Protein AF-A0A1Y4BEY8-F1 (afdb_monomer_lite)

pLDDT: mean 77.05, std 19.83, range [23.55, 98.19]

Structure (mmCIF, N/CA/C/O backbone):
data_AF-A0A1Y4BEY8-F1
#
_entry.id   AF-A0A1Y4BEY8-F1
#
loop_
_atom_site.group_PDB
_atom_site.id
_atom_site.type_symbol
_atom_site.label_atom_id
_atom_site.label_alt_id
_atom_site.label_comp_id
_atom_site.label_asym_id
_atom_site.label_entity_id
_atom_site.label_seq_id
_atom_site.pdbx_PDB_ins_code
_atom_site.Cartn_x
_atom_site.Cartn_y
_atom_site.Cartn_z
_atom_site.occupancy
_atom_site.B_iso_or_equiv
_atom_site.auth_seq_id
_atom_site.auth_comp_id
_atom_site.auth_asym_id
_atom_site.auth_atom_id
_atom_site.pdbx_PDB_model_num
ATOM 1 N N . MET A 1 1 ? -0.721 -33.055 -18.858 1.00 36.56 1 MET A N 1
ATOM 2 C CA . MET A 1 1 ? 0.015 -31.779 -18.947 1.00 36.56 1 MET A CA 1
ATOM 3 C C . MET A 1 1 ? 0.210 -31.456 -20.425 1.00 36.56 1 MET A C 1
ATOM 5 O O . MET A 1 1 ? 1.162 -31.969 -21.000 1.00 36.56 1 MET A O 1
ATOM 9 N N . PRO A 1 2 ? -0.707 -30.734 -21.092 1.00 38.03 2 PRO A N 1
ATOM 10 C CA . PRO A 1 2 ? -0.407 -30.169 -22.404 1.00 38.03 2 PRO A CA 1
ATOM 11 C C . PRO A 1 2 ? 0.557 -28.987 -22.227 1.00 38.03 2 PRO A C 1
ATOM 13 O O . PRO A 1 2 ? 0.414 -28.215 -21.280 1.00 38.03 2 PRO A O 1
ATOM 16 N N . ALA A 1 3 ? 1.550 -28.877 -23.106 1.00 48.72 3 ALA A N 1
ATOM 17 C CA . ALA A 1 3 ? 2.470 -27.745 -23.124 1.00 48.72 3 ALA A CA 1
ATOM 18 C C . ALA A 1 3 ? 1.794 -26.508 -23.737 1.00 48.72 3 ALA A C 1
ATOM 20 O O . ALA A 1 3 ? 1.021 -26.633 -24.688 1.00 48.72 3 ALA A O 1
ATOM 21 N N . GLY A 1 4 ? 2.116 -25.328 -23.214 1.00 40.56 4 GLY A N 1
ATOM 22 C CA . GLY A 1 4 ? 1.654 -24.043 -23.726 1.00 40.56 4 GLY A CA 1
ATOM 23 C C . GLY A 1 4 ? 2.465 -22.917 -23.095 1.00 40.56 4 GLY A C 1
ATOM 24 O O . GLY A 1 4 ? 2.512 -22.822 -21.874 1.00 40.56 4 GLY A O 1
ATOM 25 N N . ASP A 1 5 ? 3.077 -22.105 -23.955 1.00 50.94 5 ASP A N 1
ATOM 26 C CA . ASP A 1 5 ? 3.915 -20.935 -23.677 1.00 50.94 5 ASP A CA 1
ATOM 27 C C . ASP A 1 5 ? 5.256 -21.147 -22.945 1.00 50.94 5 ASP A C 1
ATOM 29 O O . ASP A 1 5 ? 5.354 -21.705 -21.853 1.00 50.94 5 ASP A O 1
ATOM 33 N N . ASN A 1 6 ? 6.313 -20.592 -23.555 1.00 68.69 6 ASN A N 1
ATOM 34 C CA . ASN A 1 6 ? 7.559 -20.261 -22.861 1.00 68.69 6 ASN A CA 1
ATOM 35 C C . ASN A 1 6 ? 7.245 -19.356 -21.654 1.00 68.69 6 ASN A C 1
ATOM 37 O O . ASN A 1 6 ? 6.328 -18.533 -21.754 1.00 68.69 6 ASN A O 1
ATOM 41 N N . PRO A 1 7 ? 8.012 -19.438 -20.550 1.00 82.38 7 PRO A N 1
ATOM 42 C CA . PRO A 1 7 ? 7.840 -18.520 -19.432 1.00 82.38 7 PRO A CA 1
ATOM 43 C C . PRO A 1 7 ? 7.991 -17.065 -19.903 1.00 82.38 7 PRO A C 1
ATOM 45 O O . PRO A 1 7 ? 8.834 -16.744 -20.741 1.00 82.38 7 PRO A O 1
ATOM 48 N N . LYS A 1 8 ? 7.123 -16.201 -19.376 1.00 92.00 8 LYS A N 1
ATOM 49 C CA . LYS A 1 8 ? 7.020 -14.772 -19.691 1.00 92.00 8 LYS A CA 1
ATOM 50 C C . LYS A 1 8 ? 6.981 -13.981 -18.391 1.00 92.00 8 LYS A C 1
ATOM 52 O O . LYS A 1 8 ? 6.584 -14.516 -17.353 1.00 92.00 8 LYS A O 1
ATOM 57 N N . TYR A 1 9 ? 7.343 -12.705 -18.466 1.00 93.62 9 TYR A N 1
ATOM 58 C CA . TYR A 1 9 ? 7.034 -11.755 -17.403 1.00 93.62 9 TYR A CA 1
ATOM 59 C C . TYR A 1 9 ? 5.520 -11.589 -17.279 1.00 93.62 9 TYR A C 1
ATOM 61 O O . TYR A 1 9 ? 4.807 -11.591 -18.287 1.00 93.62 9 TYR A O 1
ATOM 69 N N . ASN A 1 10 ? 5.033 -11.470 -16.048 1.00 93.00 10 ASN A N 1
ATOM 70 C CA . ASN A 1 10 ? 3.639 -11.149 -15.792 1.00 93.00 10 ASN A CA 1
ATOM 71 C C . ASN A 1 10 ? 3.385 -9.633 -15.906 1.00 93.00 10 ASN A C 1
ATOM 73 O O . ASN A 1 10 ? 4.231 -8.852 -16.346 1.00 93.00 10 ASN A O 1
ATOM 77 N N . ASN A 1 11 ? 2.179 -9.223 -15.528 1.00 93.12 11 ASN A N 1
ATOM 78 C CA . ASN A 1 11 ? 1.741 -7.835 -15.521 1.00 93.12 11 ASN A CA 1
ATOM 79 C C . ASN A 1 11 ? 2.367 -7.061 -14.342 1.00 93.12 11 ASN A C 1
ATOM 81 O O . ASN A 1 11 ? 1.700 -6.767 -13.349 1.00 93.12 11 ASN A O 1
ATOM 85 N N . CYS A 1 12 ? 3.667 -6.776 -14.442 1.00 92.50 12 CYS A N 1
ATOM 86 C CA . CYS A 1 12 ? 4.461 -6.044 -13.449 1.00 92.50 12 CYS A CA 1
ATOM 87 C C . CYS A 1 12 ? 5.107 -4.759 -13.992 1.00 92.50 12 CYS A C 1
ATOM 89 O O . CYS A 1 12 ? 5.928 -4.145 -13.306 1.00 92.50 12 CYS A O 1
ATOM 91 N N . PHE A 1 13 ? 4.776 -4.361 -15.223 1.00 95.00 13 PHE A N 1
ATOM 92 C CA . PHE A 1 13 ? 5.296 -3.139 -15.827 1.00 95.00 13 PHE A CA 1
ATOM 93 C C . PHE A 1 13 ? 4.404 -1.941 -15.497 1.00 95.00 13 PHE A C 1
ATOM 95 O O . PHE A 1 13 ? 3.196 -2.053 -15.289 1.00 95.00 13 PHE A O 1
ATOM 102 N N . THR A 1 14 ? 5.027 -0.773 -15.469 1.00 94.44 14 THR A N 1
ATOM 103 C CA . THR A 1 14 ? 4.402 0.540 -15.297 1.00 94.44 14 THR A CA 1
ATOM 104 C C . THR A 1 14 ? 5.197 1.552 -16.118 1.00 94.44 14 THR A C 1
ATOM 106 O O . THR A 1 14 ? 6.332 1.284 -16.522 1.00 94.44 14 THR A O 1
ATOM 109 N N . LEU A 1 15 ? 4.638 2.736 -16.350 1.00 94.06 15 LEU A N 1
ATOM 110 C CA . LEU A 1 15 ? 5.448 3.871 -16.781 1.00 94.06 15 LEU A CA 1
ATOM 111 C C . LEU A 1 15 ? 6.042 4.583 -15.565 1.00 94.06 15 LEU A C 1
ATOM 113 O O . LEU A 1 15 ? 5.500 4.513 -14.458 1.00 94.06 15 LEU A O 1
ATOM 117 N N . GLY A 1 16 ? 7.179 5.235 -15.777 1.00 92.31 16 GLY A N 1
ATOM 118 C CA . GLY A 1 16 ? 7.955 5.930 -14.761 1.00 92.31 16 GLY A CA 1
ATOM 119 C C . GLY A 1 16 ? 8.435 7.288 -15.242 1.00 92.31 16 GLY A C 1
ATOM 120 O O . GLY A 1 16 ? 8.913 7.393 -16.366 1.00 92.31 16 GLY A O 1
ATOM 121 N N . GLU A 1 17 ? 8.370 8.309 -14.396 1.00 89.69 17 GLU A N 1
ATOM 122 C CA . GLU A 1 17 ? 8.985 9.615 -14.658 1.00 89.69 17 GLU A CA 1
ATOM 123 C C . GLU A 1 17 ? 9.776 10.086 -13.427 1.00 89.69 17 GLU A C 1
ATOM 125 O O . GLU A 1 17 ? 9.670 9.525 -12.330 1.00 89.69 17 GLU A O 1
ATOM 130 N N . LYS A 1 18 ? 10.574 11.141 -13.598 1.00 85.06 18 LYS A N 1
ATOM 131 C CA . LYS A 1 18 ? 11.094 11.933 -12.488 1.00 85.06 18 LYS A CA 1
ATOM 132 C C . LYS A 1 18 ? 10.372 13.266 -12.426 1.00 85.06 18 LYS A C 1
ATOM 134 O O . LYS A 1 18 ? 10.358 13.997 -13.410 1.00 85.06 18 LYS A O 1
ATOM 139 N N . CYS A 1 19 ? 9.860 13.611 -11.253 1.00 79.19 19 CYS A N 1
ATOM 140 C CA . CYS A 1 19 ? 9.231 14.901 -11.002 1.00 79.19 19 CYS A CA 1
ATOM 141 C C . CYS A 1 19 ? 9.888 15.604 -9.808 1.00 79.19 19 CYS A C 1
ATOM 143 O O . CYS A 1 19 ? 10.495 14.974 -8.936 1.00 79.19 19 CYS A O 1
ATOM 145 N N . TRP A 1 20 ? 9.797 16.932 -9.782 1.00 74.50 20 TRP A N 1
ATOM 146 C CA . TRP A 1 20 ? 10.213 17.718 -8.625 1.00 74.50 20 TRP A CA 1
ATOM 147 C C . TRP A 1 20 ? 9.088 17.737 -7.596 1.00 74.50 20 TRP A C 1
ATOM 149 O O . TRP A 1 20 ? 7.967 18.135 -7.901 1.00 74.50 20 TRP A O 1
ATOM 159 N N . HIS A 1 21 ? 9.398 17.336 -6.368 1.00 64.06 21 HIS A N 1
ATOM 160 C CA . HIS A 1 21 ? 8.465 17.329 -5.252 1.00 64.06 21 HIS A CA 1
ATOM 161 C C . HIS A 1 21 ? 9.167 17.890 -4.012 1.00 64.06 21 HIS A C 1
ATOM 163 O O . HIS A 1 21 ? 10.184 17.354 -3.571 1.00 64.06 21 HIS A O 1
ATOM 169 N N . ASN A 1 22 ? 8.645 18.986 -3.455 1.00 67.50 22 ASN A N 1
ATOM 170 C CA . ASN A 1 22 ? 9.216 19.698 -2.301 1.00 67.50 22 ASN A CA 1
ATOM 171 C C . ASN A 1 22 ? 10.730 19.978 -2.434 1.00 67.50 22 ASN A C 1
ATOM 173 O O . ASN A 1 22 ? 11.506 19.709 -1.521 1.00 67.50 22 ASN A O 1
ATOM 177 N N . GLY A 1 23 ? 11.167 20.466 -3.601 1.00 68.38 23 GLY A N 1
ATOM 178 C CA . GLY A 1 23 ? 12.574 20.808 -3.852 1.00 68.38 23 GLY A CA 1
ATOM 179 C C . GLY A 1 23 ? 13.529 19.615 -4.003 1.00 68.38 23 GLY A C 1
ATOM 180 O O . GLY A 1 23 ? 14.731 19.825 -4.124 1.00 68.38 23 GLY A O 1
ATOM 181 N N . ARG A 1 24 ? 13.028 18.371 -4.035 1.00 71.19 24 ARG A N 1
ATOM 182 C CA . ARG A 1 24 ? 13.815 17.169 -4.356 1.00 71.19 24 ARG A CA 1
ATOM 183 C C . ARG A 1 24 ? 13.300 16.518 -5.640 1.00 71.19 24 ARG A C 1
ATOM 185 O O . ARG A 1 24 ? 12.097 16.493 -5.893 1.00 71.19 24 ARG A O 1
ATOM 192 N N . LEU A 1 25 ? 14.211 15.982 -6.448 1.00 76.44 25 LEU A N 1
ATOM 193 C CA . LEU A 1 25 ? 13.872 15.201 -7.637 1.00 76.44 25 LEU A CA 1
ATOM 194 C C . LEU A 1 25 ? 13.561 13.760 -7.214 1.00 76.44 25 LEU A C 1
ATOM 196 O O . LEU A 1 25 ? 14.449 13.059 -6.729 1.00 76.44 25 LEU A O 1
ATOM 200 N N . ILE A 1 26 ? 12.318 13.314 -7.396 1.00 80.44 26 ILE A N 1
ATOM 201 C CA . ILE A 1 26 ? 11.870 11.963 -7.032 1.00 80.44 26 ILE A CA 1
ATOM 202 C C . ILE A 1 26 ? 11.566 11.125 -8.277 1.00 80.44 26 ILE A C 1
ATOM 204 O O . ILE A 1 26 ? 11.135 11.655 -9.297 1.00 80.44 26 ILE A O 1
ATOM 208 N N . LYS A 1 27 ? 11.797 9.810 -8.191 1.00 85.00 27 LYS A N 1
ATOM 209 C CA . LYS A 1 27 ? 11.359 8.808 -9.178 1.00 85.00 27 LYS A CA 1
ATOM 210 C C . LYS A 1 27 ? 9.922 8.399 -8.815 1.00 85.00 27 LYS A C 1
ATOM 212 O O . LYS A 1 27 ? 9.703 7.998 -7.672 1.00 85.00 27 LYS A O 1
ATOM 217 N N . VAL A 1 28 ? 8.961 8.470 -9.736 1.00 86.81 28 VAL A N 1
ATOM 218 C CA . VAL A 1 28 ? 7.563 8.068 -9.477 1.00 86.81 28 VAL A CA 1
ATOM 219 C C . VAL A 1 28 ? 6.979 7.218 -10.609 1.00 86.81 28 VAL A C 1
ATOM 221 O O . VAL A 1 28 ? 7.295 7.455 -11.776 1.00 86.81 28 VAL A O 1
ATOM 224 N N . PRO A 1 29 ? 6.104 6.246 -10.291 1.00 90.44 29 PRO A N 1
ATOM 225 C CA . PRO A 1 29 ? 5.280 5.592 -11.294 1.00 90.44 29 PRO A CA 1
ATOM 226 C C . PRO A 1 29 ? 4.214 6.575 -11.802 1.00 90.44 29 PRO A C 1
ATOM 228 O O . PRO A 1 29 ? 3.674 7.382 -11.040 1.00 90.44 29 PRO A O 1
ATOM 231 N N . VAL A 1 30 ? 3.908 6.505 -13.094 1.00 91.31 30 VAL A N 1
ATOM 232 C CA . VAL A 1 30 ? 2.992 7.419 -13.793 1.00 91.31 30 VAL A CA 1
ATOM 233 C C . VAL A 1 30 ? 2.099 6.666 -14.780 1.00 91.31 30 VAL A C 1
ATOM 235 O O . VAL A 1 30 ? 2.372 5.524 -15.146 1.00 91.31 30 VAL A O 1
ATOM 238 N N . PHE A 1 31 ? 1.039 7.321 -15.240 1.00 92.31 31 PHE A N 1
ATOM 239 C CA . PHE A 1 31 ? 0.260 6.920 -16.412 1.00 92.31 31 PHE A CA 1
ATOM 240 C C . PHE A 1 31 ? 0.060 8.128 -17.330 1.00 92.31 31 PHE A C 1
ATOM 242 O O . PHE A 1 31 ? 0.252 9.263 -16.899 1.00 92.31 31 PHE A O 1
ATOM 249 N N . ILE A 1 32 ? -0.319 7.893 -18.584 1.00 90.75 32 ILE A N 1
ATOM 250 C CA . ILE A 1 32 ? -0.717 8.966 -19.500 1.00 90.75 32 ILE A CA 1
ATOM 251 C C . ILE A 1 32 ? -2.243 9.050 -19.476 1.00 90.75 32 ILE A C 1
ATOM 253 O O . ILE A 1 32 ? -2.910 8.030 -19.667 1.00 90.75 32 ILE A O 1
ATOM 257 N N . ASP A 1 33 ? -2.800 10.232 -19.225 1.00 87.56 33 ASP A N 1
ATOM 258 C CA . ASP A 1 33 ? -4.239 10.454 -19.347 1.00 87.56 33 ASP A CA 1
ATOM 259 C C . ASP A 1 33 ? -4.612 10.605 -20.825 1.00 87.56 33 ASP A C 1
ATOM 261 O O . ASP A 1 33 ? -4.036 11.411 -21.548 1.00 87.56 33 ASP A O 1
ATOM 265 N N . HIS A 1 34 ? -5.564 9.808 -21.307 1.00 86.69 34 HIS A N 1
ATOM 266 C CA . HIS A 1 34 ? -5.955 9.805 -22.721 1.00 86.69 34 HIS A CA 1
ATOM 267 C C . HIS A 1 34 ? -6.901 10.953 -23.090 1.00 86.69 34 HIS A C 1
ATOM 269 O O . HIS A 1 34 ? -7.223 11.101 -24.267 1.00 86.69 34 HIS A O 1
ATOM 275 N N . TYR A 1 35 ? -7.360 11.748 -22.118 1.00 84.69 35 TYR A N 1
ATOM 276 C CA . TYR A 1 35 ? -8.208 12.912 -22.372 1.00 84.69 35 TYR A CA 1
ATOM 277 C C . TYR A 1 35 ? -7.422 14.111 -22.926 1.00 84.69 35 TYR A C 1
ATOM 279 O O . TYR A 1 35 ? -7.880 14.758 -23.868 1.00 84.69 35 TYR A O 1
ATOM 287 N N . ASP A 1 36 ? -6.242 14.393 -22.367 1.00 84.25 36 ASP A N 1
ATOM 288 C CA . ASP A 1 36 ? -5.383 15.532 -22.731 1.00 84.25 36 ASP A CA 1
ATOM 289 C C . ASP A 1 36 ? -3.937 15.139 -23.110 1.00 84.25 36 ASP A C 1
ATOM 291 O O . ASP A 1 36 ? -3.120 16.006 -23.433 1.00 84.25 36 ASP A O 1
ATOM 295 N N . ASP A 1 37 ? -3.633 13.833 -23.118 1.00 84.19 37 ASP A N 1
ATOM 296 C CA . ASP A 1 37 ? -2.309 13.239 -23.355 1.00 84.19 37 ASP A CA 1
ATOM 297 C C . ASP A 1 37 ? -1.240 13.840 -22.419 1.00 84.19 37 ASP A C 1
ATOM 299 O O . ASP A 1 37 ? -0.140 14.193 -22.851 1.00 84.19 37 ASP A O 1
ATOM 303 N N . THR A 1 38 ? -1.575 14.001 -21.130 1.00 87.19 38 THR A N 1
ATOM 304 C CA . THR A 1 38 ? -0.655 14.453 -20.067 1.00 87.19 38 THR A CA 1
ATOM 305 C C . THR A 1 38 ? -0.141 13.301 -19.203 1.00 87.19 38 THR A C 1
ATOM 307 O O . THR A 1 38 ? -0.807 12.280 -19.028 1.00 87.19 38 THR A O 1
ATOM 310 N N . ILE A 1 39 ? 1.057 13.458 -18.627 1.00 88.69 39 ILE A N 1
ATOM 311 C CA . ILE A 1 39 ? 1.609 12.495 -17.665 1.00 88.69 39 ILE A CA 1
ATOM 312 C C . ILE A 1 39 ? 1.040 12.791 -16.272 1.00 88.69 39 ILE A C 1
ATOM 314 O O . ILE A 1 39 ? 1.113 13.915 -15.780 1.00 88.69 39 ILE A O 1
ATOM 318 N N . GLN A 1 40 ? 0.493 11.763 -15.627 1.00 87.56 40 GLN A N 1
ATOM 319 C CA . GLN A 1 40 ? -0.186 11.841 -14.339 1.00 87.56 40 GLN A CA 1
ATOM 320 C C . GLN A 1 40 ? 0.437 10.876 -13.321 1.00 87.56 40 GLN A C 1
ATOM 322 O O . GLN A 1 40 ? 0.651 9.693 -13.596 1.00 87.56 40 GLN A O 1
ATOM 327 N N . ASN A 1 41 ? 0.681 11.362 -12.101 1.00 84.69 41 ASN A N 1
ATOM 328 C CA . ASN A 1 41 ? 1.292 10.573 -11.027 1.00 84.69 41 ASN A CA 1
ATOM 329 C C . ASN A 1 41 ? 0.396 9.404 -10.567 1.00 84.69 41 ASN A C 1
ATOM 331 O O . ASN A 1 41 ? -0.815 9.561 -10.354 1.00 84.69 41 ASN A O 1
ATOM 335 N N . LEU A 1 42 ? 1.011 8.244 -10.319 1.00 78.94 42 LEU A N 1
ATOM 336 C CA . LEU A 1 42 ? 0.388 7.106 -9.642 1.00 78.94 42 LEU A CA 1
ATOM 337 C C . LEU A 1 42 ? 0.780 7.094 -8.156 1.00 78.94 42 LEU A C 1
ATOM 339 O O . LEU A 1 42 ? 1.940 6.893 -7.790 1.00 78.94 42 LEU A O 1
ATOM 343 N N . TYR A 1 43 ? -0.202 7.278 -7.270 1.00 63.59 43 TYR A N 1
ATOM 344 C CA . TYR A 1 43 ? 0.039 7.372 -5.829 1.00 63.59 43 TYR A CA 1
ATOM 345 C C . TYR A 1 43 ? -0.053 6.020 -5.098 1.00 63.59 43 TYR A C 1
ATOM 347 O O . TYR A 1 43 ? -1.116 5.583 -4.659 1.00 63.59 43 TYR A O 1
ATOM 355 N N . GLY A 1 44 ? 1.117 5.427 -4.860 1.00 55.09 44 GLY A N 1
ATOM 356 C CA . GLY A 1 44 ? 1.434 4.610 -3.685 1.00 55.09 44 GLY A CA 1
ATOM 357 C C . GLY A 1 44 ? 0.915 3.170 -3.555 1.00 55.09 44 GLY A C 1
ATOM 358 O O . GLY A 1 44 ? 1.413 2.494 -2.661 1.00 55.09 44 GLY A O 1
ATOM 359 N N . SER A 1 45 ? -0.042 2.663 -4.348 1.00 56.44 45 SER A N 1
ATOM 360 C CA . SER A 1 45 ? -0.426 1.230 -4.276 1.00 56.44 45 SER A CA 1
ATOM 361 C C . SER A 1 45 ? -1.333 0.738 -5.413 1.00 56.44 45 SER A C 1
ATOM 363 O O . SER A 1 45 ? -2.075 1.521 -6.001 1.00 56.44 45 SER A O 1
ATOM 365 N N . LYS A 1 46 ? -1.386 -0.590 -5.606 1.00 64.69 46 LYS A N 1
ATOM 366 C CA . LYS A 1 46 ? -2.325 -1.327 -6.481 1.00 64.69 46 LYS A CA 1
ATOM 367 C C . LYS A 1 46 ? -3.811 -1.282 -6.045 1.00 64.69 46 LYS A C 1
ATOM 369 O O . LYS A 1 46 ? -4.560 -2.225 -6.290 1.00 64.69 46 LYS A O 1
ATOM 374 N N . ASN A 1 47 ? -4.264 -0.217 -5.385 1.00 59.53 47 ASN A N 1
ATOM 375 C CA . ASN A 1 47 ? -5.633 -0.092 -4.874 1.00 59.53 47 ASN A CA 1
ATOM 376 C C . ASN A 1 47 ? -6.447 0.945 -5.662 1.00 59.53 47 ASN A C 1
ATOM 378 O O . ASN A 1 47 ? -5.945 2.015 -6.000 1.00 59.53 47 ASN A O 1
ATOM 382 N N . GLY A 1 48 ? -7.729 0.649 -5.895 1.00 68.00 48 GLY A N 1
ATOM 383 C CA . GLY A 1 48 ? -8.647 1.524 -6.633 1.00 68.00 48 GLY A CA 1
ATOM 384 C C . GLY A 1 48 ? -8.423 1.529 -8.149 1.00 68.00 48 GLY A C 1
ATOM 385 O O . GLY A 1 48 ? -7.675 0.718 -8.696 1.00 68.00 48 GLY A O 1
ATOM 386 N N . ASP A 1 49 ? -9.080 2.459 -8.838 1.00 74.00 49 ASP A N 1
ATOM 387 C CA . ASP A 1 49 ? -9.278 2.412 -10.299 1.00 74.00 49 ASP A CA 1
ATOM 388 C C . ASP A 1 49 ? -7.990 2.614 -11.117 1.00 74.00 49 ASP A C 1
ATOM 390 O O . ASP A 1 49 ? -7.899 2.214 -12.279 1.00 74.00 49 ASP A O 1
ATOM 394 N N . LYS A 1 50 ?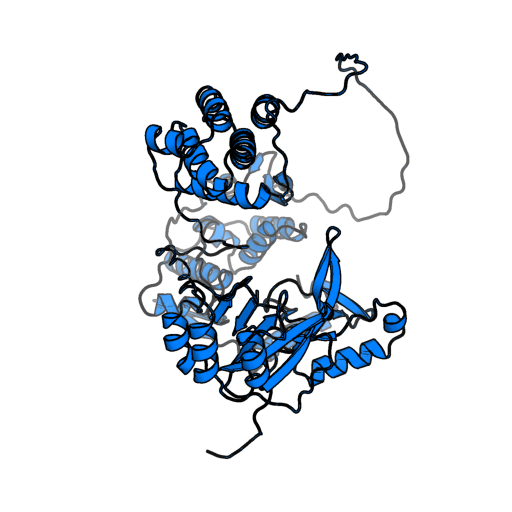 -6.952 3.185 -10.492 1.00 79.19 50 LYS A N 1
ATOM 395 C CA . LYS A 1 50 ? -5.620 3.362 -11.090 1.00 79.19 50 LYS A CA 1
ATOM 396 C C . LYS A 1 50 ? -4.735 2.107 -11.001 1.00 79.19 50 LYS A C 1
ATOM 398 O O . LYS A 1 50 ? -3.659 2.104 -11.593 1.00 79.19 50 LYS A O 1
ATOM 403 N N . ARG A 1 51 ? -5.190 1.024 -10.344 1.00 81.25 51 ARG A N 1
ATOM 404 C CA . ARG A 1 51 ? -4.461 -0.257 -10.207 1.00 81.25 51 ARG A CA 1
ATOM 405 C C . ARG A 1 51 ? -3.882 -0.764 -11.530 1.00 81.25 51 ARG A C 1
ATOM 407 O O . ARG A 1 51 ? -2.727 -1.171 -11.554 1.00 81.25 51 ARG A O 1
ATOM 414 N N . LYS A 1 52 ? -4.666 -0.720 -12.615 1.00 86.81 52 LYS A N 1
ATOM 415 C CA . LYS A 1 52 ? -4.279 -1.247 -13.937 1.00 86.81 52 LYS A CA 1
ATOM 416 C C . LYS A 1 52 ? -2.949 -0.684 -14.459 1.00 86.81 52 LYS A C 1
ATOM 418 O O . LYS A 1 52 ? -2.226 -1.391 -15.142 1.00 86.81 52 LYS A O 1
ATOM 423 N N . TYR A 1 53 ? -2.596 0.551 -14.100 1.00 87.69 53 TYR A N 1
ATOM 424 C CA . TYR A 1 53 ? -1.365 1.192 -14.566 1.00 87.69 53 TYR A CA 1
ATOM 425 C C . TYR A 1 53 ? -0.100 0.718 -13.821 1.00 87.69 53 TYR A C 1
ATOM 427 O O . TYR A 1 53 ? 0.998 0.916 -14.323 1.00 87.69 53 TYR A O 1
ATOM 435 N N . TYR A 1 54 ? -0.253 0.044 -12.673 1.00 84.56 54 TYR A N 1
ATOM 436 C CA . TYR A 1 54 ? 0.814 -0.699 -11.982 1.00 84.56 54 TYR A CA 1
ATOM 437 C C . TYR A 1 54 ? 0.944 -2.159 -12.455 1.00 84.56 54 TYR A C 1
ATOM 439 O O . TYR A 1 54 ? 1.794 -2.898 -11.960 1.00 84.56 54 TYR A O 1
ATOM 447 N N . GLU A 1 55 ? 0.035 -2.606 -13.323 1.00 90.06 55 GLU A N 1
ATOM 448 C CA . GLU A 1 55 ? -0.102 -3.993 -13.775 1.00 90.06 55 GLU A CA 1
ATOM 449 C C . GLU A 1 55 ? -0.240 -4.052 -15.300 1.00 90.06 55 GLU A C 1
ATOM 451 O O . GLU A 1 55 ? -1.075 -4.780 -15.845 1.00 90.06 55 GLU A O 1
ATOM 456 N N . LEU A 1 56 ? 0.587 -3.276 -16.002 1.00 93.81 56 LEU A N 1
ATOM 457 C CA . LEU A 1 56 ? 0.699 -3.374 -17.450 1.00 93.81 56 LEU A CA 1
ATOM 458 C C . LEU A 1 56 ? 1.514 -4.621 -17.805 1.00 93.81 56 LEU A C 1
ATOM 460 O O . LEU A 1 56 ? 2.507 -4.958 -17.149 1.00 93.81 56 LEU A O 1
ATOM 464 N N . SER A 1 57 ? 1.131 -5.294 -18.883 1.00 94.25 57 SER A N 1
ATOM 465 C CA . SER A 1 57 ? 2.071 -6.129 -19.625 1.00 94.25 57 SER A CA 1
ATOM 466 C C . SER A 1 57 ? 3.145 -5.249 -20.277 1.00 94.25 57 SER A C 1
ATOM 468 O O . SER A 1 57 ? 2.945 -4.052 -20.506 1.00 94.25 57 SER A O 1
ATOM 470 N N . TYR A 1 58 ? 4.287 -5.845 -20.629 1.00 93.56 58 TYR A N 1
ATOM 471 C CA . TYR A 1 58 ? 5.346 -5.130 -21.350 1.00 93.56 58 TYR A CA 1
ATOM 472 C C . TYR A 1 58 ? 4.834 -4.485 -22.647 1.00 93.56 58 TYR A C 1
ATOM 474 O O . TYR A 1 58 ? 5.228 -3.374 -22.985 1.00 93.56 58 TYR A O 1
ATOM 482 N N . GLU A 1 59 ? 3.923 -5.157 -23.357 1.00 93.50 59 GLU A N 1
ATOM 483 C CA . GLU A 1 59 ? 3.365 -4.665 -24.618 1.00 93.50 59 GLU A CA 1
ATOM 484 C C . GLU A 1 59 ? 2.408 -3.485 -24.433 1.00 93.50 59 GLU A C 1
ATOM 486 O O . GLU A 1 59 ? 2.443 -2.546 -25.227 1.00 93.50 59 GLU A O 1
ATOM 491 N N . GLU A 1 60 ? 1.605 -3.473 -23.367 1.00 94.94 60 GLU A N 1
ATOM 492 C CA . GLU A 1 60 ? 0.778 -2.312 -23.015 1.00 94.94 60 GLU A CA 1
ATOM 493 C C . GLU A 1 60 ? 1.656 -1.119 -22.619 1.00 94.94 60 GLU A C 1
ATOM 495 O O . GLU A 1 60 ? 1.483 -0.029 -23.160 1.00 94.94 60 GLU A O 1
ATOM 500 N N . ALA A 1 61 ? 2.659 -1.330 -21.756 1.00 94.88 61 ALA A N 1
ATOM 501 C CA . ALA A 1 61 ? 3.599 -0.278 -21.364 1.00 94.88 61 ALA A CA 1
ATOM 502 C C . ALA A 1 61 ? 4.383 0.273 -22.570 1.00 94.88 61 ALA A C 1
ATOM 504 O O . ALA A 1 61 ? 4.561 1.483 -22.697 1.00 94.88 61 ALA A O 1
ATOM 505 N N . ARG A 1 62 ? 4.797 -0.599 -23.498 1.00 94.62 62 ARG A N 1
ATOM 506 C CA . ARG A 1 62 ? 5.460 -0.229 -24.755 1.00 94.62 62 ARG A CA 1
ATOM 507 C C . ARG A 1 62 ? 4.541 0.543 -25.703 1.00 94.62 62 ARG A C 1
ATOM 509 O O . ARG A 1 62 ? 4.987 1.509 -26.320 1.00 94.62 62 ARG A O 1
ATOM 516 N N . THR A 1 63 ? 3.273 0.149 -25.800 1.00 94.50 63 THR A N 1
ATOM 517 C CA . THR A 1 63 ? 2.261 0.824 -26.627 1.00 94.50 63 THR A CA 1
ATOM 518 C C . THR A 1 63 ? 1.962 2.224 -26.093 1.00 94.50 63 THR A C 1
ATOM 520 O O . THR A 1 63 ? 2.012 3.186 -26.855 1.00 94.50 63 THR A O 1
ATOM 523 N N . GLU A 1 64 ? 1.723 2.361 -24.786 1.00 93.94 64 GLU A N 1
ATOM 524 C CA . GLU A 1 64 ? 1.514 3.655 -24.126 1.00 93.94 64 GLU A CA 1
ATOM 525 C C . GLU A 1 64 ? 2.742 4.565 -24.264 1.00 93.94 64 GLU A C 1
ATOM 527 O O . GLU A 1 64 ? 2.611 5.715 -24.688 1.00 93.94 64 GLU A O 1
ATOM 532 N N . TYR A 1 65 ? 3.942 4.033 -23.994 1.00 93.69 65 TYR A N 1
ATOM 533 C CA . TYR A 1 65 ? 5.197 4.766 -24.149 1.00 93.69 65 TYR A CA 1
ATOM 534 C C . TYR A 1 65 ? 5.371 5.308 -25.572 1.00 93.69 65 TYR A C 1
ATOM 536 O O . TYR A 1 65 ? 5.602 6.502 -25.744 1.00 93.69 65 TYR A O 1
ATOM 544 N N . TYR A 1 66 ? 5.228 4.464 -26.602 1.00 93.06 66 TYR A N 1
ATOM 545 C CA . TYR A 1 66 ? 5.439 4.895 -27.984 1.00 93.06 66 TYR A CA 1
ATOM 546 C C . TYR A 1 66 ? 4.298 5.739 -28.560 1.00 93.06 66 TYR A C 1
ATOM 548 O O . TYR A 1 66 ? 4.573 6.565 -29.434 1.00 93.06 66 TYR A O 1
ATOM 556 N N . ARG A 1 67 ? 3.056 5.612 -28.063 1.00 93.06 67 ARG A N 1
ATOM 557 C CA . ARG A 1 67 ? 1.992 6.567 -28.412 1.00 93.06 67 ARG A CA 1
ATOM 558 C C . ARG A 1 67 ? 2.375 7.959 -27.921 1.00 93.06 67 ARG A C 1
ATOM 560 O O . ARG A 1 67 ? 2.427 8.877 -28.734 1.00 93.06 67 ARG A O 1
ATOM 567 N N . PHE A 1 68 ? 2.695 8.096 -26.633 1.00 91.94 68 PHE A N 1
ATOM 568 C CA . PHE A 1 68 ? 3.069 9.390 -26.061 1.00 91.94 68 PHE A CA 1
ATOM 569 C C . PHE A 1 68 ? 4.361 9.933 -26.680 1.00 91.94 68 PHE A C 1
ATOM 571 O O . PHE A 1 68 ? 4.412 11.100 -27.037 1.00 91.94 68 PHE A O 1
ATOM 578 N N . TRP A 1 69 ? 5.370 9.086 -26.923 1.00 89.56 69 TRP A N 1
ATOM 579 C CA . TRP A 1 69 ? 6.609 9.463 -27.624 1.00 89.56 69 TRP A CA 1
ATOM 580 C C . TRP A 1 69 ? 6.370 10.082 -29.009 1.00 89.56 69 TRP A C 1
ATOM 582 O O . TRP A 1 69 ? 7.163 10.901 -29.466 1.00 89.56 69 TRP A O 1
ATOM 592 N N . SER A 1 70 ? 5.276 9.692 -29.668 1.00 87.69 70 SER A N 1
ATOM 593 C CA . SER A 1 70 ? 4.889 10.180 -30.994 1.00 87.69 70 SER A CA 1
ATOM 594 C C . SER A 1 70 ? 3.955 11.398 -30.950 1.00 87.69 70 SER A C 1
ATOM 596 O O . SER A 1 70 ? 3.515 11.848 -32.008 1.00 87.69 70 SER A O 1
ATOM 598 N N . SER A 1 71 ? 3.615 11.920 -29.765 1.00 87.88 71 SER A N 1
ATOM 599 C CA . SER A 1 71 ? 2.701 13.055 -29.600 1.00 87.88 71 SER A CA 1
ATOM 600 C C . SER A 1 71 ? 3.428 14.401 -29.535 1.00 87.88 71 SER A C 1
ATOM 602 O O . SER A 1 71 ? 4.615 14.490 -29.222 1.00 87.88 71 SER A O 1
ATOM 604 N N . GLU A 1 72 ? 2.703 15.496 -29.783 1.00 86.81 72 GLU A N 1
ATOM 605 C CA . GLU A 1 72 ? 3.247 16.853 -29.612 1.00 86.81 72 GLU A CA 1
ATOM 606 C C . GLU A 1 72 ? 3.610 17.181 -28.153 1.00 86.81 72 GLU A C 1
ATOM 608 O O . GLU A 1 72 ? 4.380 18.111 -27.895 1.00 86.81 72 GLU A O 1
ATOM 613 N N . ASN A 1 73 ? 3.050 16.445 -27.187 1.00 86.69 73 ASN A N 1
ATOM 614 C CA . ASN A 1 73 ? 3.331 16.636 -25.768 1.00 86.69 73 ASN A CA 1
ATOM 615 C C . ASN A 1 73 ? 4.673 16.011 -25.362 1.00 86.69 73 ASN A C 1
ATOM 617 O O . ASN A 1 73 ? 5.302 16.518 -24.432 1.00 86.69 73 ASN A O 1
ATOM 621 N N . TRP A 1 74 ? 5.187 15.016 -26.098 1.00 86.69 74 TRP A N 1
ATOM 622 C CA . TRP A 1 74 ? 6.549 14.510 -25.894 1.00 86.69 74 TRP A CA 1
ATOM 623 C C . TRP A 1 74 ? 7.607 15.608 -26.021 1.00 86.69 74 TRP A C 1
ATOM 625 O O . TRP A 1 74 ? 8.493 15.721 -25.171 1.00 86.69 74 TRP A O 1
ATOM 635 N N . GLU A 1 75 ? 7.505 16.451 -27.050 1.00 84.44 75 GLU A N 1
ATOM 636 C CA . GLU A 1 75 ? 8.474 17.525 -27.300 1.00 84.44 75 GLU A CA 1
ATOM 637 C C . GLU A 1 75 ? 8.448 18.623 -26.227 1.00 84.44 75 GLU A C 1
ATOM 639 O O . GLU A 1 75 ? 9.460 19.284 -26.004 1.00 84.44 75 GLU A O 1
ATOM 644 N N . LYS A 1 76 ? 7.323 18.761 -25.515 1.00 81.38 76 LYS A N 1
ATOM 645 C CA . LYS A 1 76 ? 7.139 19.672 -24.372 1.00 81.38 76 LYS A CA 1
ATOM 646 C C . LYS A 1 76 ? 7.490 19.017 -23.026 1.00 81.38 76 LYS A C 1
ATOM 648 O O . LYS A 1 76 ? 7.536 19.708 -22.011 1.00 81.38 76 LYS A O 1
ATOM 653 N N . SER A 1 77 ? 7.700 17.699 -23.001 1.00 82.50 77 SER A N 1
ATOM 654 C CA . SER A 1 77 ? 7.964 16.927 -21.783 1.00 82.50 77 SER A CA 1
ATOM 655 C C . SER A 1 77 ? 9.423 17.015 -21.323 1.00 82.50 77 SER A C 1
ATOM 657 O O . SER A 1 77 ? 10.321 17.444 -22.047 1.00 82.50 77 SER A O 1
ATOM 659 N N . SER A 1 78 ? 9.676 16.502 -20.120 1.00 79.56 78 SER A N 1
ATOM 660 C CA . SER A 1 78 ? 11.014 16.266 -19.560 1.00 79.56 78 SER A CA 1
ATOM 661 C C . SER A 1 78 ? 11.879 15.282 -20.372 1.00 79.56 78 SER A C 1
ATOM 663 O O . SER A 1 78 ? 13.089 15.204 -20.159 1.00 79.56 78 SER A O 1
ATOM 665 N N . LYS A 1 79 ? 11.260 14.478 -21.253 1.00 84.75 79 LYS A N 1
ATOM 666 C CA . LYS A 1 79 ? 11.850 13.337 -21.979 1.00 84.75 79 LYS A CA 1
ATOM 667 C C . LYS A 1 79 ? 12.461 12.244 -21.075 1.00 84.75 79 LYS A C 1
ATOM 669 O O . LYS A 1 79 ? 13.207 11.375 -21.549 1.00 84.75 79 LYS A O 1
ATOM 674 N N . VAL A 1 80 ? 12.106 12.227 -19.782 1.00 87.94 80 VAL A N 1
ATOM 675 C CA . VAL A 1 80 ? 12.528 11.195 -18.808 1.00 87.94 80 VAL A CA 1
ATOM 676 C C . VAL A 1 80 ? 11.455 10.140 -18.508 1.00 87.94 80 VAL A C 1
ATOM 678 O O . VAL A 1 80 ? 11.656 9.314 -17.627 1.00 87.94 80 VAL A O 1
ATOM 681 N N . LEU A 1 81 ? 10.348 10.105 -19.258 1.00 91.75 81 LEU A N 1
ATOM 682 C CA . LEU A 1 81 ? 9.406 8.981 -19.208 1.00 91.75 81 LEU A CA 1
ATOM 683 C C . LEU A 1 81 ? 10.125 7.677 -19.596 1.00 91.75 81 LEU A C 1
ATOM 685 O O . LEU A 1 81 ? 10.868 7.656 -20.579 1.00 91.75 81 LEU A O 1
ATOM 689 N N . ARG A 1 82 ? 9.915 6.589 -18.858 1.00 92.94 82 ARG A N 1
ATOM 690 C CA . ARG A 1 82 ? 10.502 5.265 -19.118 1.00 92.94 82 ARG A CA 1
ATOM 691 C C . ARG A 1 82 ? 9.488 4.153 -18.864 1.00 92.94 82 ARG A C 1
ATOM 693 O O . ARG A 1 82 ? 8.557 4.320 -18.081 1.00 92.94 82 ARG A O 1
ATOM 700 N N . ILE A 1 83 ? 9.688 3.006 -19.511 1.00 94.31 83 ILE A N 1
ATOM 701 C CA . ILE A 1 83 ? 9.063 1.739 -19.104 1.00 94.31 83 ILE A CA 1
ATOM 702 C C . ILE A 1 83 ? 9.836 1.249 -17.879 1.00 94.31 83 ILE A C 1
ATOM 704 O O . ILE A 1 83 ? 11.059 1.325 -17.863 1.00 94.31 83 ILE A O 1
ATOM 708 N N . SER A 1 84 ? 9.146 0.818 -16.832 1.00 93.50 84 SER A N 1
ATOM 709 C CA . SER A 1 84 ? 9.720 0.537 -15.512 1.00 93.50 84 SER A CA 1
ATOM 710 C C . SER A 1 84 ? 8.921 -0.564 -14.803 1.00 93.50 84 SER A C 1
ATOM 712 O O . SER A 1 84 ? 7.917 -1.036 -15.343 1.00 93.50 84 SER A O 1
ATOM 714 N N . LEU A 1 85 ? 9.356 -1.006 -13.619 1.00 92.88 85 LEU A N 1
ATOM 715 C CA . LEU A 1 85 ? 8.746 -2.143 -12.917 1.00 92.88 85 LEU A CA 1
ATOM 716 C C . LEU A 1 85 ? 8.128 -1.744 -11.575 1.00 92.88 85 LEU A C 1
ATOM 718 O O . LEU A 1 85 ? 8.614 -0.856 -10.873 1.00 92.88 85 LEU A O 1
ATOM 722 N N . TRP A 1 86 ? 7.074 -2.462 -11.196 1.00 91.56 86 TRP A N 1
ATOM 723 C CA . TRP A 1 86 ? 6.483 -2.422 -9.864 1.00 91.56 86 TRP A CA 1
ATOM 724 C C . TRP A 1 86 ? 6.524 -3.829 -9.252 1.00 91.56 86 TRP A C 1
ATOM 726 O O . TRP A 1 86 ? 5.913 -4.755 -9.783 1.00 91.56 86 TRP A O 1
ATOM 736 N N . LEU A 1 87 ? 7.264 -4.003 -8.152 1.00 89.31 87 LEU A N 1
ATOM 737 C CA . LEU A 1 87 ? 7.710 -5.323 -7.668 1.00 89.31 87 LEU A CA 1
ATOM 738 C C . LEU A 1 87 ? 6.663 -6.153 -6.897 1.00 89.31 87 LEU A C 1
ATOM 740 O O . LEU A 1 87 ? 6.953 -7.274 -6.485 1.00 89.31 87 LEU A O 1
ATOM 744 N N . ASP A 1 88 ? 5.451 -5.636 -6.707 1.00 85.94 88 ASP A N 1
ATOM 745 C CA . ASP A 1 88 ? 4.347 -6.307 -6.003 1.00 85.94 88 ASP A CA 1
ATOM 746 C C . ASP A 1 88 ? 3.785 -7.450 -6.861 1.00 85.94 88 ASP A C 1
ATOM 748 O O . ASP A 1 88 ? 3.156 -7.203 -7.898 1.00 85.94 88 ASP A O 1
ATOM 752 N N . ASN A 1 89 ? 4.036 -8.698 -6.455 1.00 87.38 89 ASN A N 1
ATOM 753 C CA . ASN A 1 89 ? 3.770 -9.915 -7.222 1.00 87.38 89 ASN A CA 1
ATOM 754 C C . ASN A 1 89 ? 4.409 -9.899 -8.630 1.00 87.38 89 ASN A C 1
ATOM 756 O O . ASN A 1 89 ? 3.831 -10.411 -9.591 1.00 87.38 89 ASN A O 1
ATOM 760 N N . ALA A 1 90 ? 5.594 -9.296 -8.781 1.00 92.62 90 ALA A N 1
ATOM 761 C CA . ALA A 1 90 ? 6.336 -9.295 -10.042 1.00 92.62 90 ALA A CA 1
ATOM 762 C C . ALA A 1 90 ? 7.031 -10.643 -10.281 1.00 92.62 90 ALA A C 1
ATOM 764 O O . ALA A 1 90 ? 7.796 -11.112 -9.434 1.00 92.62 90 ALA A O 1
ATOM 765 N N . MET A 1 91 ? 6.773 -11.274 -11.430 1.00 94.44 91 MET A N 1
ATOM 766 C CA . MET A 1 91 ? 7.233 -12.635 -11.724 1.00 94.44 91 MET A CA 1
ATOM 767 C C . MET A 1 91 ? 7.641 -12.844 -13.185 1.00 94.44 91 MET A C 1
ATOM 769 O O . MET A 1 91 ? 7.055 -12.267 -14.099 1.00 94.44 91 MET A O 1
ATOM 773 N N . PHE A 1 92 ? 8.575 -13.772 -13.396 1.00 95.25 92 PHE A N 1
ATOM 774 C CA . PHE A 1 92 ? 8.857 -14.418 -14.676 1.00 95.25 92 PHE A CA 1
ATOM 775 C C . PHE A 1 92 ? 8.519 -15.912 -14.572 1.00 95.25 92 PHE A C 1
ATOM 777 O O . PHE A 1 92 ? 9.154 -16.657 -13.822 1.00 95.25 92 PHE A O 1
ATOM 784 N N . GLY A 1 93 ? 7.493 -16.365 -15.296 1.00 94.12 93 GLY A N 1
ATOM 785 C CA . GLY A 1 93 ? 6.954 -17.717 -15.128 1.00 94.12 93 GLY A CA 1
ATOM 786 C C . GLY A 1 93 ? 6.466 -17.952 -13.691 1.00 94.12 93 GLY A C 1
ATOM 787 O O . GLY A 1 93 ? 5.495 -17.338 -13.258 1.00 94.12 93 GLY A O 1
ATOM 788 N N . ASN A 1 94 ? 7.135 -18.846 -12.958 1.00 93.75 94 ASN A N 1
ATOM 789 C CA . ASN A 1 94 ? 6.874 -19.146 -11.542 1.00 93.75 94 ASN A CA 1
ATOM 790 C C . ASN A 1 94 ? 7.898 -18.528 -10.565 1.00 93.75 94 ASN A C 1
ATOM 792 O O . ASN A 1 94 ? 7.816 -18.786 -9.363 1.00 93.75 94 ASN A O 1
ATOM 796 N N . LEU A 1 95 ? 8.872 -17.764 -11.065 1.00 96.62 95 LEU A N 1
ATOM 797 C CA . LEU A 1 95 ? 9.931 -17.141 -10.272 1.00 96.62 95 LEU A CA 1
ATOM 798 C C . LEU A 1 95 ? 9.569 -15.685 -9.982 1.00 96.62 95 LEU A C 1
ATOM 800 O O . LEU A 1 95 ? 9.182 -14.957 -10.892 1.00 96.62 95 LEU A O 1
ATOM 804 N N . HIS A 1 96 ? 9.714 -15.251 -8.732 1.00 96.44 96 HIS A N 1
ATOM 805 C CA . HIS A 1 96 ? 9.558 -13.844 -8.368 1.00 96.44 96 HIS A CA 1
ATOM 806 C C . HIS A 1 96 ? 10.815 -13.067 -8.752 1.00 96.44 96 HIS A C 1
ATOM 808 O O . HIS A 1 96 ? 11.925 -13.596 -8.661 1.00 96.44 96 HIS A O 1
ATOM 814 N N . ILE A 1 97 ? 10.631 -11.816 -9.173 1.00 97.06 97 ILE A N 1
ATOM 815 C CA . ILE A 1 97 ? 11.739 -10.914 -9.480 1.00 97.06 97 ILE A CA 1
ATOM 816 C C . ILE A 1 97 ? 12.335 -10.419 -8.160 1.00 97.06 97 ILE A C 1
ATOM 818 O O . ILE A 1 97 ? 11.690 -9.679 -7.416 1.00 97.06 97 ILE A O 1
ATOM 822 N N . PHE A 1 98 ? 13.575 -10.819 -7.888 1.00 98.00 98 PHE A N 1
ATOM 823 C CA . PHE A 1 98 ? 14.409 -10.218 -6.854 1.00 98.00 98 PHE A CA 1
ATOM 824 C C . PHE A 1 98 ? 15.318 -9.174 -7.507 1.00 98.00 98 PHE A C 1
ATOM 826 O O . PHE A 1 98 ? 15.906 -9.439 -8.557 1.00 98.00 98 PHE A O 1
ATOM 833 N N . VAL A 1 99 ? 15.444 -8.006 -6.880 1.00 97.62 99 VAL A N 1
ATOM 834 C CA . VAL A 1 99 ? 16.297 -6.900 -7.324 1.00 97.62 99 VAL A CA 1
ATOM 835 C C . VAL A 1 99 ? 17.311 -6.565 -6.236 1.00 97.62 99 VAL A C 1
ATOM 837 O O . VAL A 1 99 ? 16.942 -6.431 -5.067 1.00 97.62 99 VAL A O 1
ATOM 840 N N . ILE A 1 100 ? 18.574 -6.416 -6.636 1.00 97.50 100 ILE A N 1
ATOM 841 C CA . ILE A 1 100 ? 19.583 -5.681 -5.866 1.00 97.50 100 ILE A CA 1
ATOM 842 C C . ILE A 1 100 ? 19.791 -4.339 -6.572 1.00 97.50 100 ILE A C 1
ATOM 844 O O . ILE A 1 100 ? 20.187 -4.329 -7.740 1.00 97.50 100 ILE A O 1
ATOM 848 N N . ASP A 1 101 ? 19.505 -3.235 -5.883 1.00 95.12 101 ASP A N 1
ATOM 849 C CA . ASP A 1 101 ? 19.799 -1.872 -6.341 1.00 95.12 101 ASP A CA 1
ATOM 850 C C . ASP A 1 101 ? 21.110 -1.402 -5.691 1.00 95.12 101 ASP A C 1
ATOM 852 O O . ASP A 1 101 ? 21.252 -1.412 -4.466 1.00 95.12 101 ASP A O 1
ATOM 856 N N . PHE A 1 102 ? 22.095 -1.056 -6.517 1.00 92.81 102 PHE A N 1
ATOM 857 C CA . PHE A 1 102 ? 23.413 -0.582 -6.107 1.00 92.81 102 PHE A CA 1
ATOM 858 C C . PHE A 1 102 ? 23.476 0.946 -6.234 1.00 92.81 102 PHE A C 1
ATOM 860 O O . PHE A 1 102 ? 23.810 1.471 -7.304 1.00 92.81 102 PHE A O 1
ATOM 867 N N . ASP A 1 103 ? 23.196 1.640 -5.128 1.00 77.88 103 ASP A N 1
ATOM 868 C CA . ASP A 1 103 ? 23.323 3.099 -5.002 1.00 77.88 103 ASP A CA 1
ATOM 869 C C . ASP A 1 103 ? 24.778 3.534 -4.734 1.00 77.88 103 ASP A C 1
ATOM 871 O O . ASP A 1 103 ? 25.298 4.418 -5.414 1.00 77.88 103 ASP A O 1
ATOM 875 N N . GLU A 1 104 ? 25.462 2.894 -3.777 1.00 88.50 104 GLU A N 1
ATOM 876 C CA . GLU A 1 104 ? 26.867 3.161 -3.429 1.00 88.50 104 GLU A CA 1
ATOM 877 C C . GLU A 1 104 ? 27.646 1.838 -3.487 1.00 88.50 104 GLU A C 1
ATOM 879 O O . GLU A 1 104 ? 27.339 0.898 -2.755 1.00 88.50 104 GLU A O 1
ATOM 884 N N . PHE A 1 105 ? 28.621 1.718 -4.388 1.00 93.06 105 PHE A N 1
ATOM 885 C CA . PHE A 1 105 ? 29.229 0.426 -4.720 1.00 93.06 105 PHE A CA 1
ATOM 886 C C . PHE A 1 105 ? 30.659 0.558 -5.244 1.00 93.06 105 PHE A C 1
ATOM 888 O O . PHE A 1 105 ? 31.025 1.566 -5.850 1.00 93.06 105 PHE A O 1
ATOM 895 N N . ASP A 1 106 ? 31.436 -0.510 -5.077 1.00 92.81 106 ASP A N 1
ATOM 896 C CA . ASP A 1 106 ? 32.754 -0.673 -5.685 1.00 92.81 106 ASP A CA 1
ATOM 897 C C . ASP A 1 106 ? 32.706 -1.810 -6.713 1.00 92.81 106 ASP A C 1
ATOM 899 O O . ASP A 1 106 ? 32.508 -2.978 -6.367 1.00 92.81 106 ASP A O 1
ATOM 903 N N . VAL A 1 107 ? 32.919 -1.472 -7.988 1.00 93.75 107 VAL A N 1
ATOM 904 C CA . VAL A 1 107 ? 32.942 -2.437 -9.101 1.00 93.75 107 VAL A CA 1
ATOM 905 C C . VAL A 1 107 ? 34.073 -3.459 -8.990 1.00 93.75 107 VAL A C 1
ATOM 907 O O . VAL A 1 107 ? 33.974 -4.544 -9.564 1.00 93.75 107 VAL A O 1
ATOM 910 N N . GLU A 1 108 ? 35.138 -3.139 -8.252 1.00 95.12 108 GLU A N 1
ATOM 911 C CA . GLU A 1 108 ? 36.251 -4.052 -8.027 1.00 95.12 108 GLU A CA 1
ATOM 912 C C . GLU A 1 108 ? 36.012 -5.018 -6.857 1.00 95.12 108 GLU A C 1
ATOM 914 O O . GLU A 1 108 ? 36.693 -6.050 -6.782 1.00 95.12 108 GLU A O 1
ATOM 919 N N . SER A 1 109 ? 35.017 -4.747 -6.007 1.00 95.56 109 SER A N 1
ATOM 920 C CA . SER A 1 109 ? 34.667 -5.592 -4.863 1.00 95.56 109 SER A CA 1
ATOM 921 C C . SER A 1 109 ? 34.206 -6.996 -5.277 1.00 95.56 109 SER A C 1
ATOM 923 O O . SER A 1 109 ? 33.615 -7.218 -6.339 1.00 95.56 109 SER A O 1
ATOM 925 N N . HIS A 1 110 ? 34.452 -7.970 -4.398 1.00 95.38 110 HIS A N 1
ATOM 926 C CA . HIS A 1 110 ? 34.039 -9.358 -4.612 1.00 95.38 110 HIS A CA 1
ATOM 927 C C . HIS A 1 110 ? 32.512 -9.490 -4.726 1.00 95.38 110 HIS A C 1
ATOM 929 O O . HIS A 1 110 ? 32.016 -10.152 -5.638 1.00 95.38 110 HIS A O 1
ATOM 935 N N . PHE A 1 111 ? 31.770 -8.818 -3.836 1.00 97.25 111 PHE A N 1
ATOM 936 C CA . PHE A 1 111 ? 30.309 -8.853 -3.827 1.00 97.25 111 PHE A CA 1
ATOM 937 C C . PHE A 1 111 ? 29.710 -8.330 -5.138 1.00 97.25 111 PHE A C 1
ATOM 939 O O . PHE A 1 111 ? 28.877 -9.016 -5.728 1.00 97.25 111 PHE A O 1
ATOM 946 N N . PHE A 1 112 ? 30.163 -7.168 -5.629 1.00 97.44 112 PHE A N 1
ATOM 947 C CA . PHE A 1 112 ? 29.660 -6.601 -6.882 1.00 97.44 112 PHE A CA 1
ATOM 948 C C . PHE A 1 112 ? 29.907 -7.538 -8.071 1.00 97.44 112 PHE A C 1
ATOM 950 O O . PHE A 1 112 ? 28.996 -7.797 -8.858 1.00 97.44 112 PHE A O 1
ATOM 957 N N . LYS A 1 113 ? 31.125 -8.084 -8.188 1.00 97.75 113 LYS A N 1
ATOM 958 C CA . LYS A 1 113 ? 31.503 -8.985 -9.288 1.00 97.75 113 LYS A CA 1
ATOM 959 C C . LYS A 1 113 ? 30.669 -10.262 -9.302 1.00 97.75 113 LYS A C 1
ATOM 961 O O . LYS A 1 113 ? 30.172 -10.641 -10.361 1.00 97.75 113 LYS A O 1
ATOM 966 N N . GLU A 1 114 ? 30.469 -10.901 -8.151 1.00 97.94 114 GLU A N 1
ATOM 967 C CA . GLU A 1 114 ? 29.671 -12.128 -8.073 1.00 97.94 114 GLU A CA 1
ATOM 968 C C . GLU A 1 114 ? 28.165 -11.872 -8.219 1.00 97.94 114 GLU A C 1
ATOM 970 O O . GLU A 1 114 ? 27.490 -12.655 -8.886 1.00 97.94 114 GLU A O 1
ATOM 975 N N . ALA A 1 115 ? 27.644 -10.750 -7.708 1.00 97.62 115 ALA A N 1
ATOM 976 C CA . ALA A 1 115 ? 26.275 -10.306 -7.974 1.00 97.62 115 ALA A CA 1
ATOM 977 C C . ALA A 1 115 ? 26.045 -10.109 -9.484 1.00 97.62 115 ALA A C 1
ATOM 979 O O . ALA A 1 115 ? 25.163 -10.735 -10.075 1.00 97.62 115 ALA A O 1
ATOM 980 N N . HIS A 1 116 ? 26.914 -9.337 -10.142 1.00 97.62 116 HIS A N 1
ATOM 981 C CA . HIS A 1 116 ? 26.838 -9.079 -11.580 1.00 97.62 116 HIS A CA 1
ATOM 982 C C . HIS A 1 116 ? 27.009 -10.361 -12.416 1.00 97.62 116 HIS A C 1
ATOM 984 O O . HIS A 1 116 ? 26.385 -10.499 -13.469 1.00 97.62 116 HIS A O 1
ATOM 990 N N . ARG A 1 117 ? 27.842 -11.313 -11.977 1.00 97.38 117 ARG A N 1
ATOM 991 C CA . ARG A 1 117 ? 28.011 -12.620 -12.637 1.00 97.38 117 ARG A CA 1
ATOM 992 C C . ARG A 1 117 ? 26.783 -13.523 -12.467 1.00 97.38 117 ARG A C 1
ATOM 994 O O . ARG A 1 117 ? 26.539 -14.382 -13.313 1.00 97.38 117 ARG A O 1
ATOM 1001 N N . LEU A 1 118 ? 26.052 -13.375 -11.362 1.00 97.62 118 LEU A N 1
ATOM 1002 C CA . LEU A 1 118 ? 24.875 -14.177 -11.038 1.00 97.62 118 LEU A CA 1
ATOM 1003 C C . LEU A 1 118 ? 23.584 -13.624 -11.661 1.00 97.62 118 LEU A C 1
ATOM 1005 O O . LEU A 1 118 ? 22.678 -14.405 -11.932 1.00 97.62 118 LEU A O 1
ATOM 1009 N N . ALA A 1 119 ? 23.476 -12.316 -11.881 1.00 97.38 119 ALA A N 1
ATOM 1010 C CA . ALA A 1 119 ? 22.267 -11.688 -12.406 1.00 97.38 119 ALA A CA 1
ATOM 1011 C C . ALA A 1 119 ? 21.902 -12.199 -13.814 1.00 97.38 119 ALA A C 1
ATOM 1013 O O . ALA A 1 119 ? 22.742 -12.232 -14.712 1.00 97.38 119 ALA A O 1
ATOM 1014 N N . ASP A 1 120 ? 20.630 -12.556 -14.031 1.00 96.00 120 ASP A N 1
ATOM 1015 C CA . ASP A 1 120 ? 20.136 -12.912 -15.373 1.00 96.00 120 ASP A CA 1
ATOM 1016 C C . ASP A 1 120 ? 19.957 -11.657 -16.248 1.00 96.00 120 ASP A C 1
ATOM 1018 O O . ASP A 1 120 ? 20.039 -11.716 -17.476 1.00 96.00 120 ASP A O 1
ATOM 1022 N N . LYS A 1 121 ? 19.729 -10.504 -15.607 1.00 94.88 121 LYS A N 1
ATOM 1023 C CA . LYS A 1 121 ? 19.635 -9.194 -16.249 1.00 94.88 121 LYS A CA 1
ATOM 1024 C C . LYS A 1 121 ? 20.286 -8.131 -15.368 1.00 94.88 121 LYS A C 1
ATOM 1026 O O . LYS A 1 121 ? 20.081 -8.111 -14.157 1.00 94.88 121 LYS A O 1
ATOM 1031 N N . VAL A 1 122 ? 21.025 -7.223 -15.995 1.00 94.56 122 VAL A N 1
ATOM 1032 C CA . VAL A 1 122 ? 21.626 -6.044 -15.364 1.00 94.56 122 VAL A CA 1
ATOM 1033 C C . VAL A 1 122 ? 21.221 -4.824 -16.180 1.00 94.56 122 VAL A C 1
ATOM 1035 O O . VAL A 1 122 ? 21.276 -4.873 -17.409 1.00 94.56 122 VAL A O 1
ATOM 1038 N N . THR A 1 123 ? 20.821 -3.747 -15.509 1.00 92.62 123 THR A N 1
ATOM 1039 C CA . THR A 1 123 ? 20.569 -2.439 -16.125 1.00 92.62 123 THR A CA 1
ATOM 1040 C C . THR A 1 123 ? 21.225 -1.329 -15.309 1.00 92.62 123 THR A C 1
ATOM 1042 O O . THR A 1 123 ? 21.510 -1.471 -14.116 1.00 92.62 123 THR A O 1
ATOM 1045 N N . ARG A 1 124 ? 21.516 -0.205 -15.962 1.00 87.44 124 ARG A N 1
ATOM 1046 C CA . ARG A 1 124 ? 22.057 1.003 -15.332 1.00 87.44 124 ARG A CA 1
ATOM 1047 C C . ARG A 1 124 ? 20.913 1.881 -14.836 1.00 87.44 124 ARG A C 1
ATOM 1049 O O . ARG A 1 124 ? 19.997 2.212 -15.592 1.00 87.44 124 ARG A O 1
ATOM 1056 N N . SER A 1 125 ? 21.009 2.354 -13.597 1.00 82.19 125 SER A N 1
ATOM 1057 C CA . SER A 1 125 ? 20.165 3.452 -13.121 1.00 82.19 125 SER A CA 1
ATOM 1058 C C . SER A 1 125 ? 20.675 4.776 -13.710 1.00 82.19 125 SER A C 1
ATOM 1060 O O . SER A 1 125 ? 21.870 4.939 -13.965 1.00 82.19 125 SER A O 1
ATOM 1062 N N . GLN A 1 126 ? 19.801 5.774 -13.911 1.00 75.19 126 GLN A N 1
ATOM 1063 C CA . GLN A 1 126 ? 20.231 7.075 -14.464 1.00 75.19 126 GLN A CA 1
ATOM 1064 C C . GLN A 1 126 ? 21.285 7.779 -13.583 1.00 75.19 126 GLN A C 1
ATOM 1066 O O . GLN A 1 126 ? 22.037 8.613 -14.076 1.00 75.19 126 GLN A O 1
ATOM 1071 N N . GLY A 1 127 ? 21.337 7.465 -12.282 1.00 75.88 127 GLY A N 1
ATOM 1072 C CA . GLY A 1 127 ? 22.348 8.002 -11.364 1.00 75.88 127 GLY A CA 1
ATOM 1073 C C . GLY A 1 127 ? 23.741 7.393 -11.546 1.00 75.88 127 GLY A C 1
ATOM 1074 O O . GLY A 1 127 ? 24.676 7.835 -10.892 1.00 75.88 127 GLY A O 1
ATOM 1075 N N . GLY A 1 128 ? 23.890 6.390 -12.417 1.00 80.69 128 GLY A N 1
ATOM 1076 C CA . GLY A 1 128 ? 25.122 5.619 -12.567 1.00 80.69 128 GLY A CA 1
ATOM 1077 C C . GLY A 1 128 ? 25.203 4.392 -11.656 1.00 80.69 128 GLY A C 1
ATOM 1078 O O . GLY A 1 128 ? 26.243 3.733 -11.669 1.00 80.69 128 GLY A O 1
ATOM 1079 N N . GLY A 1 129 ? 24.131 4.066 -10.926 1.00 89.81 129 GLY A N 1
ATOM 1080 C CA . GLY A 1 129 ? 23.969 2.816 -10.176 1.00 89.81 129 GLY A CA 1
ATOM 1081 C C . GLY A 1 129 ? 23.642 1.616 -11.067 1.00 89.81 129 GLY A C 1
ATOM 1082 O O . GLY A 1 129 ? 23.562 1.739 -12.295 1.00 89.81 129 GLY A O 1
ATOM 1083 N N . TYR A 1 130 ? 23.435 0.456 -10.450 1.00 94.25 130 TYR A N 1
ATOM 1084 C CA . TYR A 1 130 ? 23.047 -0.780 -11.137 1.00 94.25 130 TYR A CA 1
ATOM 1085 C C . TYR A 1 130 ? 21.810 -1.396 -10.499 1.00 94.25 130 TYR A C 1
ATOM 1087 O O . TYR A 1 130 ? 21.785 -1.593 -9.290 1.00 94.25 130 TYR A O 1
ATOM 1095 N N . HIS A 1 131 ? 20.839 -1.793 -11.317 1.00 95.38 131 HIS A N 1
ATOM 1096 C CA . HIS A 1 131 ? 19.787 -2.707 -10.893 1.00 95.38 131 HIS A CA 1
ATOM 1097 C C . HIS A 1 131 ? 20.130 -4.099 -11.438 1.00 95.38 131 HIS A C 1
ATOM 1099 O O . HIS A 1 131 ? 20.340 -4.280 -12.641 1.00 95.38 131 HIS A O 1
ATOM 1105 N N . MET A 1 132 ? 20.229 -5.086 -10.551 1.00 97.31 132 MET A N 1
ATOM 1106 C CA . MET A 1 132 ? 20.541 -6.471 -10.904 1.00 97.31 132 MET A CA 1
ATOM 1107 C C . MET A 1 132 ? 19.352 -7.366 -10.569 1.00 97.31 132 MET A C 1
ATOM 1109 O O . MET A 1 132 ? 18.867 -7.343 -9.437 1.00 97.31 132 MET A O 1
ATOM 1113 N N . PHE A 1 133 ? 18.888 -8.147 -11.545 1.00 97.50 133 PHE A N 1
ATOM 1114 C CA . PHE A 1 133 ? 17.650 -8.921 -11.466 1.00 97.50 133 PHE A CA 1
ATOM 1115 C C . PHE A 1 133 ? 17.921 -10.428 -11.454 1.00 97.50 133 PHE A C 1
ATOM 1117 O O . PHE A 1 133 ? 18.712 -10.948 -12.248 1.00 97.50 133 PHE A O 1
ATOM 1124 N N . TYR A 1 134 ? 17.203 -11.128 -10.577 1.00 98.19 134 TYR A N 1
ATOM 1125 C CA . TYR A 1 134 ? 17.348 -12.560 -10.322 1.00 98.19 134 TYR A CA 1
ATOM 1126 C C . TYR A 1 134 ? 15.967 -13.214 -10.218 1.00 98.19 134 TYR A C 1
ATOM 1128 O O . TYR A 1 134 ? 15.042 -12.625 -9.652 1.00 98.19 134 TYR A O 1
ATOM 1136 N N . GLY A 1 135 ? 15.821 -14.442 -10.716 1.00 97.56 135 GLY A N 1
ATOM 1137 C CA . GLY A 1 135 ? 14.629 -15.251 -10.464 1.00 97.56 135 GLY A CA 1
ATOM 1138 C C . GLY A 1 135 ? 14.725 -15.995 -9.132 1.00 97.56 135 GLY A C 1
ATOM 1139 O O . GLY A 1 135 ? 15.723 -16.657 -8.853 1.00 97.56 135 GLY A O 1
ATOM 1140 N N . VAL A 1 136 ? 13.680 -15.917 -8.306 1.00 97.38 136 VAL A N 1
ATOM 1141 C CA . VAL A 1 136 ? 13.624 -16.590 -6.998 1.00 97.38 136 VAL A CA 1
ATOM 1142 C C . VAL A 1 136 ? 12.344 -17.419 -6.863 1.00 97.38 136 VAL A C 1
ATOM 1144 O O . VAL A 1 136 ? 11.233 -16.902 -6.999 1.00 97.38 136 VAL A O 1
ATOM 1147 N N . ASP A 1 137 ? 12.472 -18.709 -6.543 1.00 96.31 137 ASP A N 1
ATOM 1148 C CA . ASP A 1 137 ? 11.339 -19.515 -6.081 1.00 96.31 137 ASP A CA 1
ATOM 1149 C C . ASP A 1 137 ? 11.047 -19.132 -4.628 1.00 96.31 137 ASP A C 1
ATOM 1151 O O . ASP A 1 137 ? 11.721 -19.573 -3.696 1.00 96.31 137 ASP A O 1
ATOM 1155 N N . LYS A 1 138 ? 10.013 -18.308 -4.437 1.00 90.50 138 LYS A N 1
ATOM 1156 C CA . LYS A 1 138 ? 9.602 -17.779 -3.133 1.00 90.50 138 LYS A CA 1
ATOM 1157 C C . LYS A 1 138 ? 9.440 -18.867 -2.058 1.00 90.50 138 LYS A C 1
ATOM 1159 O O . LYS A 1 138 ? 9.856 -18.649 -0.925 1.00 90.50 138 LYS A O 1
ATOM 1164 N N . LYS A 1 139 ? 8.906 -20.048 -2.402 1.00 90.06 139 LYS A N 1
ATOM 1165 C CA . LYS A 1 139 ? 8.684 -21.146 -1.438 1.00 90.06 139 LYS A CA 1
ATOM 1166 C C . LYS A 1 139 ? 9.984 -21.828 -1.028 1.00 90.06 139 LYS A C 1
ATOM 1168 O O . LYS A 1 139 ? 10.111 -22.271 0.110 1.00 90.06 139 LYS A O 1
ATOM 1173 N N . ARG A 1 140 ? 10.942 -21.939 -1.952 1.00 92.94 140 ARG A N 1
ATOM 1174 C CA . ARG A 1 140 ? 12.290 -22.441 -1.646 1.00 92.94 140 ARG A CA 1
ATOM 1175 C C . ARG A 1 140 ? 13.104 -21.402 -0.878 1.00 92.94 140 ARG A C 1
ATOM 1177 O O . ARG A 1 140 ? 13.870 -21.773 0.002 1.00 92.94 140 ARG A O 1
ATOM 1184 N N . ALA A 1 141 ? 12.930 -20.125 -1.208 1.00 92.31 141 ALA A N 1
ATOM 1185 C CA . ALA A 1 141 ? 13.689 -19.010 -0.660 1.00 92.31 141 ALA A CA 1
ATOM 1186 C C . ALA A 1 141 ? 13.308 -18.658 0.779 1.00 92.31 141 ALA A C 1
ATOM 1188 O O . ALA A 1 141 ? 14.187 -18.303 1.553 1.00 92.31 141 ALA A O 1
ATOM 1189 N N . GLU A 1 142 ? 12.033 -18.786 1.153 1.00 89.00 142 GLU A N 1
ATOM 1190 C CA . GLU A 1 142 ? 11.511 -18.446 2.484 1.00 89.00 142 GLU A CA 1
ATOM 1191 C C . GLU A 1 142 ? 12.370 -18.991 3.654 1.00 89.00 142 GLU A C 1
ATOM 1193 O O . GLU A 1 142 ? 12.895 -18.175 4.416 1.00 89.00 142 GLU A O 1
ATOM 1198 N N . PRO A 1 143 ? 12.645 -20.309 3.781 1.00 87.50 143 PRO A N 1
ATOM 1199 C CA . PRO A 1 143 ? 13.490 -20.827 4.865 1.00 87.50 143 PRO A CA 1
ATOM 1200 C C . PRO A 1 143 ? 14.963 -20.401 4.765 1.00 87.50 143 PRO A C 1
ATOM 1202 O O . PRO A 1 143 ? 15.646 -20.301 5.784 1.00 87.50 143 PRO A O 1
ATOM 1205 N N . PHE A 1 144 ? 15.479 -20.149 3.558 1.00 89.69 144 PHE A N 1
ATOM 1206 C CA . PHE A 1 144 ? 16.846 -19.659 3.377 1.00 89.69 144 PHE A CA 1
ATOM 1207 C C . PHE A 1 144 ? 16.974 -18.202 3.826 1.00 89.69 144 PHE A C 1
ATOM 1209 O O . PHE A 1 144 ? 17.902 -17.863 4.557 1.00 89.69 144 PHE A O 1
ATOM 1216 N N . PHE A 1 145 ? 16.033 -17.350 3.429 1.00 92.19 145 PHE A N 1
ATOM 1217 C CA . PHE A 1 145 ? 16.043 -15.922 3.715 1.00 92.19 145 PHE A CA 1
ATOM 1218 C C . PHE A 1 145 ? 15.668 -15.614 5.175 1.00 92.19 145 PHE A C 1
ATOM 1220 O O . PHE A 1 145 ? 16.231 -14.673 5.730 1.00 92.19 145 PHE A O 1
ATOM 1227 N N . ASP A 1 146 ? 14.819 -16.411 5.845 1.00 85.88 146 ASP A N 1
ATOM 1228 C CA . ASP A 1 146 ? 14.596 -16.272 7.301 1.00 85.88 146 ASP A CA 1
ATOM 1229 C C . ASP A 1 146 ? 15.873 -16.595 8.093 1.00 85.88 146 ASP A C 1
ATOM 1231 O O . ASP A 1 146 ? 16.263 -15.850 8.989 1.00 85.88 146 ASP A O 1
ATOM 1235 N N . ASN A 1 147 ? 16.598 -17.649 7.697 1.00 85.88 147 ASN A N 1
ATOM 1236 C CA . ASN A 1 147 ? 17.857 -18.066 8.327 1.00 85.88 147 ASN A CA 1
ATOM 1237 C C . ASN A 1 147 ? 18.984 -17.012 8.229 1.00 85.88 147 ASN A C 1
ATOM 1239 O O . ASN A 1 147 ? 19.964 -17.086 8.966 1.00 85.88 147 ASN A O 1
ATOM 1243 N N . ILE A 1 148 ? 18.861 -16.029 7.330 1.00 88.50 148 ILE A N 1
ATOM 1244 C CA . ILE A 1 148 ? 19.750 -14.856 7.254 1.00 88.50 148 ILE A CA 1
ATOM 1245 C C . ILE A 1 148 ? 19.018 -13.544 7.542 1.00 88.50 148 ILE A C 1
ATOM 1247 O O . ILE A 1 148 ? 19.504 -12.495 7.140 1.00 88.50 148 ILE A O 1
ATOM 1251 N N . ASN A 1 149 ? 17.867 -13.568 8.224 1.00 85.44 149 ASN A N 1
ATOM 1252 C CA . ASN A 1 149 ? 17.129 -12.367 8.633 1.00 85.44 149 ASN A CA 1
ATOM 1253 C C . ASN A 1 149 ? 16.778 -11.395 7.476 1.00 85.44 149 ASN A C 1
ATOM 1255 O O . ASN A 1 149 ? 16.616 -10.193 7.698 1.00 85.44 149 ASN A O 1
ATOM 1259 N N . LEU A 1 150 ? 16.694 -11.900 6.241 1.00 87.31 150 LEU A N 1
ATOM 1260 C CA . LEU A 1 150 ? 16.462 -11.108 5.029 1.00 87.31 150 LEU A CA 1
ATOM 1261 C C . LEU A 1 150 ? 14.971 -10.909 4.731 1.00 87.31 150 LEU A C 1
ATOM 1263 O O . LEU A 1 150 ? 14.602 -9.895 4.134 1.00 87.31 150 LEU A O 1
ATOM 1267 N N . LEU A 1 151 ? 14.119 -11.858 5.136 1.00 83.38 151 LEU A N 1
ATOM 1268 C CA . LEU A 1 151 ? 12.671 -11.681 5.030 1.00 83.38 151 LEU A CA 1
ATOM 1269 C C . LEU A 1 151 ? 12.235 -10.416 5.767 1.00 83.38 151 LEU A C 1
ATOM 1271 O O . LEU A 1 151 ? 12.806 -10.057 6.796 1.00 83.38 151 LEU A O 1
ATOM 1275 N N . ALA A 1 152 ? 11.187 -9.763 5.274 1.00 71.69 152 ALA A N 1
ATOM 1276 C CA . ALA A 1 152 ? 10.471 -8.796 6.092 1.00 71.69 152 ALA A CA 1
ATOM 1277 C C . ALA A 1 152 ? 9.773 -9.515 7.274 1.00 71.69 152 ALA A C 1
ATOM 1279 O O . ALA A 1 152 ? 9.635 -10.737 7.280 1.00 71.69 152 ALA A O 1
ATOM 1280 N N . SER A 1 153 ? 9.366 -8.777 8.314 1.00 62.66 153 SER A N 1
ATOM 1281 C CA . SER A 1 153 ? 8.764 -9.392 9.511 1.00 62.66 153 SER A CA 1
ATOM 1282 C C . SER A 1 153 ? 7.473 -10.161 9.191 1.00 62.66 153 SER A C 1
ATOM 1284 O O . SER A 1 153 ? 6.796 -9.852 8.216 1.00 62.66 153 SER A O 1
ATOM 1286 N N . GLU A 1 154 ? 7.054 -11.083 10.069 1.00 45.56 154 GLU A N 1
ATOM 1287 C CA . GLU A 1 154 ? 5.774 -11.822 9.951 1.00 45.56 154 GLU A CA 1
ATOM 1288 C C . GLU A 1 154 ? 4.535 -10.916 9.752 1.00 45.56 154 GLU A C 1
ATOM 1290 O O . GLU A 1 154 ? 3.489 -11.370 9.294 1.00 45.56 154 GLU A O 1
ATOM 1295 N N . ASN A 1 155 ? 4.644 -9.632 10.115 1.00 39.94 155 ASN A N 1
ATOM 1296 C CA . ASN A 1 155 ? 3.592 -8.622 10.008 1.00 39.94 155 ASN A CA 1
ATOM 1297 C C . ASN A 1 155 ? 3.756 -7.682 8.792 1.00 39.94 155 ASN A C 1
ATOM 1299 O O . ASN A 1 155 ? 2.957 -6.756 8.629 1.00 39.94 155 ASN A O 1
ATOM 1303 N N . ALA A 1 156 ? 4.793 -7.859 7.970 1.00 49.59 156 ALA A N 1
ATOM 1304 C CA . ALA A 1 156 ? 5.048 -7.051 6.784 1.00 49.59 156 ALA A CA 1
ATOM 1305 C C . ALA A 1 156 ? 4.280 -7.585 5.564 1.00 49.59 156 ALA A C 1
ATOM 1307 O O . ALA A 1 156 ? 4.120 -8.786 5.378 1.00 49.59 156 ALA A O 1
ATOM 1308 N N . ALA A 1 157 ? 3.830 -6.677 4.696 1.00 55.59 157 ALA A N 1
ATOM 1309 C CA . ALA A 1 157 ? 3.102 -7.019 3.469 1.00 55.59 157 ALA A CA 1
ATOM 1310 C C . ALA A 1 157 ? 4.018 -7.391 2.281 1.00 55.59 157 ALA A C 1
ATOM 1312 O O . ALA A 1 157 ? 3.538 -7.493 1.157 1.00 55.59 157 ALA A O 1
ATOM 1313 N N . SER A 1 158 ? 5.318 -7.559 2.529 1.00 64.75 158 SER A N 1
ATOM 1314 C CA . SER A 1 158 ? 6.370 -7.754 1.526 1.00 64.75 158 SER A CA 1
ATOM 1315 C C . SER A 1 158 ? 7.160 -9.022 1.837 1.00 64.75 158 SER A C 1
ATOM 1317 O O . SER A 1 158 ? 7.305 -9.366 3.006 1.00 64.75 158 SER A O 1
ATOM 1319 N N . PHE A 1 159 ? 7.731 -9.688 0.832 1.00 83.88 159 PHE A N 1
ATOM 1320 C CA . PHE A 1 159 ? 8.617 -10.834 1.068 1.00 83.88 159 PHE A CA 1
ATOM 1321 C C . PHE A 1 159 ? 10.023 -10.385 1.490 1.00 83.88 159 PHE A C 1
ATOM 1323 O O . PHE A 1 159 ? 10.496 -10.766 2.559 1.00 83.88 159 PHE A O 1
ATOM 1330 N N . VAL A 1 160 ? 10.665 -9.519 0.697 1.00 84.88 160 VAL A N 1
ATOM 1331 C CA . VAL A 1 160 ? 11.961 -8.897 1.013 1.00 84.88 160 VAL A CA 1
ATOM 1332 C C . VAL A 1 160 ? 11.895 -7.402 0.708 1.00 84.88 160 VAL A C 1
ATOM 1334 O O . VAL A 1 160 ? 11.489 -6.989 -0.379 1.00 84.88 160 VAL A O 1
ATOM 1337 N N . CYS A 1 161 ? 12.282 -6.581 1.684 1.00 84.62 161 CYS A N 1
ATOM 1338 C CA . CYS A 1 161 ? 12.350 -5.127 1.553 1.00 84.62 161 CYS A CA 1
ATOM 1339 C C . CYS A 1 161 ? 13.372 -4.570 2.556 1.00 84.62 161 CYS A C 1
ATOM 1341 O O . CYS A 1 161 ? 13.011 -4.176 3.667 1.00 84.62 161 CYS A O 1
ATOM 1343 N N . LYS A 1 162 ? 14.655 -4.580 2.184 1.00 84.62 162 LYS A N 1
ATOM 1344 C CA . LYS A 1 162 ? 15.768 -4.118 3.024 1.00 84.62 162 LYS A CA 1
ATOM 1345 C C . LYS A 1 162 ? 16.492 -2.983 2.308 1.00 84.62 162 LYS A C 1
ATOM 1347 O O . LYS A 1 162 ? 17.071 -3.215 1.259 1.00 84.62 162 LYS A O 1
ATOM 1352 N N . THR A 1 163 ? 16.476 -1.787 2.884 1.00 86.69 163 THR A N 1
ATOM 1353 C CA . THR A 1 163 ? 17.156 -0.609 2.327 1.00 86.69 163 THR A CA 1
ATOM 1354 C C . THR A 1 163 ? 18.448 -0.309 3.085 1.00 86.69 163 THR A C 1
ATOM 1356 O O . THR A 1 163 ? 18.479 -0.467 4.310 1.00 86.69 163 THR A O 1
ATOM 1359 N N . GLY A 1 164 ? 19.489 0.158 2.398 1.00 85.94 164 GLY A N 1
ATOM 1360 C CA . GLY A 1 164 ? 20.772 0.546 2.978 1.00 85.94 164 GLY A CA 1
ATOM 1361 C C . GLY A 1 164 ? 21.530 -0.615 3.623 1.00 85.94 164 GLY A C 1
ATOM 1362 O O . GLY A 1 164 ? 22.161 -0.425 4.662 1.00 85.94 164 GLY A O 1
ATOM 1363 N N . ALA A 1 165 ? 21.444 -1.822 3.059 1.00 88.31 165 ALA A N 1
ATOM 1364 C CA . ALA A 1 165 ? 22.230 -2.960 3.518 1.00 88.31 165 ALA A CA 1
ATOM 1365 C C . ALA A 1 165 ? 23.700 -2.752 3.129 1.00 88.31 165 ALA A C 1
ATOM 1367 O O . ALA A 1 165 ? 24.024 -2.702 1.945 1.00 88.31 165 ALA A O 1
ATOM 1368 N N . ILE A 1 166 ? 24.582 -2.628 4.122 1.00 92.06 166 ILE A N 1
ATOM 1369 C CA . ILE A 1 166 ? 26.025 -2.429 3.927 1.00 92.06 166 ILE A CA 1
ATOM 1370 C C . ILE A 1 166 ? 26.735 -3.785 4.022 1.00 92.06 166 ILE A C 1
ATOM 1372 O O . ILE A 1 166 ? 26.440 -4.570 4.929 1.00 92.06 166 ILE A O 1
ATOM 1376 N N . THR A 1 167 ? 27.649 -4.073 3.095 1.00 92.25 167 THR A N 1
ATOM 1377 C CA . THR A 1 167 ? 28.448 -5.307 3.112 1.00 92.25 167 THR A CA 1
ATOM 1378 C C . THR A 1 167 ? 29.417 -5.348 4.300 1.00 92.25 167 THR A C 1
ATOM 1380 O O . THR A 1 167 ? 29.817 -4.316 4.834 1.00 92.25 167 THR A O 1
ATOM 1383 N N . ARG A 1 168 ? 29.829 -6.550 4.728 1.00 92.94 168 ARG A N 1
ATOM 1384 C CA . ARG A 1 168 ? 30.742 -6.776 5.875 1.00 92.94 168 ARG A CA 1
ATOM 1385 C C . ARG A 1 168 ? 32.078 -6.025 5.765 1.00 92.94 168 ARG A C 1
ATOM 1387 O O . ARG A 1 168 ? 32.688 -5.717 6.782 1.00 92.94 168 ARG A O 1
ATOM 1394 N N . ASP A 1 169 ? 32.540 -5.775 4.544 1.00 91.12 169 ASP A N 1
ATOM 1395 C CA . ASP A 1 169 ? 33.764 -5.037 4.215 1.00 91.12 169 ASP A CA 1
ATOM 1396 C C . ASP A 1 169 ? 33.541 -3.519 4.043 1.00 91.12 169 ASP A C 1
ATOM 1398 O O . ASP A 1 169 ? 34.501 -2.777 3.849 1.00 91.12 169 ASP A O 1
ATOM 1402 N N . GLY A 1 170 ? 32.289 -3.052 4.108 1.00 91.19 170 GLY A N 1
ATOM 1403 C CA . GLY A 1 170 ? 31.902 -1.652 3.937 1.00 91.19 170 GLY A CA 1
ATOM 1404 C C . GLY A 1 170 ? 31.995 -1.111 2.506 1.00 91.19 170 GLY A C 1
ATOM 1405 O O . GLY A 1 170 ? 31.781 0.083 2.316 1.00 91.19 170 GLY A O 1
ATOM 1406 N N . THR A 1 171 ? 32.317 -1.942 1.506 1.00 92.94 171 THR A N 1
ATOM 1407 C CA . THR A 1 171 ? 32.582 -1.479 0.127 1.00 92.94 171 THR A CA 1
ATOM 1408 C C . THR A 1 171 ? 31.323 -1.227 -0.699 1.00 92.94 171 THR A C 1
ATOM 1410 O O . THR A 1 171 ? 31.376 -0.496 -1.686 1.00 92.94 171 THR A O 1
ATOM 1413 N N . ASN A 1 172 ? 30.187 -1.818 -0.317 1.00 92.00 172 ASN A N 1
ATOM 1414 C CA . ASN A 1 172 ? 28.913 -1.638 -1.002 1.00 92.00 172 ASN A CA 1
ATOM 1415 C C . ASN A 1 172 ? 27.784 -1.376 -0.005 1.00 92.00 172 ASN A C 1
ATOM 1417 O O . ASN A 1 172 ? 27.732 -1.960 1.079 1.00 92.00 172 ASN A O 1
ATOM 1421 N N . LYS A 1 173 ? 26.826 -0.558 -0.431 1.00 92.38 173 LYS A N 1
ATOM 1422 C CA . LYS A 1 173 ? 25.553 -0.302 0.229 1.00 92.38 173 LYS A CA 1
ATOM 1423 C C . LYS A 1 173 ? 24.449 -0.423 -0.816 1.00 92.38 173 LYS A C 1
ATOM 1425 O O . LYS A 1 173 ? 24.420 0.316 -1.799 1.00 92.38 173 LYS A O 1
ATOM 1430 N N . VAL A 1 174 ? 23.567 -1.390 -0.595 1.00 93.88 174 VAL A N 1
ATOM 1431 C CA . VAL A 1 174 ? 22.554 -1.817 -1.561 1.00 93.88 174 VAL A CA 1
ATOM 1432 C C . VAL A 1 174 ? 21.171 -1.901 -0.938 1.00 93.88 174 VAL A C 1
ATOM 1434 O O . VAL A 1 174 ? 21.027 -2.152 0.264 1.00 93.88 174 VAL A O 1
ATOM 1437 N N . ASP A 1 175 ? 20.157 -1.781 -1.782 1.00 93.44 175 ASP A N 1
ATOM 1438 C CA . ASP A 1 175 ? 18.785 -2.121 -1.435 1.00 93.44 175 ASP A CA 1
ATOM 1439 C C . ASP A 1 175 ? 18.422 -3.499 -2.016 1.00 93.44 175 ASP A C 1
ATOM 1441 O O . ASP A 1 175 ? 18.831 -3.867 -3.118 1.00 93.44 175 ASP A O 1
ATOM 1445 N N . LEU A 1 176 ? 17.662 -4.286 -1.252 1.00 94.81 176 LEU A N 1
ATOM 1446 C CA . LEU A 1 176 ? 17.250 -5.652 -1.573 1.00 94.81 176 LEU A CA 1
ATOM 1447 C C . LEU A 1 176 ? 15.719 -5.723 -1.583 1.00 94.81 176 LEU A C 1
ATOM 1449 O O . LEU A 1 176 ? 15.072 -5.512 -0.548 1.00 94.81 176 LEU A O 1
ATOM 1453 N N . PHE A 1 177 ? 15.137 -6.063 -2.733 1.00 93.88 177 PHE A N 1
ATOM 1454 C CA . PHE A 1 177 ? 13.687 -6.087 -2.931 1.00 93.88 177 PHE A CA 1
ATOM 1455 C C . PHE A 1 177 ? 13.220 -7.370 -3.617 1.00 93.88 177 PHE A C 1
ATOM 1457 O O . PHE A 1 177 ? 13.771 -7.779 -4.633 1.00 93.88 177 PHE A O 1
ATOM 1464 N N . CYS A 1 178 ? 12.154 -7.983 -3.108 1.00 93.38 178 CYS A N 1
ATOM 1465 C CA . CYS A 1 178 ? 11.425 -9.051 -3.792 1.00 93.38 178 CYS A CA 1
ATOM 1466 C C . CYS A 1 178 ? 9.992 -9.097 -3.262 1.00 93.38 178 CYS A C 1
ATOM 1468 O O . CYS A 1 178 ? 9.794 -9.011 -2.049 1.00 93.38 178 CYS A O 1
ATOM 1470 N N . ASP A 1 179 ? 9.016 -9.220 -4.165 1.00 86.50 179 ASP A N 1
ATOM 1471 C CA . ASP A 1 179 ? 7.578 -9.251 -3.868 1.00 86.50 179 ASP A CA 1
ATOM 1472 C C . ASP A 1 179 ? 7.156 -8.192 -2.834 1.00 86.50 179 ASP A C 1
ATOM 1474 O O . ASP A 1 179 ? 6.878 -8.475 -1.666 1.00 86.50 179 ASP A O 1
ATOM 1478 N N . THR A 1 180 ? 7.236 -6.931 -3.252 1.00 82.38 180 THR A N 1
ATOM 1479 C CA . THR A 1 180 ? 7.069 -5.762 -2.385 1.00 82.38 180 THR A CA 1
ATOM 1480 C C . THR A 1 180 ? 6.517 -4.587 -3.187 1.00 82.38 180 THR A C 1
ATOM 1482 O O . THR A 1 180 ? 6.836 -4.436 -4.364 1.00 82.38 180 THR A O 1
ATOM 1485 N N . GLY A 1 181 ? 5.704 -3.731 -2.561 1.00 80.19 181 GLY A N 1
ATOM 1486 C CA . GLY A 1 181 ? 5.119 -2.529 -3.173 1.00 80.19 181 GLY A CA 1
ATOM 1487 C C . GLY A 1 181 ? 6.141 -1.422 -3.443 1.00 80.19 181 GLY A C 1
ATOM 1488 O O . GLY A 1 181 ? 6.046 -0.346 -2.857 1.00 80.19 181 GLY A O 1
ATOM 1489 N N . HIS A 1 182 ? 7.127 -1.704 -4.292 1.00 84.56 182 HIS A N 1
ATOM 1490 C CA . HIS A 1 182 ? 8.263 -0.843 -4.592 1.00 84.56 182 HIS A CA 1
ATOM 1491 C C . HIS A 1 182 ? 8.381 -0.589 -6.100 1.00 84.56 182 HIS A C 1
ATOM 1493 O O . HIS A 1 182 ? 8.127 -1.476 -6.919 1.00 84.56 182 HIS A O 1
ATOM 1499 N N . PHE A 1 183 ? 8.773 0.635 -6.453 1.00 88.56 183 PHE A N 1
ATOM 1500 C CA . PHE A 1 183 ? 8.910 1.100 -7.828 1.00 88.56 183 PHE A CA 1
ATOM 1501 C C . PHE A 1 183 ? 10.379 1.115 -8.255 1.00 88.56 183 PHE A C 1
ATOM 1503 O O . PHE A 1 183 ? 11.176 1.850 -7.680 1.00 88.56 183 PHE A O 1
ATOM 1510 N N . ILE A 1 184 ? 10.717 0.354 -9.295 1.00 90.25 184 ILE A N 1
ATOM 1511 C CA . ILE A 1 184 ? 12.058 0.327 -9.881 1.00 90.25 184 ILE A CA 1
ATOM 1512 C C . ILE A 1 184 ? 12.033 1.129 -11.185 1.00 90.25 184 ILE A C 1
ATOM 1514 O O . ILE A 1 184 ? 11.460 0.697 -12.187 1.00 90.25 184 ILE A O 1
ATOM 1518 N N . TYR A 1 185 ? 12.638 2.319 -11.147 1.00 90.06 185 TYR A N 1
ATOM 1519 C CA . TYR A 1 185 ? 12.759 3.226 -12.293 1.00 90.06 185 TYR A CA 1
ATOM 1520 C C . TYR A 1 185 ? 13.913 2.798 -13.206 1.00 90.06 185 TYR A C 1
ATOM 1522 O O . TYR A 1 185 ? 15.072 3.145 -12.964 1.00 90.06 185 TYR A O 1
ATOM 1530 N N . GLU A 1 186 ? 13.590 2.078 -14.273 1.00 90.19 186 GLU A N 1
ATOM 1531 C CA . GLU A 1 186 ? 14.558 1.665 -15.288 1.00 90.19 186 GLU A CA 1
ATOM 1532 C C . GLU A 1 186 ? 14.934 2.844 -16.188 1.00 90.19 186 GLU A C 1
ATOM 1534 O O . GLU A 1 186 ? 14.069 3.511 -16.755 1.00 90.19 186 GLU A O 1
ATOM 1539 N N . TRP A 1 187 ? 16.233 3.108 -16.346 1.00 87.81 187 TRP A N 1
ATOM 1540 C CA . TRP A 1 187 ? 16.708 4.122 -17.293 1.00 87.81 187 TRP A CA 1
ATOM 1541 C C . TRP A 1 187 ? 17.014 3.544 -18.675 1.00 87.81 187 TRP A C 1
ATOM 1543 O O . TRP A 1 187 ? 16.761 4.204 -19.688 1.00 87.81 187 TRP A O 1
ATOM 1553 N N . GLU A 1 188 ? 17.561 2.329 -18.706 1.00 88.31 188 GLU A N 1
ATOM 1554 C CA . GLU A 1 188 ? 17.890 1.599 -19.928 1.00 88.31 188 GLU A CA 1
ATOM 1555 C C . GLU A 1 188 ? 16.680 0.822 -20.480 1.00 88.31 188 GLU A C 1
ATOM 1557 O O . GLU A 1 188 ? 15.770 0.469 -19.727 1.00 88.31 188 GLU A O 1
ATOM 1562 N N . PRO A 1 189 ? 16.634 0.537 -21.796 1.00 85.38 189 PRO A N 1
ATOM 1563 C CA . PRO A 1 189 ? 15.537 -0.220 -22.387 1.00 85.38 189 PRO A CA 1
ATOM 1564 C C . PRO A 1 189 ? 15.433 -1.641 -21.821 1.00 85.38 189 PRO A C 1
ATOM 1566 O O . PRO A 1 189 ? 16.356 -2.450 -21.934 1.00 85.38 189 PRO A O 1
ATOM 1569 N N . TRP A 1 190 ? 14.265 -1.986 -21.282 1.00 89.19 190 TRP A N 1
ATOM 1570 C CA . TRP A 1 190 ? 14.000 -3.344 -20.823 1.00 89.19 190 TRP A CA 1
ATOM 1571 C C . TRP A 1 190 ? 13.857 -4.312 -22.004 1.00 89.19 190 TRP A C 1
ATOM 1573 O O . TRP A 1 190 ? 12.819 -4.353 -22.665 1.00 89.19 190 TRP A O 1
ATOM 1583 N N . ASP A 1 191 ? 14.889 -5.120 -22.261 1.00 88.25 191 ASP A N 1
ATOM 1584 C CA . ASP A 1 191 ? 14.776 -6.277 -23.159 1.00 88.25 191 ASP A CA 1
ATOM 1585 C C . ASP A 1 191 ? 13.891 -7.377 -22.536 1.00 88.25 191 ASP A C 1
ATOM 1587 O O . ASP A 1 191 ? 14.297 -8.065 -21.595 1.00 88.25 191 ASP A O 1
ATOM 1591 N N . ASN A 1 192 ? 12.681 -7.537 -23.073 1.00 88.62 192 ASN A N 1
ATOM 1592 C CA . ASN A 1 192 ? 11.687 -8.512 -22.622 1.00 88.62 192 ASN A CA 1
ATOM 1593 C C . ASN A 1 192 ? 11.912 -9.937 -23.178 1.00 88.62 192 ASN A C 1
ATOM 1595 O O . ASN A 1 192 ? 11.135 -10.840 -22.873 1.00 88.62 192 ASN A O 1
ATOM 1599 N N . THR A 1 193 ? 12.944 -10.154 -24.005 1.00 87.88 193 THR A N 1
ATOM 1600 C CA . THR A 1 193 ? 13.316 -11.486 -24.521 1.00 87.88 193 THR A CA 1
ATOM 1601 C C . THR A 1 193 ? 14.210 -12.267 -23.554 1.00 87.88 193 THR A C 1
ATOM 1603 O O . THR A 1 193 ? 14.210 -13.499 -23.574 1.00 87.88 193 THR A O 1
ATOM 1606 N N . ILE A 1 194 ? 14.923 -11.563 -22.670 1.00 89.44 194 ILE A N 1
ATOM 1607 C CA . ILE A 1 194 ? 15.764 -12.145 -21.620 1.00 89.44 194 ILE A CA 1
ATOM 1608 C C . ILE A 1 194 ? 14.881 -12.517 -20.427 1.00 89.44 194 ILE A C 1
ATOM 1610 O O . ILE A 1 194 ? 14.348 -11.642 -19.744 1.00 89.44 194 ILE A O 1
ATOM 1614 N N . GLY A 1 195 ? 14.723 -13.817 -20.185 1.00 92.31 195 GLY A N 1
ATOM 1615 C CA . GLY A 1 195 ? 14.025 -14.357 -19.017 1.00 92.31 195 GLY A CA 1
ATOM 1616 C C . GLY A 1 195 ? 14.887 -14.419 -17.754 1.00 92.31 195 GLY A C 1
ATOM 1617 O O . GLY A 1 195 ? 16.074 -14.109 -17.787 1.00 92.31 195 GLY A O 1
ATOM 1618 N N . LEU A 1 196 ? 14.287 -14.878 -16.655 1.00 95.44 196 LEU A N 1
ATOM 1619 C CA . LEU A 1 196 ? 14.981 -15.162 -15.394 1.00 95.44 196 LEU A CA 1
ATOM 1620 C C . LEU A 1 196 ? 15.130 -16.671 -15.174 1.00 95.44 196 LEU A C 1
ATOM 1622 O O . LEU A 1 196 ? 14.289 -17.462 -15.611 1.00 95.44 196 LEU A O 1
ATOM 1626 N N . THR A 1 197 ? 16.172 -17.068 -14.450 1.00 96.25 197 THR A N 1
ATOM 1627 C CA . THR A 1 197 ? 16.397 -18.446 -14.001 1.00 96.25 197 THR A CA 1
ATOM 1628 C C . THR A 1 197 ? 16.392 -18.515 -12.473 1.00 96.25 197 THR A C 1
ATOM 1630 O O . THR A 1 197 ? 16.489 -17.496 -11.795 1.00 96.25 197 THR A O 1
ATOM 1633 N N . ASP A 1 198 ? 16.196 -19.707 -11.904 1.00 96.81 198 ASP A N 1
ATOM 1634 C CA . ASP A 1 198 ? 16.130 -19.867 -10.448 1.00 96.81 198 ASP A CA 1
ATOM 1635 C C . ASP A 1 198 ? 17.534 -19.725 -9.840 1.00 96.81 198 ASP A C 1
ATOM 1637 O O . ASP A 1 198 ? 18.364 -20.619 -9.992 1.00 96.81 198 ASP A O 1
ATOM 1641 N N . LYS A 1 199 ? 17.784 -18.597 -9.168 1.00 97.75 199 LYS A N 1
ATOM 1642 C CA . LYS A 1 199 ? 19.031 -18.274 -8.454 1.00 97.75 199 LYS A CA 1
ATOM 1643 C C . LYS A 1 199 ? 18.902 -18.405 -6.938 1.00 97.75 199 LYS A C 1
ATOM 1645 O O . LYS A 1 199 ? 19.737 -17.878 -6.205 1.00 97.75 199 LYS A O 1
ATOM 1650 N N . THR A 1 200 ? 17.835 -19.033 -6.436 1.00 96.06 200 THR A N 1
ATOM 1651 C CA . THR A 1 200 ? 17.471 -19.003 -5.007 1.00 96.06 200 THR A CA 1
ATOM 1652 C C . THR A 1 200 ? 18.622 -19.409 -4.081 1.00 96.06 200 THR A C 1
ATOM 1654 O O . THR A 1 200 ? 18.817 -18.796 -3.032 1.00 96.06 200 THR A O 1
ATOM 1657 N N . GLN A 1 201 ? 19.394 -20.434 -4.457 1.00 95.69 201 GLN A N 1
ATOM 1658 C CA . GLN A 1 201 ? 20.460 -20.988 -3.620 1.00 95.69 201 GLN A CA 1
ATOM 1659 C C . GLN A 1 201 ? 21.732 -20.132 -3.666 1.00 95.69 201 GLN A C 1
ATOM 1661 O O . GLN A 1 201 ? 22.356 -19.883 -2.634 1.00 95.69 201 GLN A O 1
ATOM 1666 N N . GLU A 1 202 ? 22.109 -19.694 -4.862 1.00 97.94 202 GLU A N 1
ATOM 1667 C CA . GLU A 1 202 ? 23.287 -18.883 -5.140 1.00 97.94 202 GLU A CA 1
ATOM 1668 C C . GLU A 1 202 ? 23.139 -17.483 -4.541 1.00 97.94 202 GLU A C 1
ATOM 1670 O O . GLU A 1 202 ? 24.053 -16.996 -3.881 1.00 97.94 202 GLU A O 1
ATOM 1675 N N . LEU A 1 203 ? 21.960 -16.873 -4.692 1.00 97.31 203 LEU A N 1
ATOM 1676 C CA . LEU A 1 203 ? 21.639 -15.561 -4.137 1.00 97.31 203 LEU A CA 1
ATOM 1677 C C . LEU A 1 203 ? 21.597 -15.596 -2.602 1.00 97.31 203 LEU A C 1
ATOM 1679 O O . LEU A 1 203 ? 22.141 -14.704 -1.953 1.00 97.31 203 LEU A O 1
ATOM 1683 N N . TYR A 1 204 ? 21.023 -16.653 -2.010 1.00 96.81 204 TYR A N 1
ATOM 1684 C CA . TYR A 1 204 ? 21.102 -16.887 -0.564 1.00 96.81 204 TYR A CA 1
ATOM 1685 C C . TYR A 1 204 ? 22.555 -16.941 -0.079 1.00 96.81 204 TYR A C 1
ATOM 1687 O O . TYR A 1 204 ? 22.900 -16.267 0.892 1.00 96.81 204 TYR A O 1
ATOM 1695 N N . GLN A 1 205 ? 23.402 -17.730 -0.744 1.00 97.19 205 GLN A N 1
ATOM 1696 C CA . GLN A 1 205 ? 24.791 -17.911 -0.331 1.00 97.19 205 GLN A CA 1
ATOM 1697 C C . GLN A 1 205 ? 25.590 -16.605 -0.476 1.00 97.19 205 GLN A C 1
ATOM 1699 O O . GLN A 1 205 ? 26.278 -16.212 0.464 1.00 97.19 205 GLN A O 1
ATOM 1704 N N . LEU A 1 206 ? 25.411 -15.884 -1.588 1.00 97.75 206 LEU A N 1
ATOM 1705 C CA . LEU A 1 206 ? 26.035 -14.585 -1.832 1.00 97.75 206 LEU A CA 1
ATOM 1706 C C . LEU A 1 206 ? 25.659 -13.554 -0.754 1.00 97.75 206 LEU A C 1
ATOM 1708 O O . LEU A 1 206 ? 26.539 -12.894 -0.201 1.00 97.75 206 LEU A O 1
ATOM 1712 N N . ILE A 1 207 ? 24.373 -13.427 -0.405 1.00 96.75 207 ILE A N 1
ATOM 1713 C CA . ILE A 1 207 ? 23.938 -12.478 0.633 1.00 96.75 207 ILE A CA 1
ATOM 1714 C C . ILE A 1 207 ? 24.455 -12.915 2.015 1.00 96.75 207 ILE A C 1
ATOM 1716 O O . ILE A 1 207 ? 24.976 -12.098 2.772 1.00 96.75 207 ILE A O 1
ATOM 1720 N N . LYS A 1 208 ? 24.386 -14.209 2.341 1.00 95.31 208 LYS A N 1
ATOM 1721 C CA . LYS A 1 208 ? 24.889 -14.757 3.611 1.00 95.31 208 LYS A CA 1
ATOM 1722 C C . LYS A 1 208 ? 26.370 -14.449 3.848 1.00 95.31 208 LYS A C 1
ATOM 1724 O O . LYS A 1 208 ? 26.754 -14.078 4.956 1.00 95.31 208 LYS A O 1
ATOM 1729 N N . GLU A 1 209 ? 27.195 -14.628 2.820 1.00 95.81 209 GLU A N 1
ATOM 1730 C CA . GLU A 1 209 ? 28.641 -14.406 2.892 1.00 95.81 209 GLU A CA 1
ATOM 1731 C C . GLU A 1 209 ? 28.998 -12.927 3.050 1.00 95.81 209 GLU A C 1
ATOM 1733 O O . GLU A 1 209 ? 29.963 -12.613 3.740 1.00 95.81 209 GLU A O 1
ATOM 1738 N N . ASN A 1 210 ? 28.213 -12.015 2.467 1.00 96.06 210 ASN A N 1
ATOM 1739 C CA . ASN A 1 210 ? 28.586 -10.603 2.355 1.00 96.06 210 ASN A CA 1
ATOM 1740 C C . ASN A 1 210 ? 27.850 -9.666 3.327 1.00 96.06 210 ASN A C 1
ATOM 1742 O O . ASN A 1 210 ? 28.276 -8.524 3.462 1.00 96.06 210 ASN A O 1
ATOM 1746 N N . PHE A 1 211 ? 26.820 -10.121 4.054 1.00 93.62 211 PHE A N 1
ATOM 1747 C CA . PHE A 1 211 ? 26.066 -9.293 5.011 1.00 93.62 211 PHE A CA 1
ATOM 1748 C C . PHE A 1 211 ? 25.897 -9.958 6.386 1.00 93.62 211 PHE A C 1
ATOM 1750 O O . PHE A 1 211 ? 25.756 -11.176 6.485 1.00 93.62 211 PHE A O 1
ATOM 1757 N N . ASP A 1 212 ? 25.831 -9.140 7.442 1.00 88.81 212 ASP A N 1
ATOM 1758 C CA . ASP A 1 212 ? 25.325 -9.518 8.770 1.00 88.81 212 ASP A CA 1
ATOM 1759 C C . ASP A 1 212 ? 23.988 -8.803 9.013 1.00 88.81 212 ASP A C 1
ATOM 1761 O O . ASP A 1 212 ? 23.925 -7.664 9.477 1.00 88.81 212 ASP A O 1
ATOM 1765 N N . LEU A 1 213 ? 22.890 -9.459 8.638 1.00 84.38 213 LEU A N 1
ATOM 1766 C CA . LEU A 1 213 ? 21.553 -8.878 8.716 1.00 84.38 213 LEU A CA 1
ATOM 1767 C C . LEU A 1 213 ? 20.923 -9.141 10.093 1.00 84.38 213 LEU A C 1
ATOM 1769 O O . LEU A 1 213 ? 20.807 -10.280 10.549 1.00 84.38 213 LEU A O 1
ATOM 1773 N N . SER A 1 214 ? 20.468 -8.073 10.747 1.00 74.31 214 SER A N 1
ATOM 1774 C CA . SER A 1 214 ? 19.673 -8.137 11.975 1.00 74.31 214 SER A CA 1
ATOM 1775 C C . SER A 1 214 ? 18.219 -8.526 11.689 1.00 74.31 214 SER A C 1
ATOM 1777 O O . SER A 1 214 ? 17.621 -8.053 10.716 1.00 74.31 214 SER A O 1
ATOM 1779 N N . ARG A 1 215 ? 17.639 -9.375 12.553 1.00 56.00 215 ARG A N 1
ATOM 1780 C CA . ARG A 1 215 ? 16.245 -9.830 12.432 1.00 56.00 215 ARG A CA 1
ATOM 1781 C C . ARG A 1 215 ? 15.282 -8.641 12.504 1.00 56.00 215 ARG A C 1
ATOM 1783 O O . ARG A 1 215 ? 15.391 -7.851 13.445 1.00 56.00 215 ARG A O 1
ATOM 1790 N N . PRO A 1 216 ? 14.319 -8.510 11.573 1.00 50.16 216 PRO A N 1
ATOM 1791 C CA . PRO A 1 216 ? 13.235 -7.551 11.732 1.00 50.16 216 PRO A CA 1
ATOM 1792 C C . PRO A 1 216 ? 12.501 -7.837 13.045 1.00 50.16 216 PRO A C 1
ATOM 1794 O O . PRO A 1 216 ? 12.098 -8.974 13.293 1.00 50.16 216 PRO A O 1
ATOM 1797 N N . MET A 1 217 ? 12.326 -6.825 13.897 1.00 38.78 217 MET A N 1
ATOM 1798 C CA . MET A 1 217 ? 11.706 -7.027 15.209 1.00 38.78 217 MET A CA 1
ATOM 1799 C C . MET A 1 217 ? 10.275 -7.566 15.071 1.00 38.78 217 MET A C 1
ATOM 1801 O O . MET A 1 217 ? 9.419 -6.954 14.426 1.00 38.78 217 MET A O 1
ATOM 1805 N N . SER A 1 218 ? 9.998 -8.702 15.715 1.00 32.19 218 SER A N 1
ATOM 1806 C CA . SER A 1 218 ? 8.662 -9.296 15.763 1.00 32.19 218 SER A CA 1
ATOM 1807 C C . SER A 1 218 ? 7.750 -8.468 16.671 1.00 32.19 218 SER A C 1
ATOM 1809 O O . SER A 1 218 ? 7.783 -8.600 17.898 1.00 32.19 218 SER A O 1
ATOM 1811 N N . SER A 1 219 ? 6.926 -7.601 16.085 1.00 29.97 219 SER A N 1
ATOM 1812 C CA . SER A 1 219 ? 5.933 -6.831 16.833 1.00 29.97 219 SER A CA 1
ATOM 1813 C C . SER A 1 219 ? 4.838 -7.750 17.395 1.00 29.97 219 SER A C 1
ATOM 1815 O O . SER A 1 219 ? 4.114 -8.424 16.661 1.00 29.97 219 SER A O 1
ATOM 1817 N N . GLY A 1 220 ? 4.732 -7.791 18.727 1.00 26.14 220 GLY A N 1
ATOM 1818 C CA . GLY A 1 220 ? 3.798 -8.663 19.441 1.00 26.14 220 GLY A CA 1
ATOM 1819 C C . GLY A 1 220 ? 2.326 -8.430 19.074 1.00 26.14 220 GLY A C 1
ATOM 1820 O O . GLY A 1 220 ? 1.907 -7.317 18.762 1.00 26.14 220 GLY A O 1
ATOM 1821 N N . LYS A 1 221 ? 1.536 -9.511 19.141 1.00 30.36 221 LYS A N 1
ATOM 1822 C CA . LYS A 1 221 ? 0.119 -9.601 18.735 1.00 30.36 221 LYS A CA 1
ATOM 1823 C C . LYS A 1 221 ? -0.725 -8.374 19.122 1.00 30.36 221 LYS A C 1
ATOM 1825 O O . LYS A 1 221 ? -1.099 -8.209 20.279 1.00 30.36 221 LYS A O 1
ATOM 1830 N N . GLY A 1 222 ? -1.143 -7.597 18.121 1.00 25.11 222 GLY A N 1
ATOM 1831 C CA . GLY A 1 222 ? -2.061 -6.468 18.297 1.00 25.11 222 GLY A CA 1
ATOM 1832 C C . GLY A 1 222 ? -2.696 -6.018 16.981 1.00 25.11 222 GLY A C 1
ATOM 1833 O O . GLY A 1 222 ? -2.152 -5.176 16.277 1.00 25.11 222 GLY A O 1
ATOM 1834 N N . LYS A 1 223 ? -3.869 -6.570 16.645 1.00 34.34 223 LYS A N 1
ATOM 1835 C CA . LYS A 1 223 ? -4.615 -6.266 15.409 1.00 34.34 223 LYS A CA 1
ATOM 1836 C C . LYS A 1 223 ? -4.924 -4.761 15.301 1.00 34.34 223 LYS A C 1
ATOM 1838 O O . LYS A 1 223 ? -5.782 -4.264 16.029 1.00 34.34 223 LYS A O 1
ATOM 1843 N N . ARG A 1 224 ? -4.291 -4.052 14.358 1.00 26.84 224 ARG A N 1
ATOM 1844 C CA . ARG A 1 224 ? -4.622 -2.658 14.007 1.00 26.84 224 ARG A CA 1
ATOM 1845 C C . ARG A 1 224 ? -4.752 -2.459 12.499 1.00 26.84 224 ARG A C 1
ATOM 1847 O O . ARG A 1 224 ? -3.780 -2.512 11.759 1.00 26.84 224 ARG A O 1
ATOM 1854 N N . THR A 1 225 ? -5.970 -2.159 12.065 1.00 30.97 225 THR A N 1
ATOM 1855 C CA . THR A 1 225 ? -6.275 -1.607 10.742 1.00 30.97 225 THR A CA 1
ATOM 1856 C C . THR A 1 225 ? -6.377 -0.087 10.829 1.00 30.97 225 THR A C 1
ATOM 1858 O O . THR A 1 225 ? -7.353 0.382 11.407 1.00 30.97 225 THR A O 1
ATOM 1861 N N . SER A 1 226 ? -5.433 0.654 10.232 1.00 26.61 226 SER A N 1
ATOM 1862 C CA . SER A 1 226 ? -5.687 1.877 9.431 1.00 26.61 226 SER A CA 1
ATOM 1863 C C . SER A 1 226 ? -4.422 2.723 9.206 1.00 26.61 226 SER A C 1
ATOM 1865 O O . SER A 1 226 ? -3.813 3.167 10.171 1.00 26.61 226 SER A O 1
ATOM 1867 N N . GLY A 1 227 ? -4.144 3.063 7.942 1.00 27.16 227 GLY A N 1
ATOM 1868 C CA . GLY A 1 227 ? -3.662 4.394 7.534 1.00 27.16 227 GLY A CA 1
ATOM 1869 C C . GLY A 1 227 ? -2.221 4.828 7.861 1.00 27.16 227 GLY A C 1
ATOM 1870 O O . GLY A 1 227 ? -1.980 5.405 8.911 1.00 27.16 227 GLY A O 1
ATOM 1871 N N . LYS A 1 228 ? -1.356 4.756 6.834 1.00 30.78 228 LYS A N 1
ATOM 1872 C CA . LYS A 1 228 ? -0.044 5.434 6.671 1.00 30.78 228 LYS A CA 1
ATOM 1873 C C . LYS A 1 228 ? 1.105 5.005 7.609 1.00 30.78 228 LYS A C 1
ATOM 1875 O O . LYS A 1 228 ? 1.181 5.435 8.749 1.00 30.78 228 LYS A O 1
ATOM 1880 N N . GLY A 1 229 ? 2.075 4.286 7.026 1.00 32.81 229 GLY A N 1
ATOM 1881 C CA . GLY A 1 229 ? 3.502 4.333 7.395 1.00 32.81 229 GLY A CA 1
ATOM 1882 C C . GLY A 1 229 ? 3.869 3.933 8.827 1.00 32.81 229 GLY A C 1
ATOM 1883 O O . GLY A 1 229 ? 4.323 4.773 9.594 1.00 32.81 229 GLY A O 1
ATOM 1884 N N . GLY A 1 230 ? 3.721 2.654 9.181 1.00 26.25 230 GLY A N 1
ATOM 1885 C CA . GLY A 1 230 ? 4.132 2.147 10.493 1.00 26.25 230 GLY A CA 1
ATOM 1886 C C . GLY A 1 230 ? 5.590 1.683 10.538 1.00 26.25 230 GLY A C 1
ATOM 1887 O O . GLY A 1 230 ? 5.860 0.522 10.240 1.00 26.25 230 GLY A O 1
ATOM 1888 N N . LYS A 1 231 ? 6.511 2.545 10.990 1.00 30.58 231 LYS A N 1
ATOM 1889 C CA . LYS A 1 231 ? 7.771 2.088 11.609 1.00 30.58 231 LYS A CA 1
ATOM 1890 C C . LYS A 1 231 ? 7.430 1.326 12.900 1.00 30.58 231 LYS A C 1
ATOM 1892 O O . LYS A 1 231 ? 6.498 1.708 13.607 1.00 30.58 231 LYS A O 1
ATOM 1897 N N . SER A 1 232 ? 8.147 0.247 13.226 1.00 28.30 232 SER A N 1
ATOM 1898 C CA . SER A 1 232 ? 7.949 -0.459 14.502 1.00 28.30 232 SER A CA 1
ATOM 1899 C C . SER A 1 232 ? 8.790 0.178 15.608 1.00 28.30 232 SER A C 1
ATOM 1901 O O . SER A 1 232 ? 10.017 0.111 15.572 1.00 28.30 232 SER A O 1
ATOM 1903 N N . TYR A 1 233 ? 8.123 0.763 16.596 1.00 36.03 233 TYR A N 1
ATOM 1904 C CA . TYR A 1 233 ? 8.744 1.428 17.739 1.00 36.03 233 TYR A CA 1
ATOM 1905 C C . TYR A 1 233 ? 9.343 0.408 18.720 1.00 36.03 233 TYR A C 1
ATOM 1907 O O . TYR A 1 233 ? 8.625 -0.466 19.210 1.00 36.03 233 TYR A O 1
ATOM 1915 N N . ALA A 1 234 ? 10.633 0.539 19.039 1.00 37.38 234 ALA A N 1
ATOM 1916 C CA . ALA A 1 234 ? 11.208 -0.096 20.224 1.00 37.38 234 ALA A CA 1
ATOM 1917 C C . ALA A 1 234 ? 10.666 0.595 21.489 1.00 37.38 234 ALA A C 1
ATOM 1919 O O . ALA A 1 234 ? 10.425 1.804 21.476 1.00 37.38 234 ALA A O 1
ATOM 1920 N N . MET A 1 235 ? 10.475 -0.152 22.581 1.00 38.97 235 MET A N 1
ATOM 1921 C CA . MET A 1 235 ? 10.323 0.484 23.893 1.00 38.97 235 MET A CA 1
ATOM 1922 C C . MET A 1 235 ? 11.686 0.993 24.352 1.00 38.97 235 MET A C 1
ATOM 1924 O O . MET A 1 235 ? 12.683 0.289 24.223 1.00 38.97 235 MET A O 1
ATOM 1928 N N . LEU A 1 236 ? 11.706 2.213 24.878 1.00 49.66 236 LEU A N 1
ATOM 1929 C CA . LEU A 1 236 ? 12.901 2.819 25.455 1.00 49.66 236 LEU A CA 1
ATOM 1930 C C . LEU A 1 236 ? 13.287 2.055 26.730 1.00 49.66 236 LEU A C 1
ATOM 1932 O O . LEU A 1 236 ? 12.437 1.825 27.591 1.00 49.66 236 LEU A O 1
ATOM 1936 N N . GLU A 1 237 ? 14.548 1.629 26.823 1.00 49.28 237 GLU A N 1
ATOM 1937 C CA . GLU A 1 237 ? 15.056 0.898 27.987 1.00 49.28 237 GLU A CA 1
ATOM 1938 C C . GLU A 1 237 ? 15.093 1.798 29.227 1.00 49.28 237 GLU A C 1
ATOM 1940 O O . GLU A 1 237 ? 15.541 2.946 29.181 1.00 49.28 237 GLU A O 1
ATOM 1945 N N . GLU A 1 238 ? 14.618 1.262 30.350 1.00 50.97 238 GLU A N 1
ATOM 1946 C CA . GLU A 1 238 ? 14.578 1.967 31.625 1.00 50.97 238 GLU A CA 1
ATOM 1947 C C . GLU A 1 238 ? 15.943 1.872 32.322 1.00 50.97 238 GLU A C 1
ATOM 1949 O O . GLU A 1 238 ? 16.259 0.871 32.961 1.00 50.97 238 GLU A O 1
ATOM 1954 N N . LEU A 1 239 ? 16.748 2.928 32.186 1.00 59.56 239 LEU A N 1
ATOM 1955 C CA . LEU A 1 239 ? 18.023 3.099 32.888 1.00 59.56 239 LEU A CA 1
ATOM 1956 C C . LEU A 1 239 ? 17.876 4.053 34.074 1.00 59.56 239 LEU A C 1
ATOM 1958 O O . LEU A 1 239 ? 17.094 5.007 34.035 1.00 59.56 239 LEU A O 1
ATOM 1962 N N . SER A 1 240 ? 18.657 3.816 35.126 1.00 69.25 240 SER A N 1
ATOM 1963 C CA . SER A 1 240 ? 18.717 4.716 36.274 1.00 69.25 240 SER A CA 1
ATOM 1964 C C . SER A 1 240 ? 19.502 5.992 35.955 1.00 69.25 240 SER A C 1
ATOM 1966 O O . SER A 1 240 ? 20.371 6.033 35.083 1.00 69.25 240 SER A O 1
ATOM 1968 N N . GLU A 1 241 ? 19.230 7.054 36.712 1.00 70.94 241 GLU A N 1
ATOM 1969 C CA . GLU A 1 241 ? 19.907 8.348 36.577 1.00 70.94 241 GLU A CA 1
ATOM 1970 C C . GLU A 1 241 ? 21.442 8.227 36.663 1.00 70.94 241 GLU A C 1
ATOM 1972 O O . GLU A 1 241 ? 22.165 8.826 35.867 1.00 70.94 241 GLU A O 1
ATOM 1977 N N . GLY A 1 242 ? 21.949 7.376 37.562 1.00 67.50 242 GLY A N 1
ATOM 1978 C CA . GLY A 1 242 ? 23.385 7.124 37.713 1.00 67.50 242 GLY A CA 1
ATOM 1979 C C . GLY A 1 242 ? 24.033 6.415 36.516 1.00 67.50 242 GLY A C 1
ATOM 1980 O O . GLY A 1 242 ? 25.214 6.634 36.253 1.00 67.50 242 GLY A O 1
ATOM 1981 N N . GLU A 1 243 ? 23.280 5.603 35.769 1.00 71.38 243 GLU A N 1
ATOM 1982 C CA . GLU A 1 243 ? 23.746 4.935 34.542 1.00 71.38 243 GLU A CA 1
ATOM 1983 C C . GLU A 1 243 ? 23.699 5.873 33.328 1.00 71.38 243 GLU A C 1
ATOM 1985 O O . GLU A 1 243 ? 24.518 5.752 32.414 1.00 71.38 243 GLU A O 1
ATOM 1990 N N . LEU A 1 244 ? 22.778 6.842 33.329 1.00 75.94 244 LEU A N 1
ATOM 1991 C CA . LEU A 1 244 ? 22.686 7.879 32.299 1.00 75.94 244 LEU A CA 1
ATOM 1992 C C . LEU A 1 244 ? 23.816 8.901 32.421 1.00 75.94 244 LEU A C 1
ATOM 1994 O O . LEU A 1 244 ? 24.477 9.197 31.428 1.00 75.94 244 LEU A O 1
ATOM 1998 N N . LEU A 1 245 ? 24.122 9.364 33.637 1.00 76.94 245 LEU A N 1
ATOM 1999 C CA . LEU A 1 245 ? 25.233 10.290 33.882 1.00 76.94 245 LEU A CA 1
ATOM 2000 C C . LEU A 1 245 ? 26.592 9.716 33.436 1.00 76.94 245 LEU A C 1
ATOM 2002 O O . LEU A 1 245 ? 27.463 10.473 33.003 1.00 76.94 245 LEU A O 1
ATOM 2006 N N . GLN A 1 246 ? 26.780 8.391 33.481 1.00 74.75 246 GLN A N 1
ATOM 2007 C CA . GLN A 1 246 ? 27.991 7.723 32.978 1.00 74.75 246 GLN A CA 1
ATOM 2008 C C . GLN A 1 246 ? 28.130 7.766 31.446 1.00 74.75 246 GLN A C 1
ATOM 2010 O O . GLN A 1 246 ? 29.253 7.729 30.953 1.00 74.75 246 GLN A O 1
ATOM 2015 N N . GLN A 1 247 ? 27.021 7.881 30.707 1.00 72.38 247 GLN A N 1
ATOM 2016 C CA . GLN A 1 247 ? 26.991 7.953 29.237 1.00 72.38 247 GLN A CA 1
ATOM 2017 C C . GLN A 1 247 ? 27.075 9.394 28.691 1.00 72.38 247 GLN A C 1
ATOM 2019 O O . GLN A 1 247 ? 27.217 9.573 27.485 1.00 72.38 247 GLN A O 1
ATOM 2024 N N . MET A 1 248 ? 26.993 10.414 29.553 1.00 82.44 248 MET A N 1
ATOM 2025 C CA . MET A 1 248 ? 26.968 11.837 29.177 1.00 82.44 248 MET A CA 1
ATOM 2026 C C . MET A 1 248 ? 28.344 12.518 29.248 1.00 82.44 248 MET A C 1
ATOM 2028 O O . MET A 1 248 ? 29.119 12.269 30.180 1.00 82.44 248 MET A O 1
ATOM 2032 N N . SER A 1 249 ? 28.591 13.456 28.325 1.00 81.88 249 SER A N 1
ATOM 2033 C CA . SER A 1 249 ? 29.686 14.439 28.398 1.00 81.88 249 SER A CA 1
ATOM 2034 C C . SER A 1 249 ? 29.497 15.449 29.548 1.00 81.88 249 SER A C 1
ATOM 2036 O O . SER A 1 249 ? 28.478 15.436 30.242 1.00 81.88 249 SER A O 1
ATOM 2038 N N . ALA A 1 250 ? 30.470 16.336 29.783 1.00 76.81 250 ALA A N 1
ATOM 2039 C CA . ALA A 1 250 ? 30.361 17.351 30.837 1.00 76.81 250 ALA A CA 1
ATOM 2040 C C . ALA A 1 250 ? 29.235 18.363 30.546 1.00 76.81 250 ALA A C 1
ATOM 2042 O O . ALA A 1 250 ? 28.423 18.666 31.418 1.00 76.81 250 ALA A O 1
ATOM 2043 N N . GLU A 1 251 ? 29.143 18.792 29.292 1.00 80.62 251 GLU A N 1
ATOM 2044 C CA . GLU A 1 251 ? 28.165 19.734 28.744 1.00 80.62 251 GLU A CA 1
ATOM 2045 C C . GLU A 1 251 ? 26.756 19.116 28.783 1.00 80.62 251 GLU A C 1
ATOM 2047 O O . GLU A 1 251 ? 25.799 19.717 29.271 1.00 80.62 251 GLU A O 1
ATOM 2052 N N . GLN A 1 252 ? 26.643 17.846 28.375 1.00 80.94 252 GLN A N 1
ATOM 2053 C CA . GLN A 1 252 ? 25.401 17.074 28.454 1.00 80.94 252 GLN A CA 1
ATOM 2054 C C . GLN A 1 252 ? 24.907 16.885 29.896 1.00 80.94 252 GLN A C 1
ATOM 2056 O O . GLN A 1 252 ? 23.698 16.898 30.127 1.00 80.94 252 GLN A O 1
ATOM 2061 N N . ARG A 1 253 ? 25.805 16.741 30.883 1.00 86.19 253 ARG A N 1
ATOM 2062 C CA . ARG A 1 253 ? 25.426 16.680 32.309 1.00 86.19 253 ARG A CA 1
ATOM 2063 C C . ARG A 1 253 ? 24.885 18.013 32.821 1.00 86.19 253 ARG A C 1
ATOM 2065 O O . ARG A 1 253 ? 23.942 18.003 33.608 1.00 86.19 253 ARG A O 1
ATOM 2072 N N . GLU A 1 254 ? 25.435 19.142 32.374 1.00 85.50 254 GLU A N 1
ATOM 2073 C CA . GLU A 1 254 ? 24.905 20.464 32.729 1.00 85.50 254 GLU A CA 1
ATOM 2074 C C . GLU A 1 254 ? 23.507 20.684 32.128 1.00 85.50 254 GLU A C 1
ATOM 2076 O O . GLU A 1 254 ? 22.586 21.098 32.837 1.00 85.50 254 GLU A O 1
ATOM 2081 N N . VAL A 1 255 ? 23.302 20.309 30.859 1.00 87.75 255 VAL A N 1
ATOM 2082 C CA . VAL A 1 255 ? 21.968 20.336 30.239 1.00 87.75 255 VAL A CA 1
ATOM 2083 C C . VAL A 1 255 ? 20.991 19.389 30.944 1.00 87.75 255 VAL A C 1
ATOM 2085 O O . VAL A 1 255 ? 19.839 19.756 31.177 1.00 87.75 255 VAL A O 1
ATOM 2088 N N . PHE A 1 256 ? 21.428 18.187 31.325 1.00 89.38 256 PHE A N 1
ATOM 2089 C CA . PHE A 1 256 ? 20.590 17.225 32.043 1.00 89.38 256 PHE A CA 1
ATOM 2090 C C . PHE A 1 256 ? 20.146 17.758 33.417 1.00 89.38 256 PHE A C 1
ATOM 2092 O O . PHE A 1 256 ? 18.980 17.609 33.784 1.00 89.38 256 PHE A O 1
ATOM 2099 N N . ALA A 1 257 ? 21.029 18.459 34.135 1.00 87.62 257 ALA A N 1
ATOM 2100 C CA . ALA A 1 257 ? 20.684 19.135 35.383 1.00 87.62 257 ALA A CA 1
ATOM 2101 C C . ALA A 1 257 ? 19.673 20.285 35.177 1.00 87.62 257 ALA A C 1
ATOM 2103 O O . ALA A 1 257 ? 18.744 20.426 35.972 1.00 87.62 257 ALA A O 1
ATOM 2104 N N . ASP A 1 258 ? 19.783 21.080 34.101 1.00 88.81 258 ASP A N 1
ATOM 2105 C CA . ASP A 1 258 ? 18.760 22.086 33.756 1.00 88.81 258 ASP A CA 1
ATOM 2106 C C . ASP A 1 258 ? 17.416 21.433 33.392 1.00 88.81 258 ASP A C 1
ATOM 2108 O O . ASP A 1 258 ? 16.366 21.891 33.848 1.00 88.81 258 ASP A O 1
ATOM 2112 N N . LEU A 1 259 ? 17.431 20.336 32.628 1.00 89.88 259 LEU A N 1
ATOM 2113 C CA . LEU A 1 259 ? 16.235 19.579 32.250 1.00 89.88 259 LEU A CA 1
ATOM 2114 C C . LEU A 1 259 ? 15.454 19.071 33.471 1.00 89.88 259 LEU A C 1
ATOM 2116 O O . LEU A 1 259 ? 14.229 19.175 33.486 1.00 89.88 259 LEU A O 1
ATOM 2120 N N . GLN A 1 260 ? 16.135 18.594 34.516 1.00 83.69 260 GLN A N 1
ATOM 2121 C CA . GLN A 1 260 ? 15.488 18.161 35.762 1.00 83.69 260 GLN A CA 1
ATOM 2122 C C . GLN A 1 260 ? 14.724 19.284 36.488 1.00 83.69 260 GLN A C 1
ATOM 2124 O O . GLN A 1 260 ? 13.816 18.996 37.267 1.00 83.69 260 GLN A O 1
ATOM 2129 N N . THR A 1 261 ? 15.030 20.559 36.220 1.00 84.38 261 THR A N 1
ATOM 2130 C CA . THR A 1 261 ? 14.260 21.696 36.764 1.00 84.38 261 THR A CA 1
ATOM 2131 C C . THR A 1 261 ? 12.968 21.989 35.990 1.00 84.38 261 THR A C 1
ATOM 2133 O O . THR A 1 261 ? 12.115 22.734 36.476 1.00 84.38 261 THR A O 1
ATOM 2136 N N . LYS A 1 262 ? 12.793 21.412 34.791 1.00 83.06 262 LYS A N 1
ATOM 2137 C CA . LYS A 1 262 ? 11.619 21.621 33.932 1.00 83.06 262 LYS A CA 1
ATOM 2138 C C . LYS A 1 262 ? 10.568 20.542 34.191 1.00 83.06 262 LYS A C 1
ATOM 2140 O O . LYS A 1 262 ? 10.844 19.354 34.053 1.00 83.06 262 LYS A O 1
ATOM 2145 N N . SER A 1 263 ? 9.337 20.953 34.485 1.00 81.88 263 SER A N 1
ATOM 2146 C CA . SER A 1 263 ? 8.208 20.023 34.615 1.00 81.88 263 SER A CA 1
ATOM 2147 C C . SER A 1 263 ? 7.892 19.331 33.285 1.00 81.88 263 SER A C 1
ATOM 2149 O O . SER A 1 263 ? 7.767 20.002 32.258 1.00 81.88 263 SER A O 1
ATOM 2151 N N . SER A 1 264 ? 7.695 18.011 33.309 1.00 81.88 264 SER A N 1
ATOM 2152 C CA . SER A 1 264 ? 7.132 17.253 32.184 1.00 81.88 264 SER A CA 1
ATOM 2153 C C . SER A 1 264 ? 5.607 17.367 32.073 1.00 81.88 264 SER A C 1
ATOM 2155 O O . SER A 1 264 ? 5.056 17.072 31.012 1.00 81.88 264 SER A O 1
ATOM 2157 N N . ASP A 1 265 ? 4.932 17.895 33.099 1.00 79.75 265 ASP A N 1
ATOM 2158 C CA . ASP A 1 265 ? 3.516 18.272 33.049 1.00 79.75 265 ASP A CA 1
ATOM 2159 C C . ASP A 1 265 ? 3.325 19.587 32.286 1.00 79.75 265 ASP A C 1
ATOM 2161 O O . ASP A 1 265 ? 3.126 20.661 32.857 1.00 79.75 265 ASP A O 1
ATOM 2165 N N . CYS A 1 266 ? 3.410 19.487 30.963 1.00 78.06 266 CYS A N 1
ATOM 2166 C CA . CYS A 1 266 ? 3.278 20.590 30.022 1.00 78.06 266 CYS A CA 1
ATOM 2167 C C . CYS A 1 266 ? 2.356 20.214 28.848 1.00 78.06 266 CYS A C 1
ATOM 2169 O O . CYS A 1 266 ? 1.916 19.071 28.710 1.00 78.06 266 CYS A O 1
ATOM 2171 N N . SER A 1 267 ? 2.017 21.189 28.000 1.00 77.81 267 SER A N 1
ATOM 2172 C CA . SER A 1 267 ? 1.196 20.922 26.811 1.00 77.81 267 SER A CA 1
ATOM 2173 C C . SER A 1 267 ? 1.921 19.999 25.823 1.00 77.81 267 SER A C 1
ATOM 2175 O O . SER A 1 267 ? 3.148 20.004 25.738 1.00 77.81 267 SER A O 1
ATOM 2177 N N . SER A 1 268 ? 1.181 19.227 25.019 1.00 71.69 268 SER A N 1
ATOM 2178 C CA . SER A 1 268 ? 1.787 18.259 24.087 1.00 71.69 268 SER A CA 1
ATOM 2179 C C . SER A 1 268 ? 2.739 18.892 23.061 1.00 71.69 268 SER A C 1
ATOM 2181 O O . SER A 1 268 ? 3.651 18.218 22.591 1.00 71.69 268 SER A O 1
ATOM 2183 N N . SER A 1 269 ? 2.561 20.175 22.727 1.00 75.50 269 SER A N 1
ATOM 2184 C CA . SER A 1 269 ? 3.484 20.941 21.880 1.00 75.50 269 SER A CA 1
ATOM 2185 C C . SER A 1 269 ? 4.788 21.289 22.606 1.00 75.50 269 SER A C 1
ATOM 2187 O O . SER A 1 269 ? 5.859 21.087 22.042 1.00 75.50 269 SER A O 1
ATOM 2189 N N . GLN A 1 270 ? 4.719 21.742 23.863 1.00 79.44 270 GLN A N 1
ATOM 2190 C CA . GLN A 1 270 ? 5.901 21.988 24.700 1.00 79.44 270 GLN A CA 1
ATOM 2191 C C . GLN A 1 270 ? 6.670 20.692 24.978 1.00 79.44 270 GLN A C 1
ATOM 2193 O O . GLN A 1 270 ? 7.889 20.663 24.835 1.00 79.44 270 GLN A O 1
ATOM 2198 N N . TRP A 1 271 ? 5.958 19.605 25.286 1.00 80.25 271 TRP A N 1
ATOM 2199 C CA . TRP A 1 271 ? 6.539 18.280 25.503 1.00 80.25 271 TRP A CA 1
ATOM 2200 C C . TRP A 1 271 ? 7.274 17.763 24.256 1.00 80.25 271 TRP A C 1
ATOM 2202 O O . TRP A 1 271 ? 8.390 17.256 24.358 1.00 80.25 271 TRP A O 1
ATOM 2212 N N . PHE A 1 272 ? 6.698 17.967 23.063 1.00 81.44 272 PHE A N 1
ATOM 2213 C CA . PHE A 1 272 ? 7.363 17.656 21.794 1.00 81.44 272 PHE A CA 1
ATOM 2214 C C . PHE A 1 272 ? 8.591 18.548 21.544 1.00 81.44 272 PHE A C 1
ATOM 2216 O O . PHE A 1 272 ? 9.629 18.044 21.126 1.00 81.44 272 PHE A O 1
ATOM 2223 N N . SER A 1 273 ? 8.491 19.855 21.815 1.00 84.38 273 SER A N 1
ATOM 2224 C CA . SER A 1 273 ? 9.585 20.817 21.613 1.00 84.38 273 SER A CA 1
ATOM 2225 C C . SER A 1 273 ? 10.793 20.510 22.497 1.00 84.38 273 SER A C 1
ATOM 2227 O O . SER A 1 273 ? 11.904 20.412 21.990 1.00 84.38 273 SER A O 1
ATOM 2229 N N . ILE A 1 274 ? 10.574 20.266 23.793 1.00 86.06 274 ILE A N 1
ATOM 2230 C CA . ILE A 1 274 ? 11.640 19.874 24.729 1.00 86.06 274 ILE A CA 1
ATOM 2231 C C . ILE A 1 274 ? 12.261 18.538 24.296 1.00 86.06 274 ILE A C 1
ATOM 2233 O O . ILE A 1 274 ? 13.466 18.343 24.415 1.00 86.06 274 ILE A O 1
ATOM 2237 N N . GLY A 1 275 ? 11.462 17.631 23.726 1.00 85.12 275 GLY A N 1
ATOM 2238 C CA . GLY A 1 275 ? 11.961 16.405 23.112 1.00 85.12 275 GLY A CA 1
ATOM 2239 C C . GLY A 1 275 ? 12.882 16.631 21.903 1.00 85.12 275 GLY A C 1
ATOM 2240 O O . GLY A 1 275 ? 13.903 15.956 21.798 1.00 85.12 275 GLY A O 1
ATOM 2241 N N . ILE A 1 276 ? 12.582 17.598 21.028 1.00 81.38 276 ILE A N 1
ATOM 2242 C CA . ILE A 1 276 ? 13.481 18.009 19.930 1.00 81.38 276 ILE A CA 1
ATOM 2243 C C . ILE A 1 276 ? 14.786 18.597 20.485 1.00 81.38 276 ILE A C 1
ATOM 2245 O O . ILE A 1 276 ? 15.863 18.211 20.037 1.00 81.38 276 ILE A O 1
ATOM 2249 N N . ASP A 1 277 ? 14.718 19.452 21.508 1.00 87.38 277 ASP A N 1
ATOM 2250 C CA . ASP A 1 277 ? 15.921 19.989 22.154 1.00 87.38 277 ASP A CA 1
ATOM 2251 C C . ASP A 1 277 ? 16.776 18.862 22.788 1.00 87.38 277 ASP A C 1
ATOM 2253 O O . ASP A 1 277 ? 18.001 18.851 22.654 1.00 87.38 277 ASP A O 1
ATOM 2257 N N . ILE A 1 278 ? 16.145 17.858 23.417 1.00 88.00 278 ILE A N 1
ATOM 2258 C CA . ILE A 1 278 ? 16.822 16.662 23.959 1.00 88.00 278 ILE A CA 1
ATOM 2259 C C . ILE A 1 278 ? 17.473 15.835 22.839 1.00 88.00 278 ILE A C 1
ATOM 2261 O O . ILE A 1 278 ? 18.577 15.321 23.021 1.00 88.00 278 ILE A O 1
ATOM 2265 N N . TYR A 1 279 ? 16.836 15.718 21.671 1.00 85.44 279 TYR A N 1
ATOM 2266 C CA . TYR A 1 279 ? 17.420 15.036 20.513 1.00 85.44 279 TYR A CA 1
ATOM 2267 C C . TYR A 1 279 ? 18.705 15.715 20.029 1.00 85.44 279 TYR A C 1
ATOM 2269 O O . TYR A 1 279 ? 19.685 15.023 19.760 1.00 85.44 279 TYR A O 1
ATOM 2277 N N . HIS A 1 280 ? 18.739 17.047 19.968 1.00 82.88 280 HIS A N 1
ATOM 2278 C CA . HIS A 1 280 ? 19.935 17.777 19.534 1.00 82.88 280 HIS A CA 1
ATOM 2279 C C . HIS A 1 280 ? 21.090 17.704 20.536 1.00 82.88 280 HIS A C 1
ATOM 2281 O O . HIS A 1 280 ? 22.246 17.643 20.130 1.00 82.88 280 HIS A O 1
ATOM 2287 N N . VAL A 1 281 ? 20.797 17.660 21.838 1.00 80.12 281 VAL A N 1
ATOM 2288 C CA . VAL A 1 281 ? 21.831 17.591 22.886 1.00 80.12 281 VAL A CA 1
ATOM 2289 C C . VAL A 1 281 ? 22.374 16.172 23.091 1.00 80.12 281 VAL A C 1
ATOM 2291 O O . VAL A 1 281 ? 23.579 15.986 23.269 1.00 80.12 281 VAL A O 1
ATOM 2294 N N . PHE A 1 282 ? 21.501 15.160 23.086 1.00 80.38 282 PHE A N 1
ATOM 2295 C CA . PHE A 1 282 ? 21.837 13.785 23.486 1.00 80.38 282 PHE A CA 1
ATOM 2296 C C . PHE A 1 282 ? 21.767 12.766 22.331 1.00 80.38 282 PHE A C 1
ATOM 2298 O O . PHE A 1 282 ? 22.066 11.589 22.528 1.00 80.38 282 PHE A O 1
ATOM 2305 N N . GLY A 1 283 ? 21.375 13.178 21.123 1.00 68.56 283 GLY A N 1
ATOM 2306 C CA . GLY A 1 283 ? 21.224 12.296 19.964 1.00 68.56 283 GLY A CA 1
ATOM 2307 C C . GLY A 1 283 ? 20.058 11.304 20.077 1.00 68.56 283 GLY A C 1
ATOM 2308 O O . GLY A 1 283 ? 19.343 11.238 21.076 1.00 68.56 283 GLY A O 1
ATOM 2309 N N . ALA A 1 284 ? 19.866 10.491 19.034 1.00 66.50 284 ALA A N 1
ATOM 2310 C CA . ALA A 1 284 ? 18.728 9.572 18.931 1.00 66.50 284 ALA A CA 1
ATOM 2311 C C . ALA A 1 284 ? 18.682 8.490 20.032 1.00 66.50 284 ALA A C 1
ATOM 2313 O O . ALA A 1 284 ? 17.597 8.118 20.484 1.00 66.50 284 ALA A O 1
ATOM 2314 N N . GLU A 1 285 ? 19.844 7.973 20.447 1.00 66.88 285 GLU A N 1
ATOM 2315 C CA . GLU A 1 285 ? 19.934 6.819 21.351 1.00 66.88 285 GLU A CA 1
ATOM 2316 C C . GLU A 1 285 ? 19.933 7.227 22.834 1.00 66.88 285 GLU A C 1
ATOM 2318 O O . GLU A 1 285 ? 19.051 6.813 23.590 1.00 66.88 285 GLU A O 1
ATOM 2323 N N . LEU A 1 286 ? 20.883 8.072 23.256 1.00 74.94 286 LEU A N 1
ATOM 2324 C CA . LEU A 1 286 ? 20.952 8.564 24.636 1.00 74.94 286 LEU A CA 1
ATOM 2325 C C . LEU A 1 286 ? 19.795 9.528 24.939 1.00 74.94 286 LEU A C 1
ATOM 2327 O O . LEU A 1 286 ? 19.187 9.432 26.007 1.00 74.94 286 LEU A O 1
ATOM 2331 N N . GLY A 1 287 ? 19.407 10.372 23.977 1.00 76.50 287 GLY A N 1
ATOM 2332 C CA . GLY A 1 287 ? 18.255 11.264 24.111 1.00 76.50 287 GLY A CA 1
ATOM 2333 C C . GLY A 1 287 ? 16.936 10.534 24.349 1.00 76.50 287 GLY A C 1
ATOM 2334 O O . GLY A 1 287 ? 16.111 11.031 25.109 1.00 76.50 287 GLY A O 1
ATOM 2335 N N . GLY A 1 288 ? 16.753 9.322 23.814 1.00 73.06 288 GLY A N 1
ATOM 2336 C CA . GLY A 1 288 ? 15.542 8.537 24.066 1.00 73.06 288 GLY A CA 1
ATOM 2337 C C . GLY A 1 288 ? 15.426 8.110 25.522 1.00 73.06 288 GLY A C 1
ATOM 2338 O O . GLY A 1 288 ? 14.373 8.264 26.142 1.00 73.06 288 GLY A O 1
ATOM 2339 N N . LYS A 1 289 ? 16.540 7.650 26.094 1.00 79.38 289 LYS A N 1
ATOM 2340 C CA . LYS A 1 289 ? 16.631 7.269 27.506 1.00 79.38 289 LYS A CA 1
ATOM 2341 C C . LYS A 1 289 ? 16.399 8.495 28.417 1.00 79.38 289 LYS A C 1
ATOM 2343 O O . LYS A 1 289 ? 15.633 8.416 29.377 1.00 79.38 289 LYS A O 1
ATOM 2348 N N . VAL A 1 290 ? 16.968 9.655 28.063 1.00 80.31 290 VAL A N 1
ATOM 2349 C CA . VAL A 1 290 ? 16.772 10.944 28.765 1.00 80.31 290 VAL A CA 1
ATOM 2350 C C . VAL A 1 290 ? 15.324 11.444 28.681 1.00 80.31 290 VAL A C 1
ATOM 2352 O O . VAL A 1 290 ? 14.733 11.794 29.703 1.00 80.31 290 VAL A O 1
ATOM 2355 N N . PHE A 1 291 ? 14.720 11.438 27.490 1.00 85.25 291 PHE A N 1
ATOM 2356 C CA . PHE A 1 291 ? 13.337 11.864 27.262 1.00 85.25 291 PHE A CA 1
ATOM 2357 C C . PHE A 1 291 ? 12.335 10.976 28.007 1.00 85.25 291 PHE A C 1
ATOM 2359 O O . PHE A 1 291 ? 11.366 11.487 28.573 1.00 85.25 291 PHE A O 1
ATOM 2366 N N . PHE A 1 292 ? 12.584 9.663 28.063 1.00 82.81 292 PHE A N 1
ATOM 2367 C CA . PHE A 1 292 ? 11.777 8.726 28.842 1.00 82.81 292 PHE A CA 1
ATOM 2368 C C . PHE A 1 292 ? 11.842 9.027 30.341 1.00 82.81 292 PHE A C 1
ATOM 2370 O O . PHE A 1 292 ? 10.794 9.164 30.976 1.00 82.81 292 PHE A O 1
ATOM 2377 N N . LEU A 1 293 ? 13.051 9.195 30.895 1.00 84.00 293 LEU A N 1
ATOM 2378 C CA . LEU A 1 293 ? 13.242 9.519 32.310 1.00 84.00 293 LEU A CA 1
ATOM 2379 C C . LEU A 1 293 ? 12.562 10.845 32.682 1.00 84.00 293 LEU A C 1
ATOM 2381 O O . LEU A 1 293 ? 11.818 10.892 33.658 1.00 84.00 293 LEU A O 1
ATOM 2385 N N . TRP A 1 294 ? 12.772 11.899 31.887 1.00 88.56 294 TRP A N 1
ATOM 2386 C CA . TRP A 1 294 ? 12.171 13.215 32.119 1.00 88.56 294 TRP A CA 1
ATOM 2387 C C . TRP A 1 294 ? 10.640 13.198 32.009 1.00 88.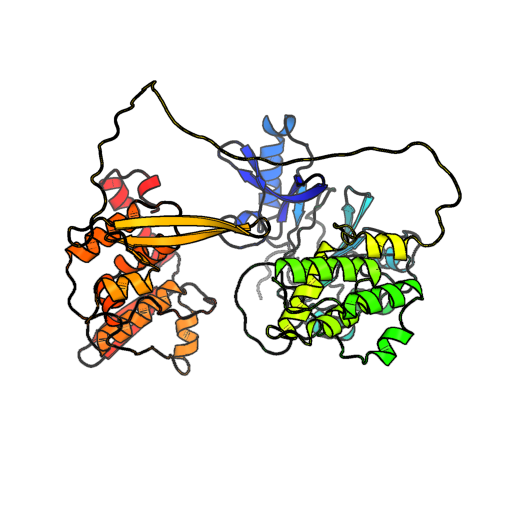56 294 TRP A C 1
ATOM 2389 O O . TRP A 1 294 ? 9.954 13.850 32.795 1.00 88.56 294 TRP A O 1
ATOM 2399 N N . SER A 1 295 ? 10.082 12.423 31.074 1.00 85.62 295 SER A N 1
ATOM 2400 C CA . SER A 1 295 ? 8.628 12.327 30.877 1.00 85.62 295 SER A CA 1
ATOM 24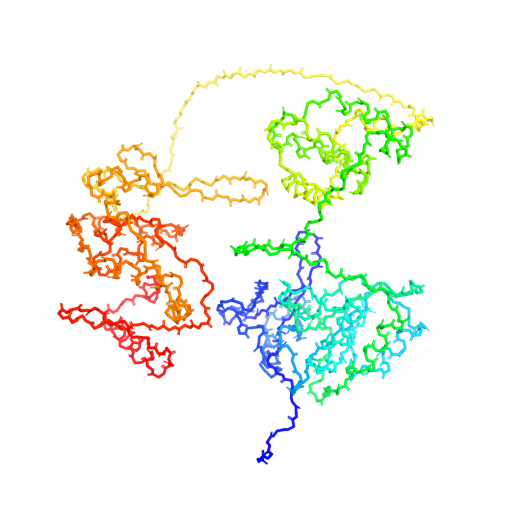01 C C . SER A 1 295 ? 7.914 11.521 31.969 1.00 85.62 295 SER A C 1
ATOM 2403 O O . SER A 1 295 ? 6.732 11.750 32.216 1.00 85.62 295 SER A O 1
ATOM 2405 N N . LYS A 1 296 ? 8.605 10.570 32.612 1.00 82.25 296 LYS A N 1
ATOM 2406 C CA . LYS A 1 296 ? 8.018 9.588 33.540 1.00 82.25 296 LYS A CA 1
ATOM 2407 C C . LYS A 1 296 ? 7.255 10.171 34.749 1.00 82.25 296 LYS A C 1
ATOM 2409 O O . LYS A 1 296 ? 6.252 9.561 35.119 1.00 82.25 296 LYS A O 1
ATOM 2414 N N . PRO A 1 297 ? 7.667 11.289 35.382 1.00 80.06 297 PRO A N 1
ATOM 2415 C CA . PRO A 1 297 ? 6.940 11.875 36.513 1.00 80.06 297 PRO A CA 1
ATOM 2416 C C . PRO A 1 297 ? 5.595 12.526 36.156 1.00 80.06 297 PRO A C 1
ATOM 2418 O O . PRO A 1 297 ? 4.831 12.829 37.070 1.00 80.06 297 PRO A O 1
ATOM 2421 N N . GLY A 1 298 ? 5.308 12.771 34.872 1.00 75.75 298 GLY A N 1
ATOM 2422 C CA . GLY A 1 298 ? 4.127 13.527 34.456 1.00 75.75 298 GLY A CA 1
ATOM 2423 C C . GLY A 1 298 ? 2.805 12.757 34.582 1.00 75.75 298 GLY A C 1
ATOM 2424 O O . GLY A 1 298 ? 2.726 11.567 34.272 1.00 75.75 298 GLY A O 1
ATOM 2425 N N . HIS A 1 299 ? 1.722 13.436 34.969 1.00 63.06 299 HIS A N 1
ATOM 2426 C CA . HIS A 1 299 ? 0.402 12.826 35.208 1.00 63.06 299 HIS A CA 1
ATOM 2427 C C . HIS A 1 299 ? -0.243 12.217 33.951 1.00 63.06 299 HIS A C 1
ATOM 2429 O O . HIS A 1 299 ? -1.144 11.384 34.056 1.00 63.06 299 HIS A O 1
ATOM 2435 N N . SER A 1 300 ? 0.194 12.641 32.762 1.00 65.25 300 SER A N 1
ATOM 2436 C CA . SER A 1 300 ? -0.272 12.137 31.462 1.00 65.25 300 SER A CA 1
ATOM 2437 C C . SER A 1 300 ? 0.665 11.089 30.837 1.00 65.25 300 SER A C 1
ATOM 2439 O O . SER A 1 300 ? 0.440 10.648 29.707 1.00 65.25 300 SER A O 1
ATOM 2441 N N . PHE A 1 301 ? 1.709 10.662 31.557 1.00 67.31 301 PHE A N 1
ATOM 2442 C CA . PHE A 1 301 ? 2.727 9.755 31.036 1.00 67.31 301 PHE A CA 1
ATOM 2443 C C . PHE A 1 301 ? 2.180 8.358 30.701 1.00 67.31 301 PHE A C 1
ATOM 2445 O O . PHE A 1 301 ? 1.711 7.609 31.558 1.00 67.31 301 PHE A O 1
ATOM 2452 N N . GLN A 1 302 ? 2.341 7.962 29.437 1.00 69.00 302 GLN A N 1
ATOM 2453 C CA . GLN A 1 302 ? 2.152 6.590 28.970 1.00 69.00 302 GLN A CA 1
ATOM 2454 C C . GLN A 1 302 ? 3.445 6.122 28.274 1.00 69.00 302 GLN A C 1
ATOM 2456 O O . GLN A 1 302 ? 3.815 6.726 27.265 1.00 69.00 302 GLN A O 1
ATOM 2461 N N . PRO A 1 303 ? 4.096 5.017 28.697 1.00 58.78 303 PRO A N 1
ATOM 2462 C CA . PRO A 1 303 ? 5.363 4.550 28.109 1.00 58.78 303 PRO A CA 1
ATOM 2463 C C . PRO A 1 303 ? 5.333 4.363 26.581 1.00 58.78 303 PRO A C 1
ATOM 2465 O O . PRO A 1 303 ? 6.275 4.722 25.874 1.00 58.78 303 PRO A O 1
ATOM 2468 N N . GLN A 1 304 ? 4.213 3.853 26.054 1.00 57.34 304 GLN A N 1
ATOM 2469 C CA . GLN A 1 304 ? 3.987 3.707 24.610 1.00 57.34 304 GLN A CA 1
ATOM 2470 C C . GLN A 1 304 ? 3.821 5.058 23.899 1.00 57.34 304 GLN A C 1
ATOM 2472 O O . GLN A 1 304 ? 4.299 5.212 22.781 1.00 57.34 304 GLN A O 1
ATOM 2477 N N . GLY A 1 305 ? 3.167 6.032 24.541 1.00 64.06 305 GLY A N 1
ATOM 2478 C CA . GLY A 1 305 ? 3.030 7.394 24.021 1.00 64.06 305 GLY A CA 1
ATOM 2479 C C . GLY A 1 305 ? 4.369 8.129 24.004 1.00 64.06 305 GLY A C 1
ATOM 2480 O O . GLY A 1 305 ? 4.700 8.762 23.011 1.00 64.06 305 GLY A O 1
ATOM 2481 N N . CYS A 1 306 ? 5.183 7.963 25.050 1.00 65.12 306 CYS A N 1
ATOM 2482 C CA . CYS A 1 306 ? 6.551 8.479 25.107 1.00 65.12 306 CYS A CA 1
ATOM 2483 C C . CYS A 1 306 ? 7.438 7.877 24.004 1.00 65.12 306 CYS A C 1
ATOM 2485 O O . CYS A 1 306 ? 8.044 8.627 23.246 1.00 65.12 306 CYS A O 1
ATOM 2487 N N . SER A 1 307 ? 7.434 6.550 23.826 1.00 62.41 307 SER A N 1
ATOM 2488 C CA . SER A 1 307 ? 8.227 5.881 22.774 1.00 62.41 307 SER A CA 1
ATOM 2489 C C . SER A 1 307 ? 7.774 6.268 21.353 1.00 62.41 307 SER A C 1
ATOM 2491 O O . SER A 1 307 ? 8.601 6.498 20.471 1.00 62.41 307 SER A O 1
ATOM 2493 N N . LEU A 1 308 ? 6.458 6.399 21.131 1.00 61.50 308 LEU A N 1
ATOM 2494 C CA . LEU A 1 308 ? 5.875 6.897 19.878 1.00 61.50 308 LEU A CA 1
ATOM 2495 C C . LEU A 1 308 ? 6.314 8.339 19.586 1.00 61.50 308 LEU A C 1
ATOM 2497 O O . LEU A 1 308 ? 6.728 8.651 18.470 1.00 61.50 308 LEU A O 1
ATOM 2501 N N . THR A 1 309 ? 6.247 9.215 20.589 1.00 72.62 309 THR A N 1
ATOM 2502 C CA . THR A 1 309 ? 6.663 10.614 20.458 1.00 72.62 309 THR A CA 1
ATOM 2503 C C . THR A 1 309 ? 8.166 10.735 20.242 1.00 72.62 309 THR A C 1
ATOM 2505 O O . THR A 1 309 ? 8.568 11.494 19.367 1.00 72.62 309 THR A O 1
ATOM 2508 N N . TRP A 1 310 ? 8.990 9.942 20.935 1.00 78.50 310 TRP A N 1
ATOM 2509 C CA . TRP A 1 310 ? 10.440 9.956 20.745 1.00 78.50 310 TRP A CA 1
ATOM 2510 C C . TRP A 1 310 ? 10.856 9.571 19.325 1.00 78.50 310 TRP A C 1
ATOM 2512 O O . TRP A 1 310 ? 11.686 10.237 18.726 1.00 78.50 310 TRP A O 1
ATOM 2522 N N . SER A 1 311 ? 10.245 8.554 18.719 1.00 55.53 311 SER A N 1
ATOM 2523 C CA . SER A 1 311 ? 10.565 8.238 17.322 1.00 55.53 311 SER A CA 1
ATOM 2524 C C . SER A 1 311 ? 9.988 9.260 16.335 1.00 55.53 311 SER A C 1
ATOM 2526 O O . SER A 1 311 ? 10.610 9.483 15.302 1.00 55.53 311 SER A O 1
ATOM 2528 N N . ASN A 1 312 ? 8.875 9.938 16.645 1.00 62.94 312 ASN A N 1
ATOM 2529 C CA . ASN A 1 312 ? 8.437 11.105 15.863 1.00 62.94 312 ASN A CA 1
ATOM 2530 C C . ASN A 1 312 ? 9.414 12.292 16.002 1.00 62.94 312 ASN A C 1
ATOM 2532 O O . ASN A 1 312 ? 9.516 13.107 15.086 1.00 62.94 312 ASN A O 1
ATOM 2536 N N . ILE A 1 313 ? 10.113 12.392 17.138 1.00 70.19 313 ILE A N 1
ATOM 2537 C CA . ILE A 1 313 ? 11.219 13.323 17.374 1.00 70.19 313 ILE A CA 1
ATOM 2538 C C . ILE A 1 313 ? 12.447 12.890 16.569 1.00 70.19 313 ILE A C 1
ATOM 2540 O O . ILE A 1 313 ? 12.936 13.703 15.805 1.00 70.19 313 ILE A O 1
ATOM 2544 N N . CYS A 1 314 ? 12.897 11.631 16.615 1.00 62.47 314 CYS A N 1
ATOM 2545 C CA . CYS A 1 314 ? 14.022 11.159 15.791 1.00 62.47 314 CYS A CA 1
ATOM 2546 C C . CYS A 1 314 ? 13.769 11.298 14.281 1.00 62.47 314 CYS A C 1
ATOM 2548 O O . CYS A 1 314 ? 14.699 11.565 13.529 1.00 62.47 314 CYS A O 1
ATOM 2550 N N . ASP A 1 315 ? 12.519 11.145 13.841 1.00 58.25 315 ASP A N 1
ATOM 2551 C CA . ASP A 1 315 ? 12.119 11.315 12.441 1.00 58.25 315 ASP A CA 1
ATOM 2552 C C . ASP A 1 315 ? 12.136 12.779 11.972 1.00 58.25 315 ASP A C 1
ATOM 2554 O O . ASP A 1 315 ? 12.212 13.021 10.771 1.00 58.25 315 ASP A O 1
ATOM 2558 N N . ARG A 1 316 ? 12.029 13.750 12.892 1.00 66.50 316 ARG A N 1
ATOM 2559 C CA . ARG A 1 316 ? 12.001 15.196 12.588 1.00 66.50 316 ARG A CA 1
ATOM 2560 C C . ARG A 1 316 ? 13.265 15.932 13.024 1.00 66.50 316 ARG A C 1
ATOM 2562 O O . ARG A 1 316 ? 13.579 16.967 12.458 1.00 66.50 316 ARG A O 1
ATOM 2569 N N . GLY A 1 317 ? 13.982 15.393 14.003 1.00 66.50 317 GLY A N 1
ATOM 2570 C CA . GLY A 1 317 ? 15.180 15.944 14.626 1.00 66.50 317 GLY A CA 1
ATOM 2571 C C . GLY A 1 317 ? 16.234 16.402 13.616 1.00 66.50 317 GLY A C 1
ATOM 2572 O O . GLY A 1 317 ? 16.630 17.562 13.691 1.00 66.50 317 GLY A O 1
ATOM 2573 N N . PRO A 1 318 ? 16.624 15.571 12.626 1.00 71.00 318 PRO A N 1
ATOM 2574 C CA . PRO A 1 318 ? 17.569 15.960 11.574 1.00 71.00 318 PRO A CA 1
ATOM 2575 C C . PRO A 1 318 ? 17.160 17.186 10.740 1.00 71.00 318 PRO A C 1
ATOM 2577 O O . PRO A 1 318 ? 18.034 17.864 10.215 1.00 71.00 318 PRO A O 1
ATOM 2580 N N . ASP A 1 319 ? 15.857 17.467 10.625 1.00 70.12 319 ASP A N 1
ATOM 2581 C CA . ASP A 1 319 ? 15.288 18.592 9.867 1.00 70.12 319 ASP A CA 1
ATOM 2582 C C . ASP A 1 319 ? 14.845 19.752 10.800 1.00 70.12 319 ASP A C 1
ATOM 2584 O O . ASP A 1 319 ? 13.972 20.551 10.452 1.00 70.12 319 ASP A O 1
ATOM 2588 N N . THR A 1 320 ? 15.396 19.830 12.017 1.00 77.81 320 THR A N 1
ATOM 2589 C CA . THR A 1 320 ? 15.107 20.875 13.022 1.00 77.81 320 THR A CA 1
ATOM 2590 C C . THR A 1 320 ? 16.391 21.393 13.669 1.00 77.81 320 THR A C 1
ATOM 2592 O O . THR A 1 320 ? 17.460 20.828 13.467 1.00 77.81 320 THR A O 1
ATOM 2595 N N . GLU A 1 321 ? 16.284 22.441 14.486 1.00 80.88 321 GLU A N 1
ATOM 2596 C CA . GLU A 1 321 ? 17.401 23.040 15.225 1.00 80.88 321 GLU A CA 1
ATOM 2597 C C . GLU A 1 321 ? 17.141 23.000 16.741 1.00 80.88 321 GLU A C 1
ATOM 2599 O O . GLU A 1 321 ? 16.002 22.828 17.182 1.00 80.88 321 GLU A O 1
ATOM 2604 N N . LEU A 1 322 ? 18.201 23.164 17.539 1.00 82.62 322 LEU A N 1
ATOM 2605 C CA . LEU A 1 322 ? 18.128 23.314 18.995 1.00 82.62 322 LEU A CA 1
ATOM 2606 C C . LEU A 1 322 ? 17.561 24.702 19.335 1.00 82.62 322 LEU A C 1
ATOM 2608 O O . LEU A 1 322 ? 18.242 25.711 19.171 1.00 82.62 322 LEU A O 1
ATOM 2612 N N . VAL A 1 323 ? 16.313 24.754 19.805 1.00 82.56 323 VAL A N 1
ATOM 2613 C CA . VAL A 1 323 ? 15.572 26.004 20.056 1.00 82.56 323 VAL A CA 1
ATOM 2614 C C . VAL A 1 323 ? 15.917 26.587 21.428 1.00 82.56 323 VAL A C 1
ATOM 2616 O O . VAL A 1 323 ? 15.874 27.802 21.635 1.00 82.56 323 VAL A O 1
ATOM 2619 N N . ASN A 1 324 ? 16.283 25.736 22.388 1.00 85.06 324 ASN A N 1
ATOM 2620 C CA . ASN A 1 324 ? 16.691 26.175 23.717 1.00 85.06 324 ASN A CA 1
ATOM 2621 C C . ASN A 1 324 ? 18.079 26.844 23.696 1.00 85.06 324 ASN A C 1
ATOM 2623 O O . ASN A 1 324 ? 19.109 26.184 23.839 1.00 85.06 324 ASN A O 1
ATOM 2627 N N . GLY A 1 325 ? 18.095 28.177 23.583 1.00 80.69 325 GLY A N 1
ATOM 2628 C CA . GLY A 1 325 ? 19.317 28.988 23.523 1.00 80.69 325 GLY A CA 1
ATOM 2629 C C . GLY A 1 325 ? 20.304 28.754 24.674 1.00 80.69 325 GLY A C 1
ATOM 2630 O O . GLY A 1 325 ? 21.504 28.708 24.430 1.00 80.69 325 GLY A O 1
ATOM 2631 N N . ARG A 1 326 ? 19.829 28.489 25.904 1.00 85.69 326 ARG A N 1
ATOM 2632 C CA . ARG A 1 326 ? 20.719 28.149 27.034 1.00 85.69 326 ARG A CA 1
ATOM 2633 C C . ARG A 1 326 ? 21.463 26.836 26.778 1.00 85.69 326 ARG A C 1
ATOM 2635 O O . ARG A 1 326 ? 22.642 26.728 27.092 1.00 85.69 326 ARG A O 1
ATOM 2642 N N . TRP A 1 327 ? 20.778 25.829 26.240 1.00 89.75 327 TRP A N 1
ATOM 2643 C CA . TRP A 1 327 ? 21.409 24.549 25.913 1.00 89.75 327 TRP A CA 1
ATOM 2644 C C . TRP A 1 327 ? 22.326 24.679 24.694 1.00 89.75 327 TRP A C 1
ATOM 2646 O O . TRP A 1 327 ? 23.368 24.035 24.663 1.00 89.75 327 TRP A O 1
ATOM 2656 N N . ALA A 1 328 ? 21.987 25.542 23.732 1.00 84.25 328 ALA A N 1
ATOM 2657 C CA . ALA A 1 328 ? 22.871 25.867 22.618 1.00 84.25 328 ALA A CA 1
ATOM 2658 C C . ALA A 1 328 ? 24.176 26.525 23.098 1.00 84.25 328 ALA A C 1
ATOM 2660 O O . ALA A 1 328 ? 25.244 26.086 22.682 1.00 84.25 328 ALA A O 1
ATOM 2661 N N . ASP A 1 329 ? 24.113 27.495 24.019 1.00 83.38 329 ASP A N 1
ATOM 2662 C CA . ASP A 1 329 ? 25.302 28.116 24.621 1.00 83.38 329 ASP A CA 1
ATOM 2663 C C . ASP A 1 329 ? 26.176 27.089 25.372 1.00 83.38 329 ASP A C 1
ATOM 2665 O O . ASP A 1 329 ? 27.394 27.085 25.197 1.00 83.38 329 ASP A O 1
ATOM 2669 N N . ILE A 1 330 ? 25.572 26.180 26.155 1.00 84.50 330 ILE A N 1
ATOM 2670 C CA . ILE A 1 330 ? 26.296 25.108 26.872 1.00 84.50 330 ILE A CA 1
ATOM 2671 C C . ILE A 1 330 ? 26.981 24.145 25.886 1.00 84.50 330 ILE A C 1
ATOM 2673 O O . ILE A 1 330 ? 28.151 23.806 26.054 1.00 84.50 330 ILE A O 1
ATOM 2677 N N . MET A 1 331 ? 26.282 23.728 24.825 1.00 78.62 331 MET A N 1
ATOM 2678 C CA . MET A 1 331 ? 26.819 22.805 23.814 1.00 78.62 331 MET A CA 1
ATOM 2679 C C . MET A 1 331 ? 27.834 23.455 22.853 1.00 78.62 331 MET A C 1
ATOM 2681 O O . MET A 1 331 ? 28.519 22.741 22.124 1.00 78.62 331 MET A O 1
ATOM 2685 N N . GLN A 1 332 ? 27.960 24.788 22.848 1.00 77.50 332 GLN A N 1
ATOM 2686 C CA . GLN A 1 332 ? 28.933 25.556 22.050 1.00 77.50 332 GLN A CA 1
ATOM 2687 C C . GLN A 1 332 ? 30.197 25.967 22.837 1.00 77.50 332 GLN A C 1
ATOM 2689 O O . GLN A 1 332 ? 30.933 26.853 22.390 1.00 77.50 332 GLN A O 1
ATOM 2694 N N . GLY A 1 333 ? 30.446 25.347 23.998 1.00 53.44 333 GLY A N 1
ATOM 2695 C CA . GLY A 1 333 ? 31.493 25.715 24.959 1.00 53.44 333 GLY A CA 1
ATOM 2696 C C . GLY A 1 333 ? 32.833 26.185 24.362 1.00 53.44 333 GLY A C 1
ATOM 2697 O O . GLY A 1 333 ? 33.449 25.511 23.539 1.00 53.44 333 GLY A O 1
ATOM 2698 N N . ASP A 1 334 ? 33.284 27.356 24.823 1.00 43.38 334 ASP A N 1
ATOM 2699 C CA . ASP A 1 334 ? 34.625 27.939 24.642 1.00 43.38 334 ASP A CA 1
ATOM 2700 C C . ASP A 1 334 ? 35.177 28.143 23.214 1.00 43.38 334 ASP A C 1
ATOM 2702 O O . ASP A 1 334 ? 36.379 28.333 23.032 1.00 43.38 334 ASP A O 1
ATOM 2706 N N . ASN A 1 335 ? 34.311 28.292 22.203 1.00 38.91 335 ASN A N 1
ATOM 2707 C CA . ASN A 1 335 ? 34.722 28.829 20.891 1.00 38.91 335 ASN A CA 1
ATOM 2708 C C . ASN A 1 335 ? 34.594 30.364 20.741 1.00 38.91 335 ASN A C 1
ATOM 2710 O O . ASN A 1 335 ? 34.843 30.902 19.663 1.00 38.91 335 ASN A O 1
ATOM 2714 N N . LYS A 1 336 ? 34.282 31.115 21.811 1.00 37.91 336 LYS A N 1
ATOM 2715 C CA . LYS A 1 336 ? 34.315 32.600 21.816 1.00 37.91 336 LYS A CA 1
ATOM 2716 C C . LYS A 1 336 ? 35.733 33.153 22.035 1.00 37.91 336 LYS A C 1
ATOM 2718 O O . LYS A 1 336 ? 35.983 33.980 22.910 1.00 37.91 336 LYS A O 1
ATOM 2723 N N . GLY A 1 337 ? 36.661 32.710 21.187 1.00 35.91 337 GLY A N 1
ATOM 2724 C CA . GLY A 1 337 ? 38.021 33.229 21.064 1.00 35.91 337 GLY A CA 1
ATOM 2725 C C . GLY A 1 337 ? 38.269 33.775 19.658 1.00 35.91 337 GLY A C 1
ATOM 2726 O O . GLY A 1 337 ? 38.746 33.036 18.801 1.00 35.91 337 GLY A O 1
ATOM 2727 N N . LYS A 1 338 ? 38.028 35.085 19.474 1.00 34.00 338 LYS A N 1
ATOM 2728 C CA . LYS A 1 338 ? 37.854 35.820 18.194 1.00 34.00 338 LYS A CA 1
ATOM 2729 C C . LYS A 1 338 ? 36.442 35.630 17.604 1.00 34.00 338 LYS A C 1
ATOM 2731 O O . LYS A 1 338 ? 35.938 34.519 17.585 1.00 34.00 338 LYS A O 1
ATOM 2736 N N . GLU A 1 339 ? 35.751 36.657 17.118 1.00 30.11 339 GLU A N 1
ATOM 2737 C CA . GLU A 1 339 ? 36.134 38.065 16.952 1.00 30.11 339 GLU A CA 1
ATOM 2738 C C . GLU A 1 339 ? 34.960 38.972 17.356 1.00 30.11 339 GLU A C 1
ATOM 2740 O O . GLU A 1 339 ? 33.800 38.671 17.083 1.00 30.11 339 GLU A O 1
ATOM 2745 N N . LEU A 1 340 ? 35.269 40.058 18.066 1.00 31.78 340 LEU A N 1
ATOM 2746 C CA . LEU A 1 340 ? 34.330 41.144 18.342 1.00 31.78 340 LEU A CA 1
ATOM 2747 C C . LEU A 1 340 ? 34.204 41.993 17.069 1.00 31.78 340 LEU A C 1
ATOM 2749 O O . LEU A 1 340 ? 35.236 42.311 16.485 1.00 31.78 340 LEU A O 1
ATOM 2753 N N . ASP A 1 341 ? 33.001 42.454 16.713 1.00 28.72 341 ASP A N 1
ATOM 2754 C CA . ASP A 1 341 ? 32.643 43.837 17.068 1.00 28.72 341 ASP A CA 1
ATOM 2755 C C . ASP A 1 341 ? 31.138 44.161 16.938 1.00 28.72 341 ASP A C 1
ATOM 2757 O O . ASP A 1 341 ? 30.423 43.535 16.160 1.00 28.72 341 ASP A O 1
ATOM 2761 N N . GLY A 1 342 ? 30.683 45.166 17.700 1.00 28.83 342 GLY A N 1
ATOM 2762 C CA . GLY A 1 342 ? 29.429 45.928 17.505 1.00 28.83 342 GLY A CA 1
ATOM 2763 C C . GLY A 1 342 ? 28.100 45.145 17.418 1.00 28.83 342 GLY A C 1
ATOM 2764 O O . GLY A 1 342 ? 27.617 44.860 16.329 1.00 28.83 342 GLY A O 1
ATOM 2765 N N . LEU A 1 343 ? 27.448 44.764 18.527 1.00 29.89 343 LEU A N 1
ATOM 2766 C CA . LEU A 1 343 ? 26.461 45.592 19.266 1.00 29.89 343 LEU A CA 1
ATOM 2767 C C . LEU A 1 343 ? 25.390 46.239 18.357 1.00 29.89 343 LEU A C 1
ATOM 2769 O O . LEU A 1 343 ? 25.698 47.153 17.606 1.00 29.89 343 LEU A O 1
ATOM 2773 N N . SER A 1 344 ? 24.147 45.731 18.363 1.00 31.09 344 SER A N 1
ATOM 2774 C CA . SER A 1 344 ? 23.007 46.168 19.221 1.00 31.09 344 SER A CA 1
ATOM 2775 C C . SER A 1 344 ? 22.364 47.492 18.749 1.00 31.09 344 SER A C 1
ATOM 2777 O O . SER A 1 344 ? 23.021 48.282 18.090 1.00 31.09 344 SER A O 1
ATOM 2779 N N . LEU A 1 345 ? 21.098 47.829 18.996 1.00 28.62 345 LEU A N 1
ATOM 2780 C CA . LEU A 1 345 ? 20.137 47.497 20.062 1.00 28.62 345 LEU A CA 1
ATOM 2781 C C . LEU A 1 345 ? 18.730 47.579 19.382 1.00 28.62 345 LEU A C 1
ATOM 2783 O O . LEU A 1 345 ? 18.580 48.336 18.425 1.00 28.62 345 LEU A O 1
ATOM 2787 N N . HIS A 1 346 ? 17.757 46.689 19.634 1.00 27.94 346 HIS A N 1
ATOM 2788 C CA . HIS A 1 346 ? 16.675 46.858 20.636 1.00 27.94 346 HIS A CA 1
ATOM 2789 C C . HIS A 1 346 ? 15.935 48.232 20.530 1.00 27.94 346 HIS A C 1
ATOM 2791 O O . HIS A 1 346 ? 16.551 49.258 20.282 1.00 27.94 346 HIS A O 1
ATOM 2797 N N . GLU A 1 347 ? 14.618 48.359 20.717 1.00 30.06 347 GLU A N 1
ATOM 2798 C CA . GLU A 1 347 ? 13.674 47.448 21.366 1.00 30.06 347 GLU A CA 1
ATOM 2799 C C . GLU A 1 347 ? 12.212 47.725 20.959 1.00 30.06 347 GLU A C 1
ATOM 2801 O O . GLU A 1 347 ? 11.885 48.724 20.322 1.00 30.06 347 GLU A O 1
ATOM 2806 N N . ALA A 1 348 ? 11.363 46.782 21.355 1.00 26.28 348 ALA A N 1
ATOM 2807 C CA . ALA A 1 348 ? 9.912 46.706 21.264 1.00 26.28 348 ALA A CA 1
ATOM 2808 C C . ALA A 1 348 ? 9.110 47.916 21.797 1.00 26.28 348 ALA A C 1
ATOM 2810 O O . ALA A 1 348 ? 9.617 48.708 22.587 1.00 26.28 348 ALA A O 1
ATOM 2811 N N . LEU A 1 349 ? 7.802 47.959 21.487 1.00 25.11 349 LEU A N 1
ATOM 2812 C CA . LEU A 1 349 ? 6.740 47.696 22.483 1.00 25.11 349 LEU A CA 1
ATOM 2813 C C . LEU A 1 349 ? 5.320 47.693 21.876 1.00 25.11 349 LEU A C 1
ATOM 2815 O O . LEU A 1 349 ? 5.107 48.037 20.715 1.00 25.11 349 LEU A O 1
ATOM 2819 N N . GLU A 1 350 ? 4.373 47.204 22.673 1.00 27.95 350 GLU A N 1
ATOM 2820 C CA . GLU A 1 350 ? 2.994 46.838 22.326 1.00 27.95 350 GLU A CA 1
ATOM 2821 C C . GLU A 1 350 ? 2.027 48.037 22.238 1.00 27.95 350 GLU A C 1
ATOM 2823 O O . GLU A 1 350 ? 2.213 49.026 22.943 1.00 27.95 350 GLU A O 1
ATOM 2828 N N . ALA A 1 351 ? 0.926 47.892 21.480 1.00 26.25 351 ALA A N 1
ATOM 2829 C CA . ALA A 1 351 ? -0.445 48.198 21.939 1.00 26.25 351 ALA A CA 1
ATOM 2830 C C . ALA A 1 351 ? -1.508 47.884 20.860 1.00 26.25 351 ALA A C 1
ATOM 2832 O O . ALA A 1 351 ? -1.331 48.173 19.680 1.00 26.25 351 ALA A O 1
ATOM 2833 N N . ALA A 1 352 ? -2.654 47.354 21.290 1.00 24.14 352 ALA A N 1
ATOM 2834 C CA . ALA A 1 352 ? -3.884 47.175 20.505 1.00 24.14 352 ALA A CA 1
ATOM 2835 C C . ALA A 1 352 ? -5.035 47.983 21.168 1.00 24.14 352 ALA A C 1
ATOM 2837 O O . ALA A 1 352 ? -4.801 48.612 22.200 1.00 24.14 352 ALA A O 1
ATOM 2838 N N . PRO A 1 353 ? -6.312 47.867 20.748 1.00 43.31 353 PRO A N 1
ATOM 2839 C CA . PRO A 1 353 ? -6.904 48.077 19.417 1.00 43.31 353 PRO A CA 1
ATOM 2840 C C . PRO A 1 353 ? -8.050 49.130 19.450 1.00 43.31 353 PRO A C 1
ATOM 2842 O O . PRO A 1 353 ? -8.574 49.430 20.520 1.00 43.31 353 PRO A O 1
ATOM 2845 N N . GLN A 1 354 ? -8.537 49.615 18.294 1.00 25.83 354 GLN A N 1
ATOM 2846 C CA . GLN A 1 354 ? -9.857 50.280 18.143 1.00 25.83 354 GLN A CA 1
ATOM 2847 C C . GLN A 1 354 ? -10.453 50.027 16.739 1.00 25.83 354 GLN A C 1
ATOM 2849 O O . GLN A 1 354 ? -9.715 49.913 15.764 1.00 25.83 354 GLN A O 1
ATOM 2854 N N . VAL A 1 355 ? -11.786 49.933 16.648 1.00 28.95 355 VAL A N 1
ATOM 2855 C CA . VAL A 1 355 ? -12.598 49.508 15.479 1.00 28.95 355 VAL A CA 1
ATOM 2856 C C . VAL A 1 355 ? -13.952 50.236 15.601 1.00 28.95 355 VAL A C 1
ATOM 2858 O O . VAL A 1 355 ? -14.499 50.158 16.707 1.00 28.95 355 VAL A O 1
ATOM 2861 N N . PRO A 1 356 ? -14.503 50.962 14.585 1.00 40.16 356 PRO A N 1
ATOM 2862 C CA . PRO A 1 356 ? -15.338 50.291 13.554 1.00 40.16 356 PRO A CA 1
ATOM 2863 C C . PRO A 1 356 ? -15.613 51.010 12.186 1.00 40.16 356 PRO A C 1
ATOM 2865 O O . PRO A 1 356 ? -15.500 52.224 12.101 1.00 40.16 356 PRO A O 1
ATOM 2868 N N . LEU A 1 357 ? -16.153 50.248 11.201 1.00 23.55 357 LEU A N 1
ATOM 2869 C CA . LEU A 1 357 ? -17.186 50.632 10.180 1.00 23.55 357 LEU A CA 1
ATOM 2870 C C . LEU A 1 357 ? -16.855 51.734 9.113 1.00 23.55 357 LEU A C 1
ATOM 2872 O O . LEU A 1 357 ? -16.109 52.659 9.393 1.00 23.55 357 LEU A O 1
ATOM 2876 N N . SER A 1 358 ? -17.403 51.774 7.878 1.00 25.52 358 SER A N 1
ATOM 2877 C CA . SER A 1 358 ? -18.234 50.852 7.055 1.00 25.52 358 SER A CA 1
ATOM 2878 C C . SER A 1 358 ? -18.285 51.313 5.567 1.00 25.52 358 SER A C 1
ATOM 2880 O O . SER A 1 358 ? -17.668 52.327 5.246 1.00 25.52 358 SER A O 1
ATOM 2882 N N . LEU A 1 359 ? -19.140 50.655 4.753 1.00 27.45 359 LEU A N 1
ATOM 2883 C CA . LEU A 1 359 ? -19.604 50.945 3.366 1.00 27.45 359 LEU A CA 1
ATOM 2884 C C . LEU A 1 359 ? -18.746 50.295 2.254 1.00 27.45 359 LEU A C 1
ATOM 2886 O O . LEU A 1 359 ? -17.549 50.546 2.173 1.00 27.45 359 LEU A O 1
ATOM 2890 N N . GLU A 1 360 ? -19.258 49.277 1.540 1.00 28.39 360 GLU A N 1
ATOM 2891 C CA . GLU A 1 360 ? -20.274 49.320 0.446 1.00 28.39 360 GLU A CA 1
ATOM 2892 C C . GLU A 1 360 ? -19.691 49.947 -0.838 1.00 28.39 360 GLU A C 1
ATOM 2894 O O . GLU A 1 360 ? -19.045 50.988 -0.778 1.00 28.39 360 GLU A O 1
ATOM 2899 N N . ASP A 1 361 ? -19.873 49.401 -2.040 1.00 27.84 361 ASP A N 1
ATOM 2900 C CA . ASP A 1 361 ? -20.521 48.158 -2.492 1.00 27.84 361 ASP A CA 1
ATOM 2901 C C . ASP A 1 361 ? -19.969 47.862 -3.905 1.00 27.84 361 ASP A C 1
ATOM 2903 O O . ASP A 1 361 ? -19.537 48.801 -4.573 1.00 27.84 361 ASP A O 1
ATOM 2907 N N . ASP A 1 362 ? -20.026 46.623 -4.406 1.00 28.08 362 ASP A N 1
ATOM 2908 C CA . ASP A 1 362 ? -20.284 46.447 -5.847 1.00 28.08 362 ASP A CA 1
ATOM 2909 C C . ASP A 1 362 ? -20.787 45.040 -6.188 1.00 28.08 362 ASP A C 1
ATOM 2911 O O . ASP A 1 362 ? -20.149 44.014 -5.936 1.00 28.08 362 ASP A O 1
ATOM 2915 N N . THR A 1 363 ? -21.976 45.003 -6.781 1.00 29.97 363 THR A N 1
ATOM 2916 C CA . THR A 1 363 ? -22.701 43.777 -7.111 1.00 29.97 363 THR A CA 1
ATOM 2917 C C . THR A 1 363 ? -22.437 43.353 -8.552 1.00 29.97 363 THR A C 1
ATOM 2919 O O . THR A 1 363 ? -22.533 44.146 -9.484 1.00 29.97 363 THR A O 1
ATOM 2922 N N . SER A 1 364 ? -22.241 42.054 -8.778 1.00 32.31 364 SER A N 1
ATOM 2923 C CA . SER A 1 364 ? -22.670 41.449 -10.043 1.00 32.31 364 SER A CA 1
ATOM 2924 C C . SER A 1 364 ? -23.293 40.085 -9.768 1.00 32.31 364 SER A C 1
ATOM 2926 O O . SER A 1 364 ? -22.632 39.143 -9.341 1.00 32.31 364 SER A O 1
ATOM 2928 N N . ALA A 1 365 ? -24.612 40.013 -9.936 1.00 30.42 365 ALA A N 1
ATOM 2929 C CA . ALA A 1 365 ? -25.382 38.804 -9.699 1.00 30.42 365 ALA A CA 1
ATOM 2930 C C . ALA A 1 365 ? -25.480 37.966 -10.979 1.00 30.42 365 ALA A C 1
ATOM 2932 O O . ALA A 1 365 ? -25.860 38.473 -12.036 1.00 30.42 365 ALA A O 1
ATOM 2933 N N . THR A 1 366 ? -25.256 36.661 -10.853 1.00 30.05 366 THR A N 1
ATOM 2934 C CA . THR A 1 366 ? -25.844 35.660 -11.748 1.00 30.05 366 THR A CA 1
ATOM 2935 C C . THR A 1 366 ? -26.887 34.867 -10.973 1.00 30.05 366 THR A C 1
ATOM 2937 O O . THR A 1 366 ? -26.658 34.471 -9.835 1.00 30.05 366 THR A O 1
ATOM 2940 N N . LEU A 1 367 ? -28.058 34.696 -11.584 1.00 34.19 367 LEU A N 1
ATOM 2941 C CA . LEU A 1 367 ? -29.241 34.102 -10.965 1.00 34.19 367 LEU A CA 1
ATOM 2942 C C . LEU A 1 367 ? -29.103 32.578 -10.854 1.00 34.19 367 LEU A C 1
ATOM 2944 O O . LEU A 1 367 ? -29.279 31.878 -11.849 1.00 34.19 367 LEU A O 1
ATOM 2948 N N . GLU A 1 368 ? -28.876 32.072 -9.644 1.00 33.25 368 GLU A N 1
ATOM 2949 C CA . GLU A 1 368 ? -29.264 30.707 -9.276 1.00 33.25 368 GLU A CA 1
ATOM 2950 C C . GLU A 1 368 ? -30.626 30.726 -8.567 1.00 33.25 368 GLU A C 1
ATOM 2952 O O . GLU A 1 368 ? -30.964 31.673 -7.852 1.00 33.25 368 GLU A O 1
ATOM 2957 N N . GLU A 1 369 ? -31.433 29.684 -8.783 1.00 35.34 369 GLU A N 1
ATOM 2958 C CA . GLU A 1 369 ? -32.681 29.491 -8.042 1.00 35.34 369 GLU A CA 1
ATOM 2959 C C . GLU A 1 369 ? -32.371 29.382 -6.545 1.00 35.34 369 GLU A C 1
ATOM 2961 O O . GLU A 1 369 ? -31.609 28.510 -6.127 1.00 35.34 369 GLU A O 1
ATOM 2966 N N . ALA A 1 370 ? -32.989 30.242 -5.730 1.00 37.38 370 ALA A N 1
ATOM 2967 C CA . ALA A 1 370 ? -32.840 30.221 -4.279 1.00 37.38 370 ALA A CA 1
ATOM 2968 C C . ALA A 1 370 ? -33.440 28.930 -3.692 1.00 37.38 370 ALA A C 1
ATOM 2970 O O . ALA A 1 370 ? -34.608 28.875 -3.299 1.00 37.38 370 ALA A O 1
ATOM 2971 N N . ALA A 1 371 ? -32.633 27.870 -3.652 1.00 51.44 371 ALA A N 1
ATOM 2972 C CA . ALA A 1 371 ? -32.992 26.600 -3.052 1.00 51.44 371 ALA A CA 1
ATOM 2973 C C . ALA A 1 371 ? -33.194 26.800 -1.546 1.00 51.44 371 ALA A C 1
ATOM 2975 O O . ALA A 1 371 ? -32.221 26.955 -0.808 1.00 51.44 371 ALA A O 1
ATOM 2976 N N . ALA A 1 372 ? -34.458 26.773 -1.103 1.00 61.44 372 ALA A N 1
ATOM 2977 C CA . ALA A 1 372 ? -34.844 26.944 0.298 1.00 61.44 372 ALA A CA 1
ATOM 2978 C C . ALA A 1 372 ? -33.911 26.165 1.240 1.00 61.44 372 ALA A C 1
ATOM 2980 O O . ALA A 1 372 ? -33.534 25.025 0.935 1.00 61.44 372 ALA A O 1
ATOM 2981 N N . GLU A 1 373 ? -33.503 26.788 2.347 1.00 73.44 373 GLU A N 1
ATOM 2982 C CA . GLU A 1 373 ? -32.577 26.183 3.307 1.00 73.44 373 GLU A CA 1
ATOM 2983 C C . GLU A 1 373 ? -33.103 24.822 3.795 1.00 73.44 373 GLU A C 1
ATOM 2985 O O . GLU A 1 373 ? -34.321 24.638 3.890 1.00 73.44 373 GLU A O 1
ATOM 2990 N N . PRO A 1 374 ? -32.229 23.833 4.061 1.00 83.69 374 PRO A N 1
ATOM 2991 C CA . PRO A 1 374 ? -32.693 22.524 4.486 1.00 83.69 374 PRO A CA 1
ATOM 2992 C C . PRO A 1 374 ? -33.344 22.643 5.865 1.00 83.69 374 PRO A C 1
ATOM 2994 O O . PRO A 1 374 ? -32.758 23.184 6.804 1.00 83.69 374 PRO A O 1
ATOM 2997 N N . THR A 1 375 ? -34.548 22.100 5.997 1.00 89.69 375 THR A N 1
ATOM 2998 C CA . THR A 1 375 ? -35.235 21.944 7.277 1.00 89.69 375 THR A CA 1
ATOM 2999 C C . THR A 1 375 ? -35.317 20.470 7.641 1.00 89.69 375 THR A C 1
ATOM 3001 O O . THR A 1 375 ? -35.346 19.602 6.773 1.00 89.69 375 THR A O 1
ATOM 3004 N N . PHE A 1 376 ? -35.343 20.185 8.938 1.00 92.31 376 PHE A N 1
ATOM 3005 C CA . PHE A 1 376 ? -35.683 18.882 9.497 1.00 92.31 376 PHE A CA 1
ATOM 3006 C C . PHE A 1 376 ? -36.617 19.132 10.679 1.00 92.31 376 PHE A C 1
ATOM 3008 O O . PHE A 1 376 ? -36.228 19.804 11.642 1.00 92.31 376 PHE A O 1
ATOM 3015 N N . ARG A 1 377 ? -37.858 18.637 10.572 1.00 91.38 377 ARG A N 1
ATOM 3016 C CA . ARG A 1 377 ? -38.970 18.928 11.500 1.00 91.38 377 ARG A CA 1
ATOM 3017 C C . ARG A 1 377 ? -39.189 20.428 11.711 1.00 91.38 377 ARG A C 1
ATOM 3019 O O . ARG A 1 377 ? -39.092 20.927 12.828 1.00 91.38 377 ARG A O 1
ATOM 3026 N N . ASP A 1 378 ? -39.402 21.138 10.603 1.00 89.12 378 ASP A N 1
ATOM 3027 C CA . ASP A 1 378 ? -39.647 22.590 10.532 1.00 89.12 378 ASP A CA 1
ATOM 3028 C C . ASP A 1 378 ? -38.539 23.492 11.115 1.00 89.12 378 ASP A C 1
ATOM 3030 O O . ASP A 1 378 ? -38.695 24.711 11.192 1.00 89.12 378 ASP A O 1
ATOM 3034 N N . LEU A 1 379 ? -37.389 22.919 11.485 1.00 90.75 379 LEU A N 1
ATOM 3035 C CA . LEU A 1 379 ? -36.245 23.625 12.061 1.00 90.75 379 LEU A CA 1
ATOM 3036 C C . LEU A 1 379 ? -35.045 23.576 11.099 1.00 90.75 379 LEU A C 1
ATOM 3038 O O . LEU A 1 379 ? -34.804 22.520 10.505 1.00 90.75 379 LEU A O 1
ATOM 3042 N N . PRO A 1 380 ? -34.262 24.664 10.950 1.00 90.94 380 PRO A N 1
ATOM 3043 C CA . PRO A 1 380 ? -33.094 24.680 10.068 1.00 90.94 380 PRO A CA 1
ATOM 3044 C C . PRO A 1 380 ? -32.068 23.603 10.434 1.00 90.94 380 PRO A C 1
ATOM 3046 O O . PRO A 1 380 ? -31.754 23.410 11.618 1.00 90.94 380 PRO A O 1
ATOM 3049 N N . ILE A 1 381 ? -31.533 22.927 9.415 1.00 93.38 381 ILE A N 1
ATOM 3050 C CA . ILE A 1 381 ? -30.488 21.912 9.548 1.00 93.38 381 ILE A CA 1
ATOM 3051 C C . ILE A 1 381 ? -29.398 22.092 8.483 1.00 93.38 381 ILE A C 1
ATOM 3053 O O . ILE A 1 381 ? -29.680 22.278 7.301 1.00 93.38 381 ILE A O 1
ATOM 3057 N N . ALA A 1 382 ? -28.136 22.015 8.897 1.00 91.69 382 ALA A N 1
ATOM 3058 C CA . ALA A 1 382 ? -26.984 22.150 8.011 1.00 91.69 382 ALA A CA 1
ATOM 3059 C C . ALA A 1 382 ? -25.804 21.284 8.471 1.00 91.69 382 ALA A C 1
ATOM 3061 O O . ALA A 1 382 ? -25.692 20.914 9.645 1.00 91.69 382 ALA A O 1
ATOM 3062 N N . TRP A 1 383 ? -24.897 20.994 7.539 1.00 90.12 383 TRP A N 1
ATOM 3063 C CA . TRP A 1 383 ? -23.559 20.512 7.862 1.00 90.12 383 TRP A CA 1
ATOM 3064 C C . TRP A 1 383 ? -22.648 21.692 8.210 1.00 90.12 383 TRP A C 1
ATOM 3066 O O . TRP A 1 383 ? -22.664 22.722 7.542 1.00 90.12 383 TRP A O 1
ATOM 3076 N N . GLU A 1 384 ? -21.824 21.526 9.241 1.00 88.69 384 GLU A N 1
ATOM 3077 C CA . GLU A 1 384 ? -20.732 22.438 9.571 1.00 88.69 384 GLU A CA 1
ATOM 3078 C C . GLU A 1 384 ? -19.410 21.663 9.498 1.00 88.69 384 GLU A C 1
ATOM 3080 O O . GLU A 1 384 ? -19.127 20.771 10.307 1.00 88.69 384 GLU A O 1
ATOM 3085 N N . ASN A 1 385 ? -18.598 22.001 8.498 1.00 85.12 385 ASN A N 1
ATOM 3086 C CA . ASN A 1 385 ? -17.316 21.366 8.218 1.00 85.12 385 ASN A CA 1
ATOM 3087 C C . ASN A 1 385 ? -16.184 22.223 8.789 1.00 85.12 385 ASN A C 1
ATOM 3089 O O . ASN A 1 385 ? -15.696 23.148 8.144 1.00 85.12 385 ASN A O 1
ATOM 3093 N N . VAL A 1 386 ? -15.753 21.921 10.014 1.00 80.19 386 VAL A N 1
ATOM 3094 C CA . VAL A 1 386 ? -14.673 22.670 10.669 1.00 80.19 386 VAL A CA 1
ATOM 3095 C C . VAL A 1 386 ? -13.337 22.015 10.358 1.00 80.19 386 VAL A C 1
ATOM 3097 O O . VAL A 1 386 ? -12.977 21.005 10.963 1.00 80.19 386 VAL A O 1
ATOM 3100 N N . THR A 1 387 ? -12.601 22.597 9.415 1.00 76.44 387 THR A N 1
ATOM 3101 C CA . THR A 1 387 ? -11.223 22.204 9.105 1.00 76.44 387 THR A CA 1
ATOM 3102 C C . THR A 1 387 ? -10.260 22.847 10.095 1.00 76.44 387 THR A C 1
ATOM 3104 O O . THR A 1 387 ? -10.072 24.060 10.089 1.00 76.44 387 THR A O 1
ATOM 3107 N N . THR A 1 388 ? -9.629 22.030 10.938 1.00 68.38 388 THR A N 1
ATOM 3108 C CA . THR A 1 388 ? -8.500 22.449 11.774 1.00 68.38 388 THR A CA 1
ATOM 3109 C C . THR A 1 388 ? -7.184 22.033 11.126 1.00 68.38 388 THR A C 1
ATOM 3111 O O . THR A 1 388 ? -7.041 20.906 10.645 1.00 68.38 388 THR A O 1
ATOM 3114 N N . GLU A 1 389 ? -6.201 22.931 11.114 1.00 45.44 389 GLU A N 1
ATOM 3115 C CA . GLU A 1 389 ? -4.839 22.603 10.693 1.00 45.44 389 GLU A CA 1
ATOM 3116 C C . GLU A 1 389 ? -3.982 22.249 11.908 1.00 45.44 389 GLU A C 1
ATOM 3118 O O . GLU A 1 389 ? -3.550 23.108 12.670 1.00 45.44 389 GLU A O 1
ATOM 3123 N N . GLU A 1 390 ? -3.720 20.953 12.080 1.00 43.12 390 GLU A N 1
ATOM 3124 C CA . GLU A 1 390 ? -2.783 20.442 13.078 1.00 43.12 390 GLU A CA 1
ATOM 3125 C C . GLU A 1 390 ? -1.610 19.765 12.362 1.00 43.12 390 GLU A C 1
ATOM 3127 O O . GLU A 1 390 ? -1.801 18.817 11.597 1.00 43.12 390 GLU A O 1
ATOM 3132 N N . ASN A 1 391 ? -0.377 20.203 12.635 1.00 40.00 391 ASN A N 1
ATOM 3133 C CA . ASN A 1 391 ? 0.851 19.573 12.123 1.00 40.00 391 ASN A CA 1
ATOM 3134 C C . ASN A 1 391 ? 0.873 19.377 10.587 1.00 40.00 391 ASN A C 1
ATOM 3136 O O . ASN A 1 391 ? 1.249 18.308 10.098 1.00 40.00 391 ASN A O 1
ATOM 3140 N N . GLY A 1 392 ? 0.419 20.379 9.823 1.00 46.41 392 GLY A N 1
ATOM 3141 C CA . GLY A 1 392 ? 0.383 20.325 8.354 1.00 46.41 392 GLY A CA 1
ATOM 3142 C C . GLY A 1 392 ? -0.608 19.305 7.776 1.00 46.41 392 GLY A C 1
ATOM 3143 O O . GLY A 1 392 ? -0.488 18.914 6.616 1.00 46.41 392 GLY A O 1
ATOM 3144 N N . LYS A 1 393 ? -1.573 18.831 8.575 1.00 37.28 393 LYS A N 1
ATOM 3145 C CA . LYS A 1 393 ? -2.686 17.992 8.118 1.00 37.28 393 LYS A CA 1
ATOM 3146 C C . LYS A 1 393 ? -4.002 18.680 8.447 1.00 37.28 393 LYS A C 1
ATOM 3148 O O . LYS A 1 393 ? -4.380 18.778 9.612 1.00 37.28 393 LYS A O 1
ATOM 3153 N N . GLN A 1 394 ? -4.720 19.080 7.403 1.00 55.75 394 GLN A N 1
ATOM 3154 C CA . GLN A 1 394 ? -6.115 19.486 7.511 1.00 55.75 394 GLN A CA 1
ATOM 3155 C C . GLN A 1 394 ? -6.952 18.316 8.046 1.00 55.75 394 GLN A C 1
ATOM 3157 O O . GLN A 1 394 ? -6.940 17.208 7.498 1.00 55.75 394 GLN A O 1
ATOM 3162 N N . ARG A 1 395 ? -7.659 18.559 9.149 1.00 60.47 395 ARG A N 1
ATOM 3163 C CA . ARG A 1 395 ? -8.650 17.661 9.740 1.00 60.47 395 ARG A CA 1
ATOM 3164 C C . ARG A 1 395 ? -10.003 18.348 9.705 1.00 60.47 395 ARG A C 1
ATOM 3166 O O . ARG A 1 395 ? -10.289 19.201 10.535 1.00 60.47 395 ARG A O 1
ATOM 3173 N N . THR A 1 396 ? -10.849 17.947 8.767 1.00 73.00 396 THR A N 1
ATOM 3174 C CA . THR A 1 396 ? -12.240 18.401 8.718 1.00 73.00 396 THR A CA 1
ATOM 3175 C C . THR A 1 396 ? -13.077 17.579 9.692 1.00 73.00 396 THR A C 1
ATOM 3177 O O . THR A 1 396 ? -13.287 16.380 9.509 1.00 73.00 396 THR A O 1
ATOM 3180 N N . GLY A 1 397 ? -13.518 18.216 10.774 1.00 78.69 397 GLY A N 1
ATOM 3181 C CA . GLY A 1 397 ? -14.554 17.683 11.646 1.00 78.69 397 GLY A CA 1
ATOM 3182 C C . GLY A 1 397 ? -15.924 18.015 11.066 1.00 78.69 397 GLY A C 1
ATOM 3183 O O . GLY A 1 397 ? -16.242 19.190 10.915 1.00 78.69 397 GLY A O 1
ATOM 3184 N N . HIS A 1 398 ? -16.722 16.991 10.771 1.00 86.44 398 HIS A N 1
ATOM 3185 C CA . HIS A 1 398 ? -18.078 17.140 10.241 1.00 86.44 398 HIS A CA 1
ATOM 3186 C C . HIS A 1 398 ? -19.100 17.141 11.385 1.00 86.44 398 HIS A C 1
ATOM 3188 O O . HIS A 1 398 ? -19.191 16.166 12.141 1.00 86.44 398 HIS A O 1
ATOM 3194 N N . TRP A 1 399 ? -19.867 18.221 11.507 1.00 89.81 399 TRP A N 1
ATOM 3195 C CA . TRP A 1 399 ? -20.878 18.423 12.547 1.00 89.81 399 TRP A CA 1
ATOM 3196 C C . TRP A 1 399 ? -22.246 18.663 11.914 1.00 89.81 399 TRP A C 1
ATOM 3198 O O . TRP A 1 399 ? -22.334 19.185 10.807 1.00 89.81 399 TRP A O 1
ATOM 3208 N N . ILE A 1 400 ? -23.310 18.288 12.620 1.00 91.56 400 ILE A N 1
ATOM 3209 C CA . ILE A 1 400 ? -24.682 18.632 12.244 1.00 91.56 400 ILE A CA 1
ATOM 3210 C C . ILE A 1 400 ? -25.109 19.788 13.142 1.00 91.56 400 ILE A C 1
ATOM 3212 O O . ILE A 1 400 ? -25.102 19.660 14.371 1.00 91.56 400 ILE A O 1
ATOM 3216 N N . VAL A 1 401 ? -25.461 20.914 12.528 1.00 91.94 401 VAL A N 1
ATOM 3217 C CA . VAL A 1 401 ? -26.073 22.059 13.201 1.00 91.94 401 VAL A CA 1
ATOM 3218 C C . VAL A 1 401 ? -27.570 21.974 12.953 1.00 91.94 401 VAL A C 1
ATOM 3220 O O . VAL A 1 401 ? -28.018 22.095 11.816 1.00 91.94 401 VAL A O 1
ATOM 3223 N N . TRP A 1 402 ? -28.343 21.743 14.011 1.00 93.56 402 TRP A N 1
ATOM 3224 C CA . TRP A 1 402 ? -29.803 21.669 13.955 1.00 93.56 402 TRP A CA 1
ATOM 3225 C C . TRP A 1 402 ? -30.394 22.531 15.065 1.00 93.56 402 TRP A C 1
ATOM 3227 O O . TRP A 1 402 ? -30.007 22.395 16.228 1.00 93.56 402 TRP A O 1
ATOM 3237 N N . ASN A 1 403 ? -31.309 23.440 14.714 1.00 89.31 403 ASN A N 1
ATOM 3238 C CA . ASN A 1 403 ? -31.917 24.380 15.665 1.00 89.31 403 ASN A CA 1
ATOM 3239 C C . ASN A 1 403 ? -30.867 25.133 16.524 1.00 89.31 403 ASN A C 1
ATOM 3241 O O . ASN A 1 403 ? -30.952 25.177 17.751 1.00 89.31 403 ASN A O 1
ATOM 3245 N N . GLY A 1 404 ? -29.798 25.620 15.882 1.00 83.19 404 GLY A N 1
ATOM 3246 C CA . GLY A 1 404 ? -28.663 26.291 16.535 1.00 83.19 404 GLY A CA 1
ATOM 3247 C C . GLY A 1 404 ? -27.730 25.389 17.360 1.00 83.19 404 GLY A C 1
ATOM 3248 O O . GLY A 1 404 ? -26.661 25.838 17.767 1.00 83.19 404 GLY A O 1
ATOM 3249 N N . ASN A 1 405 ? -28.076 24.117 17.582 1.00 87.81 405 ASN A N 1
ATOM 3250 C CA . ASN A 1 405 ? -27.249 23.176 18.332 1.00 87.81 405 ASN A CA 1
ATOM 3251 C C . ASN A 1 405 ? -26.298 22.425 17.397 1.00 87.81 405 ASN A C 1
ATOM 3253 O O . ASN A 1 405 ? -26.720 21.639 16.547 1.00 87.81 405 ASN A O 1
ATOM 3257 N N . ARG A 1 406 ? -24.996 22.635 17.595 1.00 91.06 406 ARG A N 1
ATOM 3258 C CA . ARG A 1 406 ? -23.926 21.870 16.950 1.00 91.06 406 ARG A CA 1
ATOM 3259 C C . ARG A 1 406 ? -23.721 20.542 17.675 1.00 91.06 406 ARG A C 1
ATOM 3261 O O . ARG A 1 406 ? -23.462 20.525 18.875 1.00 91.06 406 ARG A O 1
ATOM 3268 N N . SER A 1 407 ? -23.784 19.435 16.942 1.00 91.12 407 SER A N 1
ATOM 3269 C CA . SER A 1 407 ? -23.673 18.082 17.500 1.00 91.12 407 SER A CA 1
ATOM 3270 C C . SER A 1 407 ? -22.970 17.118 16.540 1.00 91.12 407 SER A C 1
ATOM 3272 O O . SER A 1 407 ? -22.925 17.335 15.325 1.00 91.12 407 SER A O 1
ATOM 3274 N N . LYS A 1 408 ? -22.384 16.036 17.063 1.00 89.75 408 LYS A N 1
ATOM 3275 C CA . LYS A 1 408 ? -21.936 14.910 16.227 1.00 89.75 408 LYS A CA 1
ATOM 3276 C C . LYS A 1 408 ? -23.134 14.078 15.791 1.00 89.75 408 LYS A C 1
ATOM 3278 O O . LYS A 1 408 ? -24.151 14.042 16.469 1.00 89.75 408 LYS A O 1
ATOM 3283 N N . ARG A 1 409 ? -22.982 13.306 14.710 1.00 89.94 409 ARG A N 1
ATOM 3284 C CA . ARG A 1 409 ? -24.059 12.468 14.149 1.00 89.94 409 ARG A CA 1
ATOM 3285 C C . ARG A 1 409 ? -24.810 11.620 15.190 1.00 89.94 409 ARG A C 1
ATOM 3287 O O . ARG A 1 409 ? -26.027 11.560 15.138 1.00 89.94 409 ARG A O 1
ATOM 3294 N N . GLU A 1 410 ? -24.119 10.970 16.126 1.00 90.25 410 GLU A N 1
ATOM 3295 C CA . GLU A 1 410 ? -24.780 10.169 17.176 1.00 90.25 410 GLU A CA 1
ATOM 3296 C C . GLU A 1 410 ? -25.570 11.028 18.181 1.00 90.25 410 GLU A C 1
ATOM 3298 O O . GLU A 1 410 ? -26.698 10.684 18.522 1.00 90.25 410 GLU A O 1
ATOM 3303 N N . GLU A 1 411 ? -25.019 12.172 18.590 1.00 90.69 411 GLU A N 1
ATOM 3304 C CA . GLU A 1 411 ? -25.677 13.139 19.478 1.00 90.69 411 GLU A CA 1
ATOM 3305 C C . GLU A 1 411 ? -26.905 13.770 18.799 1.00 90.69 411 GLU A C 1
ATOM 3307 O O . GLU A 1 411 ? -27.957 13.878 19.422 1.00 90.69 411 GLU A O 1
ATOM 3312 N N . PHE A 1 412 ? -26.814 14.098 17.504 1.00 94.31 412 PHE A N 1
ATOM 3313 C CA . PHE A 1 412 ? -27.944 14.564 16.696 1.00 94.31 412 PHE A CA 1
ATOM 3314 C C . PHE A 1 412 ? -29.108 13.564 16.723 1.00 94.31 412 PHE A C 1
ATOM 3316 O O . PHE A 1 412 ? -30.232 13.940 17.041 1.00 94.31 412 PHE A O 1
ATOM 3323 N N . PHE A 1 413 ? -28.850 12.278 16.455 1.00 93.44 413 PHE A N 1
ATOM 3324 C CA . PHE A 1 413 ? -29.907 11.262 16.484 1.00 93.44 413 PHE A CA 1
ATOM 3325 C C . PHE A 1 413 ? -30.479 11.036 17.896 1.00 93.44 413 PHE A C 1
ATOM 3327 O O . PHE A 1 413 ? -31.678 10.794 18.020 1.00 93.44 413 PHE A O 1
ATOM 3334 N N . MET A 1 414 ? -29.671 11.171 18.956 1.00 91.56 414 MET A N 1
ATOM 3335 C CA . MET A 1 414 ? -30.171 11.176 20.339 1.00 91.56 414 MET A CA 1
ATOM 3336 C C . MET A 1 414 ? -31.107 12.360 20.625 1.00 91.56 414 MET A C 1
ATOM 3338 O O . MET A 1 414 ? -32.101 12.184 21.321 1.00 91.56 414 MET A O 1
ATOM 3342 N N . LEU A 1 415 ? -30.803 13.551 20.102 1.00 91.44 415 LEU A N 1
ATOM 3343 C CA . LEU A 1 415 ? -31.619 14.757 20.291 1.00 91.44 415 LEU A CA 1
ATOM 3344 C C . LEU A 1 415 ? -32.894 14.744 19.434 1.00 91.44 415 LEU A C 1
ATOM 3346 O O . LEU A 1 415 ? -33.945 15.182 19.892 1.00 91.44 415 LEU A O 1
ATOM 3350 N N . ALA A 1 416 ? -32.814 14.233 18.204 1.00 91.81 416 ALA A N 1
ATOM 3351 C CA . ALA A 1 416 ? -33.943 14.151 17.280 1.00 91.81 416 ALA A CA 1
ATOM 3352 C C . ALA A 1 416 ? -34.939 13.030 17.639 1.00 91.81 416 ALA A C 1
ATOM 3354 O O . ALA A 1 416 ? -36.134 13.157 17.370 1.00 91.81 416 ALA A O 1
ATOM 3355 N N . PHE A 1 417 ? -34.477 11.940 18.259 1.00 93.31 417 PHE A N 1
ATOM 3356 C CA . PHE A 1 417 ? -35.293 10.754 18.551 1.00 93.31 417 PHE A CA 1
ATOM 3357 C C . PHE A 1 417 ? -35.119 10.271 20.011 1.00 93.31 417 PHE A C 1
ATOM 3359 O O . PHE A 1 417 ? -34.760 9.111 20.224 1.00 93.31 417 PHE A O 1
ATOM 3366 N N . PRO A 1 418 ? -35.362 11.112 21.037 1.00 87.69 418 PRO A N 1
ATOM 3367 C CA . PRO A 1 418 ? -34.933 10.854 22.420 1.00 87.69 418 PRO A CA 1
ATOM 3368 C C . PRO A 1 418 ? -35.468 9.549 23.032 1.00 87.69 418 PRO A C 1
ATOM 3370 O O . PRO A 1 418 ? -34.717 8.842 23.705 1.00 87.69 418 PRO A O 1
ATOM 3373 N N . ASP A 1 419 ? -36.724 9.185 22.755 1.00 89.38 419 ASP A N 1
ATOM 3374 C CA . ASP A 1 419 ? -37.370 7.980 23.306 1.00 89.38 419 ASP A CA 1
ATOM 3375 C C . ASP A 1 419 ? -37.269 6.738 22.395 1.00 89.38 419 ASP A C 1
ATOM 3377 O O . ASP A 1 419 ? -37.647 5.630 22.789 1.00 89.38 419 ASP A O 1
ATOM 3381 N N . GLN A 1 420 ? -36.758 6.905 21.171 1.00 90.12 420 GLN A N 1
ATOM 3382 C CA . GLN A 1 420 ? -36.675 5.853 20.147 1.00 90.12 420 GLN A CA 1
ATOM 3383 C C . GLN A 1 420 ? -35.221 5.449 19.829 1.00 90.12 420 GLN A C 1
ATOM 3385 O O . GLN A 1 420 ? -34.963 4.299 19.461 1.00 90.12 420 GLN A O 1
ATOM 3390 N N . TYR A 1 421 ? -34.255 6.363 19.983 1.00 93.31 421 TYR A N 1
ATOM 3391 C CA . TYR A 1 421 ? -32.873 6.161 19.555 1.00 93.31 421 TYR A CA 1
ATOM 3392 C C . TYR A 1 421 ? -32.141 5.085 20.364 1.00 93.31 421 TYR A C 1
ATOM 3394 O O . TYR A 1 421 ? -32.022 5.155 21.588 1.00 93.31 421 TYR A O 1
ATOM 3402 N N . ASN A 1 422 ? -31.569 4.106 19.655 1.00 89.94 422 ASN A N 1
ATOM 3403 C CA . ASN A 1 422 ? -30.753 3.019 20.201 1.00 89.94 422 ASN A CA 1
ATOM 3404 C C . ASN A 1 422 ? -31.438 2.299 21.383 1.00 89.94 422 ASN A C 1
ATOM 3406 O O . ASN A 1 422 ? -30.801 1.865 22.350 1.00 89.94 422 ASN A O 1
ATOM 3410 N N . LYS A 1 423 ? -32.768 2.190 21.306 1.00 89.56 423 LYS A N 1
ATOM 3411 C CA . LYS A 1 423 ? -33.633 1.531 22.289 1.00 89.56 423 LYS A CA 1
ATOM 3412 C C . LYS A 1 423 ? -33.325 0.035 22.365 1.00 89.56 423 LYS A C 1
ATOM 3414 O O . LYS A 1 423 ? -33.236 -0.534 23.456 1.00 89.56 423 LYS A O 1
ATOM 3419 N N . VAL A 1 424 ? -33.035 -0.599 21.225 1.00 88.94 424 VAL A N 1
ATOM 3420 C CA . VAL A 1 424 ? -32.600 -2.002 21.165 1.00 88.94 424 VAL A CA 1
ATOM 3421 C C . VAL A 1 424 ? -31.071 -2.090 21.171 1.00 88.94 424 VAL A C 1
ATOM 3423 O O . VAL A 1 424 ? -30.422 -2.272 20.143 1.00 88.94 424 VAL A O 1
ATOM 3426 N N . LYS A 1 425 ? -30.483 -2.033 22.374 1.00 87.56 425 LYS A N 1
ATOM 3427 C CA . LYS A 1 425 ? -29.027 -2.137 22.622 1.00 87.56 425 LYS A CA 1
ATOM 3428 C C . LYS A 1 425 ? -28.489 -3.561 22.407 1.00 87.56 425 LYS A C 1
ATOM 3430 O O . LYS A 1 425 ? -28.021 -4.223 23.338 1.00 87.56 425 LYS A O 1
ATOM 3435 N N . LYS A 1 426 ? -28.588 -4.072 21.179 1.00 87.19 426 LYS A N 1
ATOM 3436 C CA . LYS A 1 426 ? -28.109 -5.397 20.755 1.00 87.19 426 LYS A CA 1
ATOM 3437 C C . LYS A 1 426 ? -27.109 -5.263 19.610 1.00 87.19 426 LYS A C 1
ATOM 3439 O O . LYS A 1 426 ? -27.169 -4.344 18.806 1.00 87.19 426 LYS A O 1
ATOM 3444 N N . ARG A 1 427 ? -26.171 -6.207 19.540 1.00 85.25 427 ARG A N 1
ATOM 3445 C CA . ARG A 1 427 ? -25.197 -6.326 18.448 1.00 85.25 427 ARG A CA 1
ATOM 3446 C C . ARG A 1 427 ? -25.240 -7.744 17.905 1.00 85.25 427 ARG A C 1
ATOM 3448 O O . ARG A 1 427 ? -25.340 -8.695 18.680 1.00 85.25 427 ARG A O 1
ATOM 3455 N N . VAL A 1 428 ? -25.140 -7.885 16.589 1.00 89.00 428 VAL A N 1
ATOM 3456 C CA . VAL A 1 428 ? -24.994 -9.196 15.952 1.00 89.00 428 VAL A CA 1
ATOM 3457 C C . VAL A 1 428 ? -23.568 -9.696 16.176 1.00 89.00 428 VAL A C 1
ATOM 3459 O O . VAL A 1 428 ? -22.605 -8.969 15.935 1.00 89.00 428 VAL A O 1
ATOM 3462 N N . LYS A 1 429 ? -23.436 -10.942 16.634 1.00 88.12 429 LYS A N 1
ATOM 3463 C CA . LYS A 1 429 ? -22.163 -11.661 16.707 1.00 88.12 429 LYS A CA 1
ATOM 3464 C C . LYS A 1 429 ? -22.282 -12.920 15.860 1.00 88.12 429 LYS A C 1
ATOM 3466 O O . LYS A 1 429 ? -23.030 -13.827 16.210 1.00 88.12 429 LYS A O 1
ATOM 3471 N N . PHE A 1 430 ? -21.542 -12.959 14.760 1.00 88.50 430 PHE A N 1
ATOM 3472 C CA . PHE A 1 430 ? -21.405 -14.153 13.933 1.00 88.50 430 PHE A CA 1
ATOM 3473 C C . PHE A 1 430 ? -20.486 -15.164 14.642 1.00 88.50 430 PHE A C 1
ATOM 3475 O O . PHE A 1 430 ? -19.553 -14.768 15.345 1.00 88.50 430 PHE A O 1
ATOM 3482 N N . LEU A 1 431 ? -20.784 -16.460 14.515 1.00 86.31 431 LEU A N 1
ATOM 3483 C CA . LEU A 1 431 ? -20.109 -17.554 15.224 1.00 86.31 431 LEU A CA 1
ATOM 3484 C C . LEU A 1 431 ? -19.804 -18.707 14.260 1.00 86.31 431 LEU A C 1
ATOM 3486 O O . LEU A 1 431 ? -20.574 -18.951 13.331 1.00 86.31 431 LEU A O 1
ATOM 3490 N N . GLY A 1 432 ? -18.711 -19.434 14.512 1.00 88.94 432 GLY A N 1
ATOM 3491 C CA . GLY A 1 432 ? -18.265 -20.535 13.652 1.00 88.94 432 GLY A CA 1
ATOM 3492 C C . GLY A 1 432 ? -18.080 -20.084 12.201 1.00 88.94 432 GLY A C 1
ATOM 3493 O O . GLY A 1 432 ? -17.688 -18.946 11.959 1.00 88.94 432 GLY A O 1
ATOM 3494 N N . GLN A 1 433 ? -18.448 -20.945 11.251 1.00 85.31 433 GLN A N 1
ATOM 3495 C CA . GLN A 1 433 ? -18.332 -20.687 9.810 1.00 85.31 433 GLN A CA 1
ATOM 3496 C C . GLN A 1 433 ? -18.989 -19.366 9.364 1.00 85.31 433 GLN A C 1
ATOM 3498 O O . GLN A 1 433 ? -18.466 -18.679 8.490 1.00 85.31 433 GLN A O 1
ATOM 3503 N N . ALA A 1 434 ? -20.082 -18.944 10.012 1.00 83.19 434 ALA A N 1
ATOM 3504 C CA . ALA A 1 434 ? -20.742 -17.678 9.694 1.00 83.19 434 ALA A CA 1
ATOM 3505 C C . ALA A 1 434 ? -19.870 -16.446 10.006 1.00 83.19 434 ALA A C 1
ATOM 3507 O O . ALA A 1 434 ? -20.079 -15.395 9.407 1.00 83.19 434 ALA A O 1
ATOM 3508 N N . ALA A 1 435 ? -18.904 -16.547 10.929 1.00 85.56 435 ALA A N 1
ATOM 3509 C CA . ALA A 1 435 ? -17.960 -15.468 11.219 1.00 85.56 435 ALA A CA 1
ATOM 3510 C C . ALA A 1 435 ? -16.956 -15.250 10.078 1.00 85.56 435 ALA A C 1
ATOM 3512 O O . ALA A 1 435 ? -16.578 -14.106 9.830 1.00 85.56 435 ALA A O 1
ATOM 3513 N N . ASP A 1 436 ? -16.587 -16.316 9.366 1.00 84.12 436 ASP A N 1
ATOM 3514 C CA . ASP A 1 436 ? -15.708 -16.263 8.196 1.00 84.12 436 ASP A CA 1
ATOM 3515 C C . ASP A 1 436 ? -16.498 -15.928 6.924 1.00 84.12 436 ASP A C 1
ATOM 3517 O O . ASP A 1 436 ? -16.072 -15.105 6.115 1.00 84.12 436 ASP A O 1
ATOM 3521 N N . ASP A 1 437 ? -17.699 -16.493 6.765 1.00 83.44 437 ASP A N 1
ATOM 3522 C CA . ASP A 1 437 ? -18.542 -16.278 5.586 1.00 83.44 437 ASP A CA 1
ATOM 3523 C C . ASP A 1 437 ? -18.937 -14.805 5.403 1.00 83.44 437 ASP A C 1
ATOM 3525 O O . ASP A 1 437 ? -18.927 -14.303 4.276 1.00 83.44 437 ASP A O 1
ATOM 3529 N N . VAL A 1 438 ? -19.221 -14.071 6.489 1.00 85.31 438 VAL A N 1
ATOM 3530 C CA . VAL A 1 438 ? -19.516 -12.630 6.386 1.00 85.31 438 VAL A CA 1
ATOM 3531 C C . VAL A 1 438 ? -18.311 -11.801 5.948 1.00 85.31 438 VAL A C 1
ATOM 3533 O O . VAL A 1 438 ? -18.507 -10.709 5.420 1.00 85.31 438 VAL A O 1
ATOM 3536 N N . LEU A 1 439 ? -17.073 -12.294 6.083 1.00 84.81 439 LEU A N 1
ATOM 3537 C CA . LEU A 1 439 ? -15.876 -11.609 5.571 1.00 84.81 439 LEU A CA 1
ATOM 3538 C C . LEU A 1 439 ? -15.798 -11.615 4.035 1.00 84.81 439 LEU A C 1
ATOM 3540 O O . LEU A 1 439 ? -14.954 -10.921 3.471 1.00 84.81 439 LEU A O 1
ATOM 3544 N N . ARG A 1 440 ? -16.704 -12.321 3.344 1.00 81.06 440 ARG A N 1
ATOM 3545 C CA . ARG A 1 440 ? -16.919 -12.206 1.889 1.00 81.06 440 ARG A CA 1
ATOM 3546 C C . ARG A 1 440 ? -17.785 -10.998 1.487 1.00 81.06 440 ARG A C 1
ATOM 3548 O O . ARG A 1 440 ? -17.975 -10.751 0.302 1.00 81.06 440 ARG A O 1
ATOM 3555 N N . LEU A 1 441 ? -18.323 -10.252 2.455 1.00 80.81 441 LEU A N 1
ATOM 3556 C CA . LEU A 1 441 ? -19.083 -9.016 2.243 1.00 80.81 441 LEU A CA 1
ATOM 3557 C C . LEU A 1 441 ? -18.237 -7.791 2.624 1.00 80.81 441 LEU A C 1
ATOM 3559 O O . LEU A 1 441 ? -17.433 -7.850 3.559 1.00 80.81 441 LEU A O 1
ATOM 3563 N N . THR A 1 442 ? -18.454 -6.653 1.959 1.00 82.62 442 THR A N 1
ATOM 3564 C CA . THR A 1 442 ? -17.806 -5.371 2.301 1.00 82.62 442 THR A CA 1
ATOM 3565 C C . THR A 1 442 ? -18.243 -4.849 3.674 1.00 82.62 442 THR A C 1
ATOM 3567 O O . THR A 1 442 ? -19.270 -5.257 4.216 1.00 82.62 442 THR A O 1
ATOM 3570 N N . GLY A 1 443 ? -17.495 -3.902 4.255 1.00 82.50 443 GLY A N 1
ATOM 3571 C CA . GLY A 1 443 ? -17.848 -3.301 5.551 1.00 82.50 443 GLY A CA 1
ATOM 3572 C C . GLY A 1 443 ? -19.258 -2.694 5.582 1.00 82.50 443 GLY A C 1
ATOM 3573 O O . GLY A 1 443 ? -19.994 -2.910 6.546 1.00 82.50 443 GLY A O 1
ATOM 3574 N N . GLY A 1 444 ? -19.666 -2.018 4.502 1.00 82.94 444 GLY A N 1
ATOM 3575 C CA . GLY A 1 444 ? -21.024 -1.491 4.339 1.00 82.94 444 GLY A CA 1
ATOM 3576 C C . GLY A 1 444 ? -22.077 -2.598 4.235 1.00 82.94 444 GLY A C 1
ATOM 3577 O O . GLY A 1 444 ? -23.059 -2.576 4.973 1.00 82.94 444 GLY A O 1
ATOM 3578 N N . GLN A 1 445 ? -21.842 -3.621 3.405 1.00 84.75 445 GLN A N 1
ATOM 3579 C CA . GLN A 1 445 ? -22.757 -4.763 3.259 1.00 84.75 445 GLN A CA 1
ATOM 3580 C C . GLN A 1 445 ? -22.913 -5.577 4.552 1.00 84.75 445 GLN A C 1
ATOM 3582 O O . GLN A 1 445 ? -24.030 -5.947 4.898 1.00 84.75 445 GLN A O 1
ATOM 3587 N N . ARG A 1 446 ? -21.826 -5.827 5.299 1.00 87.88 446 ARG A N 1
ATOM 3588 C CA . ARG A 1 446 ? -21.894 -6.473 6.623 1.00 87.88 446 ARG A CA 1
ATOM 3589 C C . ARG A 1 446 ? -22.693 -5.631 7.605 1.00 87.88 44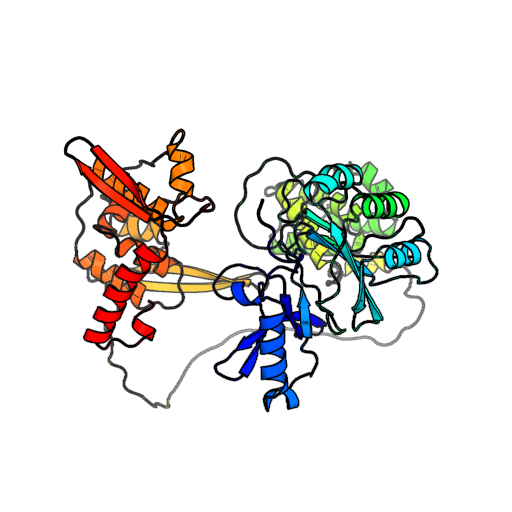6 ARG A C 1
ATOM 3591 O O . ARG A 1 446 ? -23.501 -6.170 8.350 1.00 87.88 446 ARG A O 1
ATOM 3598 N N . THR A 1 447 ? -22.487 -4.317 7.594 1.00 89.00 447 THR A N 1
ATOM 3599 C CA . THR A 1 447 ? -23.230 -3.397 8.458 1.00 89.00 447 THR A CA 1
ATOM 3600 C C . THR A 1 447 ? -24.726 -3.447 8.120 1.00 89.00 447 THR A C 1
ATOM 3602 O O . THR A 1 447 ? -25.529 -3.699 9.014 1.00 89.00 447 THR A O 1
ATOM 3605 N N . LYS A 1 448 ? -25.100 -3.353 6.834 1.00 89.25 448 LYS A N 1
ATOM 3606 C CA . LYS A 1 448 ? -26.482 -3.535 6.347 1.00 89.25 448 LYS A CA 1
ATOM 3607 C C . LYS A 1 448 ? -27.090 -4.873 6.785 1.00 89.25 448 LYS A C 1
ATOM 3609 O O . LYS A 1 448 ? -28.187 -4.882 7.339 1.00 89.25 448 LYS A O 1
ATOM 3614 N N . LEU A 1 449 ? -26.352 -5.974 6.623 1.00 90.06 449 LEU A N 1
ATOM 3615 C CA . LEU A 1 449 ? -26.753 -7.314 7.060 1.00 90.06 449 LEU A CA 1
ATOM 3616 C C . LEU A 1 449 ? -27.033 -7.369 8.571 1.00 90.06 449 LEU A C 1
ATOM 3618 O O . LEU A 1 449 ? -28.015 -7.973 8.991 1.00 90.06 449 LEU A O 1
ATOM 3622 N N . MET A 1 450 ? -26.211 -6.717 9.400 1.00 90.56 450 MET A N 1
ATOM 3623 C CA . MET A 1 450 ? -26.448 -6.659 10.847 1.00 90.56 450 MET A CA 1
ATOM 3624 C C . MET A 1 450 ? -27.750 -5.924 11.187 1.00 90.56 450 MET A C 1
ATOM 3626 O O . MET A 1 450 ? -28.523 -6.429 12.000 1.00 90.56 450 MET A O 1
ATOM 3630 N N . TYR A 1 451 ? -28.029 -4.782 10.546 1.00 92.38 451 TYR A N 1
ATOM 3631 C CA . TYR A 1 451 ? -29.305 -4.079 10.726 1.00 92.38 451 TYR A CA 1
ATOM 3632 C C . TYR A 1 451 ? -30.501 -4.888 10.203 1.00 92.38 451 TYR A C 1
ATOM 3634 O O . TYR A 1 451 ? -31.567 -4.824 10.801 1.00 92.38 451 TYR A O 1
ATOM 3642 N N . GLU A 1 452 ? -30.359 -5.662 9.123 1.00 91.06 452 GLU A N 1
ATOM 3643 C CA . GLU A 1 452 ? -31.432 -6.529 8.604 1.00 91.06 452 GLU A CA 1
ATOM 3644 C C . GLU A 1 452 ? -31.730 -7.714 9.533 1.00 91.06 452 GLU A C 1
ATOM 3646 O O . GLU A 1 452 ? -32.895 -7.974 9.826 1.00 91.06 452 GLU A O 1
ATOM 3651 N N . ILE A 1 453 ? -30.700 -8.369 10.082 1.00 90.69 453 ILE A N 1
ATOM 3652 C CA . ILE A 1 453 ? -30.854 -9.426 11.097 1.00 90.69 453 ILE A CA 1
ATOM 3653 C C . ILE A 1 453 ? -31.547 -8.885 12.356 1.00 90.69 453 ILE A C 1
ATOM 3655 O O . ILE A 1 453 ? -32.400 -9.560 12.936 1.00 90.69 453 ILE A O 1
ATOM 3659 N N . LEU A 1 454 ? -31.183 -7.677 12.799 1.00 92.44 454 LEU A N 1
ATOM 3660 C CA . LEU A 1 454 ? -31.784 -7.055 13.979 1.00 92.44 454 LEU A CA 1
ATOM 3661 C C . LEU A 1 454 ? -33.218 -6.585 13.715 1.00 92.44 454 LEU A C 1
ATOM 3663 O O . LEU A 1 454 ? -34.081 -6.863 14.542 1.00 92.44 454 LEU A O 1
ATOM 3667 N N . ALA A 1 455 ? -33.488 -5.962 12.563 1.00 91.62 455 ALA A N 1
ATOM 3668 C CA . ALA A 1 455 ? -34.829 -5.543 12.154 1.00 91.62 455 ALA A CA 1
ATOM 3669 C C . ALA A 1 455 ? -35.796 -6.733 12.066 1.00 91.62 455 ALA A C 1
ATOM 3671 O O . ALA A 1 455 ? -36.899 -6.667 12.597 1.00 91.62 455 ALA A O 1
ATOM 3672 N N . TRP A 1 456 ? -35.361 -7.847 11.464 1.00 89.31 456 TRP A N 1
ATOM 3673 C CA . TRP A 1 456 ? -36.156 -9.076 11.401 1.00 89.31 456 TRP A CA 1
ATOM 3674 C C . TRP A 1 456 ? -36.455 -9.652 12.795 1.00 89.31 456 TRP A C 1
ATOM 3676 O O . TRP A 1 456 ? -37.561 -10.119 13.048 1.00 89.31 456 TRP A O 1
ATOM 3686 N N . LYS A 1 457 ? -35.487 -9.603 13.720 1.00 90.06 457 LYS A N 1
ATOM 3687 C CA . LYS A 1 457 ? -35.618 -10.220 15.049 1.00 90.06 457 LYS A CA 1
ATOM 3688 C C . LYS A 1 457 ? -36.347 -9.364 16.091 1.00 90.06 457 LYS A C 1
ATOM 3690 O O . LYS A 1 457 ? -36.940 -9.920 17.014 1.00 90.06 457 LYS A O 1
ATOM 3695 N N . TYR A 1 458 ? -36.225 -8.042 16.012 1.00 91.69 458 TYR A N 1
ATOM 3696 C CA . TYR A 1 458 ? -36.669 -7.113 17.059 1.00 91.69 458 TYR A CA 1
ATOM 3697 C C . TYR A 1 458 ? -37.704 -6.087 16.583 1.00 91.69 458 TYR A C 1
ATOM 3699 O O . TYR A 1 458 ? -38.196 -5.322 17.407 1.00 91.69 458 TYR A O 1
ATOM 3707 N N . GLY A 1 459 ? -38.044 -6.075 15.292 1.00 90.44 459 GLY A N 1
ATOM 3708 C CA . GLY A 1 459 ? -38.860 -5.024 14.693 1.00 90.44 459 GLY A CA 1
ATOM 3709 C C . GLY A 1 459 ? -38.077 -3.727 14.481 1.00 90.44 459 GLY A C 1
ATOM 3710 O O . GLY A 1 459 ? -36.848 -3.688 14.583 1.00 90.44 459 GLY A O 1
ATOM 3711 N N . LEU A 1 460 ? -38.809 -2.667 14.150 1.00 93.94 460 LEU A N 1
ATOM 3712 C CA . LEU A 1 460 ? -38.303 -1.314 13.940 1.00 93.94 460 LEU A CA 1
ATOM 3713 C C . LEU A 1 460 ? -39.251 -0.324 14.618 1.00 93.94 460 LEU A C 1
ATOM 3715 O O . LEU A 1 460 ? -40.460 -0.538 14.610 1.00 93.94 460 LEU A O 1
ATOM 3719 N N . GLU A 1 461 ? -38.704 0.752 15.175 1.00 92.31 461 GLU A N 1
ATOM 3720 C CA . GLU A 1 461 ? -39.490 1.917 15.581 1.00 92.31 461 GLU A CA 1
ATOM 3721 C C . GLU A 1 461 ? -40.024 2.643 14.335 1.00 92.31 461 GLU A C 1
ATOM 3723 O O . GLU A 1 461 ? -39.336 2.739 13.311 1.00 92.31 461 GLU A O 1
ATOM 3728 N N . GLU A 1 462 ? -41.244 3.167 14.433 1.00 90.12 462 GLU A N 1
ATOM 3729 C CA . GLU A 1 462 ? -41.836 4.018 13.402 1.00 90.12 462 GLU A CA 1
ATOM 3730 C C . GLU A 1 462 ? -41.168 5.401 13.410 1.00 90.12 462 GLU A C 1
ATOM 3732 O O . GLU A 1 462 ? -40.919 5.992 14.464 1.00 90.12 462 GLU A O 1
ATOM 3737 N N . VAL A 1 463 ? -40.867 5.899 12.213 1.00 91.38 463 VAL A N 1
ATOM 3738 C CA . VAL A 1 463 ? -40.252 7.205 11.945 1.00 91.38 463 VAL A CA 1
ATOM 3739 C C . VAL A 1 463 ? -41.019 7.850 10.798 1.00 91.38 463 VAL A C 1
ATOM 3741 O O . VAL A 1 463 ? -41.573 7.130 9.966 1.00 91.38 463 VAL A O 1
ATOM 3744 N N . ASP A 1 464 ? -41.042 9.179 10.737 1.00 90.25 464 ASP A N 1
ATOM 3745 C CA . ASP A 1 464 ? -41.702 9.876 9.635 1.00 90.25 464 ASP A CA 1
ATOM 3746 C C . ASP A 1 464 ? -40.958 9.615 8.308 1.00 90.25 464 ASP A C 1
ATOM 3748 O O . ASP A 1 464 ? -39.723 9.568 8.260 1.00 90.25 464 ASP A O 1
ATOM 3752 N N . GLU A 1 465 ? -41.694 9.446 7.209 1.00 86.19 465 GLU A N 1
ATOM 3753 C CA . GLU A 1 465 ? -41.089 9.377 5.876 1.00 86.19 465 GLU A CA 1
ATOM 3754 C C . GLU A 1 465 ? -40.450 10.724 5.505 1.00 86.19 465 GLU A C 1
ATOM 3756 O O . GLU A 1 465 ? -39.384 10.754 4.881 1.00 86.19 465 GLU A O 1
ATOM 3761 N N . GLN A 1 466 ? -41.042 11.834 5.958 1.00 86.88 466 GLN A N 1
ATOM 3762 C CA . GLN A 1 466 ? -40.540 13.185 5.738 1.00 86.88 466 GLN A CA 1
ATOM 3763 C C . GLN A 1 466 ? -39.194 13.413 6.444 1.00 86.88 466 GLN A C 1
ATOM 3765 O O . GLN A 1 466 ? -38.271 13.925 5.811 1.00 86.88 466 GLN A O 1
ATOM 3770 N N . ASP A 1 467 ? -39.021 12.912 7.677 1.00 91.62 467 ASP A N 1
ATOM 3771 C CA . ASP A 1 467 ? -37.724 12.906 8.380 1.00 91.62 467 ASP A CA 1
ATOM 3772 C C . ASP A 1 467 ? -36.630 12.238 7.519 1.00 91.62 467 ASP A C 1
ATOM 3774 O O . ASP A 1 467 ? -35.486 12.696 7.467 1.00 91.62 467 ASP A O 1
ATOM 3778 N N . SER A 1 468 ? -36.968 11.145 6.823 1.00 89.38 468 SER A N 1
ATOM 3779 C CA . SER A 1 468 ? -36.019 10.433 5.961 1.00 89.38 468 SER A CA 1
ATOM 3780 C C . SER A 1 468 ? -35.703 11.215 4.686 1.00 89.38 468 SER A C 1
ATOM 3782 O O . SER A 1 468 ? -34.548 11.232 4.257 1.00 89.38 468 SER A O 1
ATOM 3784 N N . LEU A 1 469 ? -36.698 11.864 4.076 1.00 85.44 469 LEU A N 1
ATOM 3785 C CA . LEU A 1 469 ? -36.514 12.694 2.882 1.00 85.44 469 LEU A CA 1
ATOM 3786 C C . LEU A 1 469 ? -35.663 13.935 3.174 1.00 85.44 469 LEU A C 1
ATOM 3788 O O . LEU A 1 469 ? -34.787 14.277 2.378 1.00 85.44 469 LEU A O 1
ATOM 3792 N N . ASP A 1 470 ? -35.872 14.577 4.318 1.00 89.06 470 ASP A N 1
ATOM 3793 C CA . ASP A 1 470 ? -35.138 15.775 4.719 1.00 89.06 470 ASP A CA 1
ATOM 3794 C C . ASP A 1 470 ? -33.673 15.471 5.048 1.00 89.06 470 ASP A C 1
ATOM 3796 O O . ASP A 1 470 ? -32.774 16.172 4.577 1.00 89.06 470 ASP A O 1
ATOM 3800 N N . LEU A 1 471 ? -33.393 14.355 5.731 1.00 91.50 471 LEU A N 1
ATOM 3801 C CA . LEU A 1 471 ? -32.016 13.903 5.960 1.00 91.50 471 LEU A CA 1
ATOM 3802 C C . LEU A 1 471 ? -31.309 13.450 4.669 1.00 91.50 471 LEU A C 1
ATOM 3804 O O . LEU A 1 471 ? -30.103 13.670 4.528 1.00 91.50 471 LEU A O 1
ATOM 3808 N N . ILE A 1 472 ? -32.034 12.865 3.706 1.00 87.06 472 ILE A N 1
ATOM 3809 C CA . ILE A 1 472 ? -31.492 12.561 2.370 1.00 87.06 472 ILE A CA 1
ATOM 3810 C C . ILE A 1 472 ? -31.120 13.859 1.641 1.00 87.06 472 ILE A C 1
ATOM 3812 O O . ILE A 1 472 ? -29.997 13.971 1.151 1.00 87.06 472 ILE A O 1
ATOM 3816 N N . ARG A 1 473 ? -32.010 14.863 1.621 1.00 85.88 473 ARG A N 1
ATOM 3817 C CA . ARG A 1 473 ? -31.753 16.182 1.008 1.00 85.88 473 ARG A CA 1
ATOM 3818 C C . ARG A 1 473 ? -30.559 16.893 1.645 1.00 85.88 473 ARG A C 1
ATOM 3820 O O . ARG A 1 473 ? -29.726 17.430 0.919 1.00 85.88 473 ARG A O 1
ATOM 3827 N N . LEU A 1 474 ? -30.451 16.862 2.975 1.00 90.50 474 LEU A N 1
ATOM 3828 C CA . LEU A 1 474 ? -29.314 17.408 3.721 1.00 90.50 474 LEU A CA 1
ATOM 3829 C C . LEU A 1 474 ? -27.988 16.771 3.282 1.00 90.50 474 LEU A C 1
ATOM 3831 O O . LEU A 1 474 ? -27.006 17.479 3.087 1.00 90.50 474 LEU A O 1
ATOM 3835 N N . CYS A 1 475 ? -27.945 15.446 3.117 1.00 87.69 475 CYS A N 1
ATOM 3836 C CA . CYS A 1 475 ? -26.723 14.766 2.682 1.00 87.69 475 CYS A CA 1
ATOM 3837 C C . CYS A 1 475 ? -26.429 14.968 1.186 1.00 87.69 475 CYS A C 1
ATOM 3839 O O . CYS A 1 475 ? -25.270 15.055 0.815 1.00 87.69 475 CYS A O 1
ATOM 3841 N N . GLN A 1 476 ? -27.449 15.071 0.328 1.00 82.75 476 GLN A N 1
ATOM 3842 C CA . GLN A 1 476 ? -27.276 15.271 -1.119 1.00 82.75 476 GLN A CA 1
ATOM 3843 C C . GLN A 1 476 ? -26.733 16.656 -1.506 1.00 82.75 476 GLN A C 1
ATOM 3845 O O . GLN A 1 476 ? -26.169 16.792 -2.589 1.00 82.75 476 GLN A O 1
ATOM 3850 N N . ARG A 1 477 ? -26.918 17.679 -0.659 1.00 79.50 477 ARG A N 1
ATOM 3851 C CA . ARG A 1 477 ? -26.387 19.041 -0.880 1.00 79.50 477 ARG A CA 1
ATOM 3852 C C . ARG A 1 477 ? -24.902 19.196 -0.546 1.00 79.50 477 ARG A C 1
ATOM 3854 O O . ARG A 1 477 ? -24.342 20.257 -0.788 1.00 79.50 477 ARG A O 1
ATOM 3861 N N . GLU A 1 478 ? -24.290 18.177 0.038 1.00 80.88 478 GLU A N 1
ATOM 3862 C CA . GLU A 1 478 ? -22.935 18.222 0.570 1.00 80.88 478 GLU A CA 1
ATOM 3863 C C . GLU A 1 478 ? -22.034 17.311 -0.274 1.00 80.88 478 GLU A C 1
ATOM 3865 O O . GLU A 1 478 ? -22.233 16.098 -0.305 1.00 80.88 478 GLU A O 1
ATOM 3870 N N . GLU A 1 479 ? -21.067 17.886 -0.994 1.00 69.44 479 GLU A N 1
ATOM 3871 C CA . GLU A 1 479 ? -20.295 17.141 -2.002 1.00 69.44 479 GLU A CA 1
ATOM 3872 C C . GLU A 1 479 ? -18.974 16.548 -1.473 1.00 69.44 479 GLU A C 1
ATOM 3874 O O . GLU A 1 479 ? -18.485 15.583 -2.056 1.00 69.44 479 GLU A O 1
ATOM 3879 N N . ASP A 1 480 ? -18.436 17.059 -0.355 1.00 74.62 480 ASP A N 1
ATOM 3880 C CA . ASP A 1 480 ? -17.096 16.717 0.167 1.00 74.62 480 ASP A CA 1
ATOM 3881 C C . ASP A 1 480 ? -17.105 16.161 1.615 1.00 74.62 480 ASP A C 1
ATOM 3883 O O . ASP A 1 480 ? -16.138 16.283 2.377 1.00 74.62 480 ASP A O 1
ATOM 3887 N N . ASN A 1 481 ? -18.192 15.500 2.030 1.00 82.31 481 ASN A N 1
ATOM 3888 C CA . ASN A 1 481 ? -18.366 15.003 3.401 1.00 82.31 481 ASN A CA 1
ATOM 3889 C C . ASN A 1 481 ? -18.617 13.490 3.470 1.00 82.31 481 ASN A C 1
ATOM 3891 O O . ASN A 1 481 ? -19.741 12.998 3.377 1.00 82.31 481 ASN A O 1
ATOM 3895 N N . LYS A 1 482 ? -17.571 12.741 3.827 1.00 82.56 482 LYS A N 1
ATOM 3896 C CA . LYS A 1 482 ? -17.629 11.274 3.991 1.00 82.56 482 LYS A CA 1
ATOM 3897 C C . LYS A 1 482 ? -18.592 10.799 5.088 1.00 82.56 482 LYS A C 1
ATOM 3899 O O . LYS A 1 482 ? -18.962 9.624 5.121 1.00 82.56 482 LYS A O 1
ATOM 3904 N N . THR A 1 483 ? -18.977 11.680 6.014 1.00 85.12 483 THR A N 1
ATOM 3905 C CA . THR A 1 483 ? -19.980 11.386 7.052 1.00 85.12 483 THR A CA 1
ATOM 3906 C C . THR A 1 483 ? -21.399 11.522 6.506 1.00 85.12 483 THR A C 1
ATOM 3908 O O . THR A 1 483 ? -22.270 10.748 6.921 1.00 85.12 483 THR A O 1
ATOM 3911 N N . ALA A 1 484 ? -21.609 12.453 5.568 1.00 86.38 484 ALA A N 1
ATOM 3912 C CA . ALA A 1 484 ? -22.824 12.571 4.773 1.00 86.38 484 ALA A CA 1
ATOM 3913 C C . ALA A 1 484 ? -22.959 11.378 3.815 1.00 86.38 484 ALA A C 1
ATOM 3915 O O . ALA A 1 484 ? -24.008 10.746 3.827 1.00 86.38 484 ALA A O 1
ATOM 3916 N N . ASP A 1 485 ? -21.894 10.967 3.114 1.00 85.06 485 ASP A N 1
ATOM 3917 C CA . ASP A 1 485 ? -21.904 9.782 2.234 1.00 85.06 485 ASP A CA 1
ATOM 3918 C C . ASP A 1 485 ? -22.306 8.489 2.971 1.00 85.06 485 ASP A C 1
ATOM 3920 O O . ASP A 1 485 ? -23.203 7.756 2.544 1.00 85.06 485 ASP A O 1
ATOM 3924 N N . ASP A 1 486 ? -21.665 8.197 4.115 1.00 88.38 486 ASP A N 1
ATOM 3925 C CA . ASP A 1 486 ? -21.993 7.021 4.941 1.00 88.38 486 ASP A CA 1
ATOM 3926 C C . ASP A 1 486 ? -23.415 7.107 5.517 1.00 88.38 486 ASP A C 1
ATOM 3928 O O . ASP A 1 486 ? -24.051 6.072 5.702 1.00 88.38 486 ASP A O 1
ATOM 3932 N N . LEU A 1 487 ? -23.937 8.309 5.788 1.00 90.31 487 LEU A N 1
ATOM 3933 C CA . LEU A 1 487 ? -25.319 8.485 6.239 1.00 90.31 487 LEU A CA 1
ATOM 3934 C C . LEU A 1 487 ? -26.317 8.295 5.083 1.00 90.31 487 LEU A C 1
ATOM 3936 O O . LEU A 1 487 ? -27.242 7.496 5.215 1.00 90.31 487 LEU A O 1
ATOM 3940 N N . LEU A 1 488 ? -26.092 8.937 3.937 1.00 89.62 488 LEU A N 1
ATOM 3941 C CA . LEU A 1 488 ? -26.905 8.840 2.723 1.00 89.62 488 LEU A CA 1
ATOM 3942 C C . LEU A 1 488 ? -27.017 7.391 2.235 1.00 89.62 488 LEU A C 1
ATOM 3944 O O . LEU A 1 488 ? -28.116 6.900 1.980 1.00 89.62 488 LEU A O 1
ATOM 3948 N N . SER A 1 489 ? -25.894 6.665 2.203 1.00 87.00 489 SER 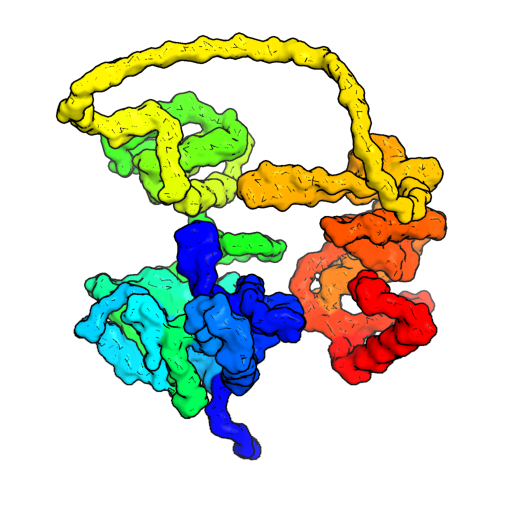A N 1
ATOM 3949 C CA . SER A 1 489 ? -25.865 5.242 1.847 1.00 87.00 489 SER A CA 1
ATOM 3950 C C . SER A 1 489 ? -26.772 4.394 2.748 1.00 87.00 489 SER A C 1
ATOM 3952 O O . SER A 1 489 ? -27.426 3.472 2.262 1.00 87.00 489 SER A O 1
ATOM 3954 N N . ARG A 1 490 ? -26.846 4.717 4.049 1.00 90.69 490 ARG A N 1
ATOM 3955 C CA . ARG A 1 490 ? -27.695 4.024 5.034 1.00 90.69 490 ARG A CA 1
ATOM 3956 C C . ARG A 1 490 ? -29.164 4.422 4.928 1.00 90.69 490 ARG A C 1
ATOM 3958 O O . ARG A 1 490 ? -30.024 3.557 5.075 1.00 90.69 490 ARG A O 1
ATOM 3965 N N . LEU A 1 491 ? -29.453 5.696 4.662 1.00 89.44 491 LEU A N 1
ATOM 3966 C CA . LEU A 1 491 ? -30.815 6.200 4.453 1.00 89.44 491 LEU A CA 1
ATOM 3967 C C . LEU A 1 491 ? -31.460 5.576 3.206 1.00 89.44 491 LEU A C 1
ATOM 3969 O O . LEU A 1 491 ? -32.633 5.226 3.246 1.00 89.44 491 LEU A O 1
ATOM 3973 N N . HIS A 1 492 ? -30.680 5.321 2.149 1.00 86.62 492 HIS A N 1
ATOM 3974 C CA . HIS A 1 492 ? -31.128 4.597 0.952 1.00 86.62 492 HIS A CA 1
ATOM 3975 C C . HIS A 1 492 ? -31.351 3.081 1.149 1.00 86.62 492 HIS A C 1
ATOM 3977 O O . HIS A 1 492 ? -31.748 2.387 0.209 1.00 86.62 492 HIS A O 1
ATOM 3983 N N . TRP A 1 493 ? -31.101 2.511 2.333 1.00 88.19 493 TRP A N 1
ATOM 3984 C CA . TRP A 1 493 ? -31.507 1.128 2.605 1.00 88.19 493 TRP A CA 1
ATOM 3985 C C . TRP A 1 493 ? -33.027 1.042 2.817 1.00 88.19 493 TRP A C 1
ATOM 3987 O O . TRP A 1 493 ? -33.618 1.976 3.355 1.00 88.19 493 TRP A O 1
ATOM 3997 N N . PRO A 1 494 ? -33.676 -0.100 2.509 1.00 84.19 494 PRO A N 1
ATOM 3998 C CA . PRO A 1 494 ? -35.068 -0.321 2.895 1.00 84.19 494 PRO A CA 1
ATOM 3999 C C . PRO A 1 494 ? -35.239 -0.116 4.407 1.00 84.19 494 PRO A C 1
ATOM 4001 O O . PRO A 1 494 ? -34.544 -0.771 5.193 1.00 84.19 494 PRO A O 1
ATOM 4004 N N . ASN A 1 495 ? -36.128 0.798 4.798 1.00 89.94 495 ASN A N 1
ATOM 4005 C CA . ASN A 1 495 ? -36.354 1.256 6.177 1.00 89.94 495 ASN A CA 1
ATOM 4006 C C . ASN A 1 495 ? -35.062 1.761 6.861 1.00 89.94 495 ASN A C 1
ATOM 4008 O O . ASN A 1 495 ? -34.792 1.453 8.025 1.00 89.94 495 ASN A O 1
ATOM 4012 N N . GLY A 1 496 ? -34.222 2.480 6.105 1.00 91.00 496 GLY A N 1
ATOM 4013 C CA . GLY A 1 496 ? -32.902 2.957 6.520 1.00 91.00 496 GLY A CA 1
ATOM 4014 C C . GLY A 1 496 ? -32.941 3.811 7.783 1.00 91.00 496 GLY A C 1
ATOM 4015 O O . GLY A 1 496 ? -32.305 3.453 8.774 1.00 91.00 496 GLY A O 1
ATOM 4016 N N . LEU A 1 497 ? -33.739 4.885 7.790 1.00 93.69 497 LEU A N 1
ATOM 4017 C CA . LEU A 1 497 ? -33.891 5.753 8.962 1.00 93.69 497 LEU A CA 1
ATOM 4018 C C . LEU A 1 497 ? -34.381 4.973 10.194 1.00 93.69 497 LEU A C 1
ATOM 4020 O O . LEU A 1 497 ? -33.742 5.034 11.243 1.00 93.69 497 LEU A O 1
ATOM 4024 N N . SER A 1 498 ? -35.434 4.160 10.056 1.00 93.50 498 SER A N 1
ATOM 4025 C CA . SER A 1 498 ? -35.981 3.332 11.143 1.00 93.50 498 SER A CA 1
ATOM 4026 C C . SER A 1 498 ? -34.920 2.413 11.758 1.00 93.50 498 SER A C 1
ATOM 4028 O O . SER A 1 498 ? -34.848 2.266 12.978 1.00 93.50 498 SER A O 1
ATOM 4030 N N . LYS A 1 499 ? -34.047 1.814 10.932 1.00 94.69 499 LYS A N 1
ATOM 4031 C CA . LYS A 1 499 ? -32.918 0.980 11.385 1.00 94.69 499 LYS A CA 1
ATOM 4032 C C . LYS A 1 499 ? -31.887 1.785 12.182 1.00 94.69 499 LYS A C 1
ATOM 4034 O O . LYS A 1 499 ? -31.418 1.302 13.213 1.00 94.69 499 LYS A O 1
ATOM 4039 N N . LEU A 1 500 ? -31.545 2.992 11.726 1.00 94.12 500 LEU A N 1
ATOM 4040 C CA . LEU A 1 500 ? -30.596 3.878 12.412 1.00 94.12 500 LEU A CA 1
ATOM 4041 C C . LEU A 1 500 ? -31.140 4.395 13.745 1.00 94.12 500 LEU A C 1
ATOM 4043 O O . LEU A 1 500 ? -30.393 4.437 14.720 1.00 94.12 500 LEU A O 1
ATOM 4047 N N . VAL A 1 501 ? -32.431 4.731 13.804 1.00 94.44 501 VAL A N 1
ATOM 4048 C CA . VAL A 1 501 ? -33.104 5.128 15.045 1.00 94.44 501 VAL A CA 1
ATOM 4049 C C . VAL A 1 501 ? -33.162 3.937 16.005 1.00 94.44 501 VAL A C 1
ATOM 4051 O O . VAL A 1 501 ? -32.561 3.999 17.071 1.00 94.44 501 VAL A O 1
ATOM 4054 N N . THR A 1 502 ? -33.752 2.805 15.611 1.00 93.06 502 THR A N 1
ATOM 4055 C CA . THR A 1 502 ? -33.982 1.647 16.507 1.00 93.06 502 THR A CA 1
ATOM 4056 C C . THR A 1 502 ? -32.698 1.089 17.146 1.00 93.06 502 THR A C 1
ATOM 4058 O O . THR A 1 502 ? -32.686 0.743 18.333 1.00 93.06 502 THR A O 1
ATOM 4061 N N . PHE A 1 503 ? -31.609 0.987 16.369 1.00 93.38 503 PHE A N 1
ATOM 4062 C CA . PHE A 1 503 ? -30.378 0.280 16.763 1.00 93.38 503 PHE A CA 1
ATOM 4063 C C . PHE A 1 503 ? -29.132 1.177 16.905 1.00 93.38 503 PHE A C 1
ATOM 4065 O O . PHE A 1 503 ? -28.050 0.675 17.222 1.00 93.38 503 PHE A O 1
ATOM 4072 N N . GLY A 1 504 ? -29.274 2.488 16.687 1.00 91.81 504 GLY A N 1
ATOM 4073 C CA . GLY A 1 504 ? -28.201 3.482 16.765 1.00 91.81 504 GLY A CA 1
ATOM 4074 C C . GLY A 1 504 ? -27.274 3.521 15.544 1.00 91.81 504 GLY A C 1
ATOM 4075 O O . GLY A 1 504 ? -27.037 2.503 14.901 1.00 91.81 504 GLY A O 1
ATOM 4076 N N . VAL A 1 505 ? -26.676 4.682 15.239 1.00 87.81 505 VAL A N 1
ATOM 4077 C CA . VAL A 1 505 ? -25.815 4.860 14.042 1.00 87.81 505 VAL A CA 1
ATOM 4078 C C . VAL A 1 505 ? -24.422 4.228 14.164 1.00 87.81 505 VAL A C 1
ATOM 4080 O O . VAL A 1 505 ? -23.760 3.976 13.151 1.00 87.81 505 VAL A O 1
ATOM 4083 N N . GLY A 1 506 ? -23.962 3.961 15.391 1.00 79.31 506 GLY A N 1
ATOM 4084 C CA . GLY A 1 506 ? -22.607 3.491 15.709 1.00 79.31 506 GLY A CA 1
ATOM 4085 C C . GLY A 1 506 ? -22.304 2.027 15.358 1.00 79.31 506 GLY A C 1
ATOM 4086 O O . GLY A 1 506 ? -21.232 1.521 15.697 1.00 79.31 506 GLY A O 1
ATOM 4087 N N . MET A 1 507 ? -23.224 1.307 14.709 1.00 81.44 507 MET A N 1
ATOM 4088 C CA . MET A 1 507 ? -23.002 -0.091 14.335 1.00 81.44 507 MET A CA 1
ATOM 4089 C C . MET A 1 507 ? -22.002 -0.210 13.180 1.00 81.44 507 MET A C 1
ATOM 4091 O O . MET A 1 507 ? -22.180 0.396 12.121 1.00 81.44 507 MET A O 1
ATOM 4095 N N . LYS A 1 508 ? -20.950 -1.007 13.397 1.00 74.88 508 LYS A N 1
ATOM 4096 C CA . LYS A 1 508 ? -19.877 -1.266 12.432 1.00 74.88 508 LYS A CA 1
ATOM 4097 C C . LYS A 1 508 ? -19.192 -2.597 12.752 1.00 74.88 508 LYS A C 1
ATOM 4099 O O . LYS A 1 508 ? -18.967 -2.905 13.923 1.00 74.88 508 LYS A O 1
ATOM 4104 N N . LEU A 1 509 ? -18.838 -3.368 11.723 1.00 69.12 509 LEU A N 1
ATOM 4105 C CA . LEU A 1 509 ? -18.036 -4.591 11.853 1.00 69.12 509 LEU A CA 1
ATOM 4106 C C . LEU A 1 509 ? -16.786 -4.483 10.975 1.00 69.12 509 LEU A C 1
ATOM 4108 O O . LEU A 1 509 ? -16.814 -4.793 9.779 1.00 69.12 509 LEU A O 1
ATOM 4112 N N . ASP A 1 510 ? -15.697 -4.017 11.585 1.00 60.38 510 ASP A N 1
ATOM 4113 C CA . ASP A 1 510 ? -14.437 -3.727 10.904 1.00 60.38 510 ASP A CA 1
ATOM 4114 C C . ASP A 1 510 ? -13.568 -4.976 10.704 1.00 60.38 510 ASP A C 1
ATOM 4116 O O . ASP A 1 510 ? -13.082 -5.609 11.643 1.00 60.38 510 ASP A O 1
ATOM 4120 N N . ALA A 1 511 ? -13.374 -5.307 9.430 1.00 65.75 511 ALA A N 1
ATOM 4121 C CA . ALA A 1 511 ? -12.478 -6.331 8.910 1.00 65.75 511 ALA A CA 1
ATOM 4122 C C . ALA A 1 511 ? -12.260 -6.072 7.408 1.00 65.75 511 ALA A C 1
ATOM 4124 O O . ALA A 1 511 ? -13.144 -5.519 6.745 1.00 65.75 511 ALA A O 1
ATOM 4125 N N . ALA A 1 512 ? -11.126 -6.489 6.847 1.00 62.50 512 ALA A N 1
ATOM 4126 C CA . ALA A 1 512 ? -10.980 -6.522 5.393 1.00 62.50 512 ALA A CA 1
ATOM 4127 C C . ALA A 1 512 ? -12.001 -7.509 4.800 1.00 62.50 512 ALA A C 1
ATOM 4129 O O . ALA A 1 512 ? -12.237 -8.572 5.376 1.00 62.50 512 ALA A O 1
ATOM 4130 N N . ALA A 1 513 ? -12.632 -7.147 3.682 1.00 67.25 513 ALA A N 1
ATOM 4131 C CA . ALA A 1 513 ? -13.375 -8.120 2.890 1.00 67.25 513 ALA A CA 1
ATOM 4132 C C . ALA A 1 513 ? -12.368 -8.956 2.092 1.00 67.25 513 ALA A C 1
ATOM 4134 O O . ALA A 1 513 ? -11.472 -8.393 1.470 1.00 67.25 513 ALA A O 1
ATOM 4135 N N . GLN A 1 514 ? -12.489 -10.281 2.134 1.00 62.41 514 GLN A N 1
ATOM 4136 C CA . GLN A 1 514 ? -11.564 -11.185 1.436 1.00 62.41 514 GLN A CA 1
ATOM 4137 C C . GLN A 1 514 ? -11.906 -11.333 -0.052 1.00 62.41 514 GLN A C 1
ATOM 4139 O O . GLN A 1 514 ? -11.040 -11.641 -0.864 1.00 62.41 514 GLN A O 1
ATOM 4144 N N . GLN A 1 515 ? -13.178 -11.134 -0.400 1.00 64.06 515 GLN A N 1
ATOM 4145 C CA . GLN A 1 515 ? -13.744 -11.180 -1.749 1.00 64.06 515 GLN A CA 1
ATOM 4146 C C . GLN A 1 515 ? -14.952 -10.228 -1.791 1.00 64.06 515 GLN A C 1
ATOM 4148 O O . GLN A 1 515 ? -15.441 -9.825 -0.734 1.00 64.06 515 GLN A O 1
ATOM 4153 N N . THR A 1 516 ? -15.461 -9.898 -2.980 1.00 64.62 516 THR A N 1
ATOM 4154 C CA . THR A 1 516 ? -16.676 -9.078 -3.135 1.00 64.62 516 THR A CA 1
ATOM 4155 C C . THR A 1 516 ? -17.859 -9.975 -3.493 1.00 64.62 516 THR A C 1
ATOM 4157 O O . THR A 1 516 ? -17.959 -10.464 -4.617 1.00 64.62 516 THR A O 1
ATOM 4160 N N . TRP A 1 517 ? -18.744 -10.228 -2.529 1.00 72.19 517 TRP A N 1
ATOM 4161 C CA . TRP A 1 517 ? -19.994 -10.963 -2.735 1.00 72.19 517 TRP A CA 1
ATOM 4162 C C . TRP A 1 517 ? -21.200 -10.055 -2.475 1.00 72.19 517 TRP A C 1
ATOM 4164 O O . TRP A 1 517 ? -21.121 -9.070 -1.741 1.00 72.19 517 TRP A O 1
ATOM 4174 N N . CYS A 1 518 ? -22.346 -10.409 -3.049 1.00 77.06 518 CYS A N 1
ATOM 4175 C CA . CYS A 1 518 ? -23.643 -9.905 -2.600 1.00 77.06 518 CYS A CA 1
ATOM 4176 C C . CYS A 1 518 ? -24.322 -10.969 -1.732 1.00 77.06 518 CYS A C 1
ATOM 4178 O O . CYS A 1 518 ? -23.866 -12.110 -1.657 1.00 77.06 518 CYS A O 1
ATOM 4180 N N . TYR A 1 519 ? -25.449 -10.628 -1.116 1.00 83.81 519 TYR A N 1
ATOM 4181 C CA . TYR A 1 519 ? -26.351 -11.614 -0.535 1.00 83.81 519 TYR A CA 1
ATOM 4182 C C . TYR A 1 519 ? -27.789 -11.345 -0.982 1.00 83.81 519 TYR A C 1
ATOM 4184 O O . TYR A 1 519 ? -28.164 -10.200 -1.238 1.00 83.81 519 TYR A O 1
ATOM 4192 N N . SER A 1 520 ? -28.580 -12.408 -1.082 1.00 81.44 520 SER A N 1
ATOM 4193 C CA . SER A 1 520 ? -30.040 -12.356 -1.154 1.00 81.44 520 SER A CA 1
ATOM 4194 C C . SER A 1 520 ? -30.625 -12.722 0.208 1.00 81.44 520 SER A C 1
ATOM 4196 O O . SER A 1 520 ? -29.987 -13.440 0.982 1.00 81.44 520 SER A O 1
ATOM 4198 N N . VAL A 1 521 ? -31.835 -12.242 0.494 1.00 82.56 521 VAL A N 1
ATOM 4199 C CA . VAL A 1 521 ? -32.576 -12.577 1.717 1.00 82.56 521 VAL A CA 1
ATOM 4200 C C . VAL A 1 521 ? -33.884 -13.241 1.326 1.00 82.56 521 VAL A C 1
ATOM 4202 O O . VAL A 1 521 ? -34.613 -12.706 0.495 1.00 82.56 521 VAL A O 1
ATOM 4205 N N . ASP A 1 522 ? -34.158 -14.387 1.931 1.00 85.19 522 ASP A N 1
ATOM 4206 C CA . ASP A 1 522 ? -35.438 -15.081 1.870 1.00 85.19 522 ASP A CA 1
ATOM 4207 C C . ASP A 1 522 ? -36.063 -15.060 3.273 1.00 85.19 522 ASP A C 1
ATOM 4209 O O . ASP A 1 522 ? -35.483 -15.583 4.229 1.00 85.19 522 ASP A O 1
ATOM 4213 N N . TYR A 1 523 ? -37.200 -14.380 3.414 1.00 83.50 523 TYR A N 1
ATOM 4214 C CA . TYR A 1 523 ? -37.907 -14.232 4.686 1.00 83.50 523 TYR A CA 1
ATOM 4215 C C . TYR A 1 523 ? -38.995 -15.300 4.78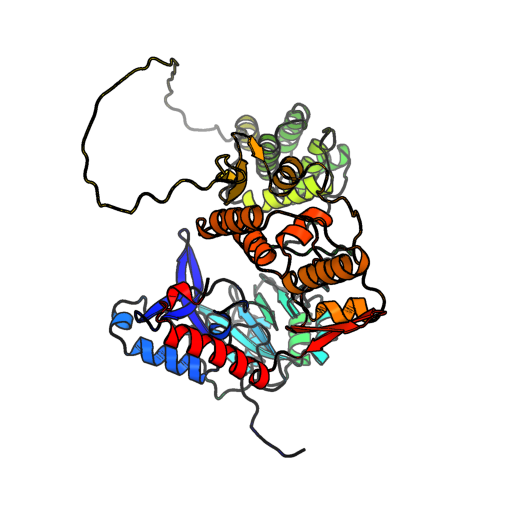3 1.00 83.50 523 TYR A C 1
ATOM 4217 O O . TYR A 1 523 ? -40.029 -15.207 4.126 1.00 83.50 523 TYR A O 1
ATOM 4225 N N . GLN A 1 524 ? -38.757 -16.301 5.625 1.00 84.44 524 GLN A N 1
ATOM 4226 C CA . GLN A 1 524 ? -39.703 -17.367 5.942 1.00 84.44 524 GLN A CA 1
ATOM 4227 C C . GLN A 1 524 ? -40.379 -17.071 7.291 1.00 84.44 524 GLN A C 1
ATOM 4229 O O . GLN A 1 524 ? -39.900 -16.246 8.072 1.00 84.44 524 GLN A O 1
ATOM 4234 N N . GLU A 1 525 ? -41.489 -17.752 7.572 1.00 77.38 525 GLU A N 1
ATOM 4235 C CA . GLU A 1 525 ? -42.323 -17.514 8.763 1.00 77.38 525 GLU A CA 1
ATOM 4236 C C . GLU A 1 525 ? -41.555 -17.696 10.090 1.00 77.38 525 GLU A C 1
ATOM 4238 O O . GLU A 1 525 ? -41.795 -16.967 11.049 1.00 77.38 525 GLU A O 1
ATOM 4243 N N . ASP A 1 526 ? -40.584 -18.617 10.130 1.00 82.12 526 ASP A N 1
ATOM 4244 C CA . ASP A 1 526 ? -39.776 -18.947 11.312 1.00 82.12 526 ASP A CA 1
ATOM 4245 C C . ASP A 1 526 ? -38.332 -18.401 11.278 1.00 82.12 526 ASP A C 1
ATOM 4247 O O . ASP A 1 526 ? -37.654 -18.378 12.310 1.00 82.12 526 ASP A O 1
ATOM 4251 N N . LYS A 1 527 ? -37.823 -17.981 10.108 1.00 83.31 527 LYS A N 1
ATOM 4252 C CA . LYS A 1 527 ? -36.407 -17.612 9.910 1.00 83.31 527 LYS A CA 1
ATOM 4253 C C . LYS A 1 527 ? -36.175 -16.704 8.700 1.00 83.31 527 LYS A C 1
ATOM 4255 O O . LYS A 1 527 ? -36.838 -16.828 7.677 1.00 83.31 527 LYS A O 1
ATOM 4260 N N . ALA A 1 528 ? -35.137 -15.874 8.768 1.00 82.50 528 ALA A N 1
ATOM 4261 C CA . ALA A 1 528 ? -34.564 -15.209 7.599 1.00 82.50 528 ALA A CA 1
ATOM 4262 C C . ALA A 1 528 ? -33.320 -15.971 7.107 1.00 82.50 528 ALA A C 1
ATOM 4264 O O . ALA A 1 528 ? -32.353 -16.141 7.856 1.00 82.50 528 ALA A O 1
ATOM 4265 N N . LEU A 1 529 ? -33.331 -16.423 5.851 1.00 84.62 529 LEU A N 1
ATOM 4266 C CA . LEU A 1 529 ? -32.205 -17.089 5.201 1.00 84.62 529 LEU A CA 1
ATOM 4267 C C . LEU A 1 529 ? -31.420 -16.086 4.347 1.00 84.62 529 LEU A C 1
ATOM 4269 O O . LEU A 1 529 ? -31.912 -15.567 3.348 1.00 84.62 529 LEU A O 1
ATOM 4273 N N . PHE A 1 530 ? -30.164 -15.847 4.721 1.00 83.44 530 PHE A N 1
ATOM 4274 C CA . PHE A 1 530 ? -29.247 -14.966 3.998 1.00 83.44 530 PHE A CA 1
ATOM 4275 C C . PHE A 1 530 ? -28.295 -15.817 3.152 1.00 83.44 530 PHE A C 1
ATOM 4277 O O . PHE A 1 530 ? -27.480 -16.560 3.695 1.00 83.44 530 PHE A O 1
ATOM 4284 N N . THR A 1 531 ? -28.398 -15.742 1.823 1.00 83.38 531 THR A N 1
ATOM 4285 C CA . THR A 1 531 ? -27.591 -16.562 0.900 1.00 83.38 531 THR A CA 1
ATOM 4286 C C . THR A 1 531 ? -26.590 -15.708 0.135 1.00 83.38 531 THR A C 1
ATOM 4288 O O . THR A 1 531 ? -26.967 -14.798 -0.603 1.00 83.38 531 THR A O 1
ATOM 4291 N N . GLY A 1 532 ? -25.300 -16.016 0.291 1.00 79.06 532 GLY A N 1
ATOM 4292 C CA . GLY A 1 532 ? -24.226 -15.378 -0.467 1.00 79.06 532 GLY A CA 1
ATOM 4293 C C . GLY A 1 532 ? -24.327 -15.685 -1.963 1.00 79.06 532 GLY A C 1
ATOM 4294 O O . GLY A 1 532 ? -24.466 -16.838 -2.363 1.00 79.06 532 GLY A O 1
ATOM 4295 N N . SER A 1 533 ? -24.229 -14.650 -2.792 1.00 76.12 533 SER A N 1
ATOM 4296 C CA . SER A 1 533 ? -24.211 -14.741 -4.251 1.00 76.12 533 SER A CA 1
ATOM 4297 C C . SER A 1 533 ? -22.872 -14.241 -4.800 1.00 76.12 533 SER A C 1
ATOM 4299 O O . SER A 1 533 ? -22.495 -13.101 -4.502 1.00 76.12 533 SER A O 1
ATOM 4301 N N . PRO A 1 534 ? -22.162 -15.039 -5.622 1.00 68.75 534 PRO A N 1
ATOM 4302 C CA . PRO A 1 534 ? -20.908 -14.608 -6.225 1.00 68.75 534 PRO A CA 1
ATOM 4303 C C . PRO A 1 534 ? -21.169 -13.482 -7.231 1.00 68.75 534 PRO A C 1
ATOM 4305 O O . PRO A 1 534 ? -22.071 -13.578 -8.070 1.00 68.75 534 PRO A O 1
ATOM 4308 N N . MET A 1 535 ? -20.369 -12.418 -7.157 1.00 68.06 535 MET A N 1
ATOM 4309 C CA . MET A 1 535 ? -20.422 -11.285 -8.086 1.00 68.06 535 MET A CA 1
ATOM 4310 C C . MET A 1 535 ? -19.596 -11.584 -9.342 1.00 68.06 535 MET A C 1
ATOM 4312 O O . MET A 1 535 ? -18.593 -10.927 -9.607 1.00 68.06 535 MET A O 1
ATOM 4316 N N . THR A 1 536 ? -19.991 -12.603 -10.107 1.00 72.44 536 THR A N 1
ATOM 4317 C CA . THR A 1 536 ? -19.378 -12.841 -11.421 1.00 72.44 536 THR A CA 1
ATOM 4318 C C . THR A 1 536 ? -19.857 -11.782 -12.417 1.00 72.44 536 THR A C 1
ATOM 4320 O O . THR A 1 536 ? -20.975 -11.259 -12.298 1.00 72.44 536 THR A O 1
ATOM 4323 N N . TRP A 1 537 ? -19.014 -11.455 -13.398 1.00 69.00 537 TRP A N 1
ATOM 4324 C CA . TRP A 1 537 ? -19.310 -10.426 -14.397 1.00 69.00 537 TRP A CA 1
ATOM 4325 C C . TRP A 1 537 ? -20.614 -10.724 -15.151 1.00 69.00 537 TRP A C 1
ATOM 4327 O O . TRP A 1 537 ? -21.427 -9.830 -15.372 1.00 69.00 537 TRP A O 1
ATOM 4337 N N . GLU A 1 538 ? -20.882 -11.998 -15.437 1.00 75.81 538 GLU A N 1
ATOM 4338 C CA . GLU A 1 538 ? -22.049 -12.462 -16.192 1.00 75.81 538 GLU A CA 1
ATOM 4339 C C . GLU A 1 538 ? -23.369 -12.166 -15.470 1.00 75.81 538 GLU A C 1
ATOM 4341 O O . GLU A 1 538 ? -24.379 -11.900 -16.122 1.00 75.81 538 GLU A O 1
ATOM 4346 N N . ARG A 1 539 ? -23.366 -12.181 -14.128 1.00 66.25 539 ARG A N 1
ATOM 4347 C CA . ARG A 1 539 ? -24.529 -11.812 -13.305 1.00 66.25 539 ARG A CA 1
ATOM 4348 C C . ARG A 1 539 ? -24.685 -10.300 -13.172 1.00 66.25 539 ARG A C 1
ATOM 4350 O O . ARG A 1 539 ? -25.810 -9.803 -13.171 1.00 66.25 539 ARG A O 1
ATOM 4357 N N . TRP A 1 540 ? -23.575 -9.574 -13.046 1.00 69.75 540 TRP A N 1
ATOM 4358 C CA . TRP A 1 540 ? -23.596 -8.126 -12.829 1.00 69.75 540 TRP A CA 1
ATOM 4359 C C . TRP A 1 540 ? -23.884 -7.328 -14.098 1.00 69.75 540 TRP A C 1
ATOM 4361 O O . TRP A 1 540 ? -24.675 -6.387 -14.037 1.00 69.75 540 TRP A O 1
ATOM 4371 N N . GLN A 1 541 ? -23.331 -7.728 -15.248 1.00 76.25 541 GLN A N 1
ATOM 4372 C CA . GLN A 1 541 ? -23.520 -7.019 -16.517 1.00 76.25 541 GLN A CA 1
ATOM 4373 C C . GLN A 1 541 ? -25.005 -6.848 -16.864 1.00 76.25 541 GLN A C 1
ATOM 4375 O O . GLN A 1 541 ? -25.404 -5.767 -17.274 1.00 76.25 541 GLN A O 1
ATOM 4380 N N . VAL A 1 542 ? -25.848 -7.859 -16.614 1.00 74.50 542 VAL A N 1
ATOM 4381 C CA . VAL A 1 542 ? -27.292 -7.798 -16.909 1.00 74.50 542 VAL A CA 1
ATOM 4382 C C . VAL A 1 542 ? -27.974 -6.703 -16.088 1.00 74.50 542 VAL A C 1
ATOM 4384 O O . VAL A 1 542 ? -28.684 -5.868 -16.639 1.00 74.50 542 VAL A O 1
ATOM 4387 N N . LYS A 1 543 ? -27.720 -6.657 -14.774 1.00 65.00 543 LYS A N 1
ATOM 4388 C CA . LYS A 1 543 ? -28.317 -5.647 -13.886 1.00 65.00 543 LYS A CA 1
ATOM 4389 C C . LYS A 1 543 ? -27.757 -4.249 -14.127 1.00 65.00 543 LYS A C 1
ATOM 4391 O O . LYS A 1 543 ? -28.497 -3.277 -14.015 1.00 65.00 543 LYS A O 1
ATOM 4396 N N . LEU A 1 544 ? -26.482 -4.150 -14.487 1.00 70.56 544 LEU A N 1
ATOM 4397 C CA . LEU A 1 544 ? -25.833 -2.878 -14.782 1.00 70.56 544 LEU A CA 1
ATOM 4398 C C . LEU A 1 544 ? -26.328 -2.314 -16.128 1.00 70.56 544 LEU A C 1
ATOM 4400 O O . LEU A 1 544 ? -26.674 -1.139 -16.192 1.00 70.56 544 LEU A O 1
ATOM 4404 N N . ILE A 1 545 ? -26.504 -3.155 -17.155 1.00 78.06 545 ILE A N 1
ATOM 4405 C CA . ILE A 1 545 ? -27.154 -2.792 -18.427 1.00 78.06 545 ILE A CA 1
ATOM 4406 C C . ILE A 1 545 ? -28.616 -2.368 -18.196 1.00 78.06 545 ILE A C 1
ATOM 4408 O O . ILE A 1 545 ? -29.001 -1.292 -18.641 1.00 78.06 545 ILE A O 1
ATOM 4412 N N . GLU A 1 546 ? -29.408 -3.119 -17.416 1.00 74.44 546 GLU A N 1
ATOM 4413 C CA . GLU A 1 546 ? -30.785 -2.725 -17.050 1.00 74.44 546 GLU A CA 1
ATOM 4414 C C . GLU A 1 546 ? -30.870 -1.348 -16.362 1.00 74.44 546 GLU A C 1
ATOM 4416 O O . GLU A 1 546 ? -31.897 -0.671 -16.456 1.00 74.44 546 GLU A O 1
ATOM 4421 N N . VAL A 1 547 ? -29.850 -0.945 -15.598 1.00 67.31 547 VAL A N 1
ATOM 4422 C CA . VAL A 1 547 ? -29.783 0.391 -14.981 1.00 67.31 547 VAL A CA 1
ATOM 4423 C C . VAL A 1 547 ? -29.364 1.433 -16.016 1.00 67.31 547 VAL A C 1
ATOM 4425 O O . VAL A 1 547 ? -30.071 2.425 -16.178 1.00 67.31 547 VAL A O 1
ATOM 4428 N N . LEU A 1 548 ? -28.290 1.188 -16.775 1.00 69.25 548 LEU A N 1
ATOM 4429 C CA . LEU A 1 548 ? -27.811 2.096 -17.822 1.00 69.25 548 LEU A CA 1
ATOM 4430 C C . LEU A 1 548 ? -28.885 2.391 -18.880 1.00 69.25 548 LEU A C 1
ATOM 4432 O O . LEU A 1 548 ? -29.039 3.543 -19.280 1.00 69.25 548 LEU A O 1
ATOM 4436 N N . ASP A 1 549 ? -29.662 1.393 -19.299 1.00 76.38 549 ASP A N 1
ATOM 4437 C CA . ASP A 1 549 ? -30.725 1.569 -20.293 1.00 76.38 549 ASP A CA 1
ATOM 4438 C C . ASP A 1 549 ? -31.933 2.336 -19.732 1.00 76.38 549 ASP A C 1
ATOM 4440 O O . ASP A 1 549 ? -32.521 3.154 -20.442 1.00 76.38 549 ASP A O 1
ATOM 4444 N N . ARG A 1 550 ? -32.245 2.192 -18.434 1.00 66.25 550 ARG A N 1
ATOM 4445 C CA . ARG A 1 550 ? -33.211 3.072 -17.749 1.00 66.25 550 ARG A CA 1
ATOM 4446 C C . ARG A 1 550 ? -32.698 4.511 -17.645 1.00 66.25 550 ARG A C 1
ATOM 4448 O O . ARG A 1 550 ? -33.448 5.440 -17.932 1.00 66.25 550 ARG A O 1
ATOM 4455 N N . CYS A 1 551 ? -31.423 4.717 -17.313 1.00 58.66 551 CYS A N 1
ATOM 4456 C CA . CYS A 1 551 ? -30.815 6.052 -17.279 1.00 58.66 551 CYS A CA 1
ATOM 4457 C C . CYS A 1 551 ? -30.812 6.724 -18.665 1.00 58.66 551 CYS A C 1
ATOM 4459 O O . CYS A 1 551 ? -31.148 7.905 -18.769 1.00 58.66 551 CYS A O 1
ATOM 4461 N N . ARG A 1 552 ? -30.514 5.962 -19.730 1.00 69.44 552 ARG A N 1
ATOM 4462 C CA . ARG A 1 552 ? -30.606 6.405 -21.134 1.00 69.44 552 ARG A CA 1
ATOM 4463 C C . ARG A 1 552 ? -32.032 6.802 -21.516 1.00 69.44 552 ARG A C 1
ATOM 4465 O O . ARG A 1 552 ? -32.217 7.863 -22.108 1.00 69.44 552 ARG A O 1
ATOM 4472 N N . ALA A 1 553 ? -33.032 5.998 -21.146 1.00 68.62 553 ALA A N 1
ATOM 4473 C CA . ALA A 1 553 ? -34.440 6.309 -21.395 1.00 68.62 553 ALA A CA 1
ATOM 4474 C C . ALA A 1 553 ? -34.887 7.615 -20.706 1.00 68.62 553 ALA A C 1
ATOM 4476 O O . ALA A 1 553 ? -35.642 8.390 -21.293 1.00 68.62 553 ALA A O 1
ATOM 4477 N N . CYS A 1 554 ? -34.374 7.895 -19.504 1.00 61.34 554 CYS A N 1
ATOM 4478 C CA . CYS A 1 554 ? -34.709 9.092 -18.724 1.00 61.34 554 CYS A CA 1
ATOM 4479 C C . CYS A 1 554 ? -33.832 10.332 -19.008 1.00 61.34 554 CYS A C 1
ATOM 4481 O O . CYS A 1 554 ? -34.052 11.371 -18.391 1.00 61.34 554 CYS A O 1
ATOM 4483 N N . ARG A 1 555 ? -32.857 10.259 -19.930 1.00 57.72 555 ARG A N 1
ATOM 4484 C CA . ARG A 1 555 ? -31.941 11.365 -20.306 1.00 57.72 555 ARG A CA 1
ATOM 4485 C C . ARG A 1 555 ? -31.178 12.027 -19.139 1.00 57.72 555 ARG A C 1
ATOM 4487 O O . ARG A 1 555 ? -30.888 13.222 -19.195 1.00 57.72 555 ARG A O 1
ATOM 4494 N N . TYR A 1 556 ? -30.817 11.279 -18.096 1.00 49.56 556 TYR A N 1
ATOM 4495 C CA . TYR A 1 556 ? -29.932 11.810 -17.049 1.00 49.56 556 TYR A CA 1
ATOM 4496 C C . TYR A 1 556 ? -28.510 12.043 -17.589 1.00 49.56 556 TYR A C 1
ATOM 4498 O O . TYR A 1 556 ? -28.035 11.295 -18.444 1.00 49.56 556 TYR A O 1
ATOM 4506 N N . SER A 1 557 ? -27.813 13.076 -17.097 1.00 48.69 557 SER A N 1
ATOM 4507 C CA . SER A 1 557 ? -26.400 13.291 -17.436 1.00 48.69 557 SER A CA 1
ATOM 4508 C C . SER A 1 557 ? -25.532 12.197 -16.813 1.00 48.69 557 SER A C 1
ATOM 4510 O O . SER A 1 557 ? -25.780 11.778 -15.684 1.00 48.69 557 SER A O 1
ATOM 4512 N N . TYR A 1 558 ? -24.460 11.791 -17.500 1.00 47.62 558 TYR A N 1
ATOM 4513 C CA . TYR A 1 558 ? -23.522 10.789 -16.976 1.00 47.62 558 TYR A CA 1
ATOM 4514 C C . TYR A 1 558 ? -22.923 11.173 -15.609 1.00 47.62 558 TYR A C 1
ATOM 4516 O O . TYR A 1 558 ? -22.654 10.289 -14.803 1.00 47.62 558 TYR A O 1
ATOM 4524 N N . SER A 1 559 ? -22.786 12.466 -15.291 1.00 41.22 559 SER A N 1
ATOM 4525 C CA . SER A 1 559 ? -22.350 12.932 -13.963 1.00 41.22 559 SER A CA 1
ATOM 4526 C C . SER A 1 559 ? -23.353 12.639 -12.837 1.00 41.22 559 SER A C 1
ATOM 4528 O O . SER A 1 559 ? -22.940 12.403 -11.708 1.00 41.22 559 SER A O 1
ATOM 4530 N N . LYS A 1 560 ? -24.660 12.592 -13.135 1.00 43.50 560 LYS A N 1
ATOM 4531 C CA . LYS A 1 560 ? -25.723 12.214 -12.185 1.00 43.50 560 LYS A CA 1
ATOM 4532 C C . LYS A 1 560 ? -25.986 10.700 -12.139 1.00 43.50 560 LYS A C 1
ATOM 4534 O O . LYS A 1 560 ? -26.915 10.278 -11.465 1.00 43.50 560 LYS A O 1
ATOM 4539 N N . MET A 1 561 ? -25.214 9.890 -12.871 1.00 43.03 561 MET A N 1
ATOM 4540 C CA . MET A 1 561 ? -25.352 8.424 -12.897 1.00 43.03 561 MET A CA 1
ATOM 4541 C C . MET A 1 561 ? -24.399 7.693 -11.936 1.00 43.03 561 MET A C 1
ATOM 4543 O O . MET A 1 561 ? -24.542 6.484 -11.768 1.00 43.03 561 MET A O 1
ATOM 4547 N N . TRP A 1 562 ? -23.426 8.399 -11.349 1.00 41.34 562 TRP A N 1
ATOM 4548 C CA . TRP A 1 562 ? -22.387 7.828 -10.474 1.00 41.34 562 TRP A CA 1
ATOM 4549 C C . TRP A 1 562 ? -22.375 8.401 -9.043 1.00 41.34 562 TRP A C 1
ATOM 4551 O O . TRP A 1 562 ? -21.568 7.949 -8.232 1.00 41.34 562 TRP A O 1
ATOM 4561 N N . LYS A 1 563 ? -23.262 9.360 -8.741 1.00 36.59 563 LYS A N 1
ATOM 4562 C CA . LYS A 1 563 ? -23.698 9.697 -7.374 1.00 36.59 563 LYS A CA 1
ATOM 4563 C C . LYS A 1 563 ? -24.948 8.873 -7.049 1.00 36.59 563 LYS A C 1
ATOM 4565 O O . LYS A 1 563 ? -25.045 8.390 -5.902 1.00 36.59 563 LYS A O 1
#

Foldseek 3Di:
DDDDDDWFKFQFKAKWAWDDDPNDTDIFTWAQDPVVRDIGGDPQDCDPDCNSRRRHDPVRLVVRVVVSCPDPVCVVDPVRIDIWGFQAQTATRQFWKKKKKFPAADCPDPLNVLQQVQALDWAADPNRIIIGIATANLVLQQVLCVVQLQAAEPPDPFGGWAAQFAWPVRRTTITIGHNDRDIGRGRDDDDRVRTHDHCRVVVSVSCNNTGRDDHHDHDDDDDDDDDDDDDDFDQQDADDPVVLVVVDDPLLVVVLVVLLVDALQDDPVVLLLVLLLLCVSLNLRSSLNSSLVSNVVYPPDDSVVSRVSSVVSNVCSVVDDNPPVVSVDSVVPDPPPDDDDDDDDDDDDDDDDDDDDDDDDDDDDDDDDPDPAQAAPNWGKAWDFDFDDDPNDTDTDIWIQTNNDTHHPQVVLCVVQVPQAQQPADWDDQDDPRNVVCLLADFLQSLLVRLVQCCLVPNFDDDDPVNLVSLLVNLVVDDPDPVSVSLNSQSPPDCSVRSCRNRNPPDTDDDHRPHHWHWDWDDDPVDIDIGTHHPDVVVVVVVVVVLVVVCVVVVDDPVVSPD

Sequence (563 aa):
MPAGDNPKYNNCFTLGEKCWHNGRLIKVPVFIDHYDDTIQNLYGSKNGDKRKYYELSYEEARTEYYRFWSSENWEKSSKVLRISLWLDNAMFGNLHIFVIDFDEFDVESHFFKEAHRLADKVTRSQGGGYHMFYGVDKKRAEPFFDNINLLASENAASFVCKTGAITRDGTNKVDLFCDTGHFIYEWEPWDNTIGLTDKTQELYQLIKENFDLSRPMSSGKGKRTSGKGGKSYAMLEELSEGELLQQMSAEQREVFADLQTKSSDCSSSQWFSIGIDIYHVFGAELGGKVFFLWSKPGHSFQPQGCSLTWSNICDRGPDTELVNGRWADIMQGDNKGKELDGLSLHEALEAAPQVPLSLEDDTSATLEEAAAEPTFRDLPIAWENVTTEENGKQRTGHWIVWNGNRSKREEFFMLAFPDQYNKVKKRVKFLGQAADDVLRLTGGQRTKLMYEILAWKYGLEEVDEQDSLDLIRLCQREEDNKTADDLLSRLHWPNGLSKLVTFGVGMKLDAAAQQTWCYSVDYQEDKALFTGSPMTWERWQVKLIEVLDRCRACRYSYSKMWK

Secondary structure (DSSP, 8-state):
--------B-S-EEEEEEEEETTEEEEEEEEEETTTTEEEE--SSS-STTGGGGSB-HHHHHHHHHHHHTSHHHHHS-S--EEEEE-TT-EETTEEEEEEEEEE--TTSHHHHHHHHH-SEEEE-TTS-EEEEEEE-HHHHHHHHHTTT-SPPTT-S-SEEEEEEE-TTSS-EEEEEESSS-EE---S---TT----B-HHHHHHHHHHH--PPPPP---S------S----PPPPP---HHHHHHHS-HHHHHHHHHHHTS-S-S-HHHHHHHHHHHHHHHHHHHHHHHHHHHHTTSTT--HHHHHHHHHHHHTTGGGS----HHHHHHHTTT---S------------------------------------EETTEEEEEEEEEEEETTEEEEEEEEEETTEEE-HHHHHHHHSTTTTT-S-------THHHHHGGGS-HHHHHHHHHHHHHHHH------HHHHHHHHHHHHT-SS-HHHHHHHHHHTTTTHHHHHHHH-TT-------SS-EEEEEEE-SS-EEEEEEE--HHHHHHHHHHHHHHHHHTT--GGGG--

Radius of gyration: 31.13 Å; chains: 1; bounding box: 80×83×69 Å